Protein AF-0000000075726046 (afdb_homodimer)

Solvent-accessible surface area (backbone atoms only — not comparable to full-atom values): 24850 Å² total; per-residue (Å²): 129,81,78,45,32,34,32,38,39,37,32,62,55,45,89,78,57,58,28,66,39,42,52,46,46,55,51,39,49,53,50,43,43,74,72,62,29,47,71,47,82,41,52,37,46,85,59,64,18,41,39,37,65,46,71,82,48,34,77,62,85,83,54,86,56,55,42,70,57,64,45,46,48,39,83,90,21,62,37,66,70,42,50,55,51,44,50,48,57,70,65,28,45,33,37,41,36,23,20,47,55,52,62,55,25,62,44,32,37,46,46,16,40,51,63,56,45,58,22,39,69,64,25,31,66,93,74,31,41,29,87,55,10,67,46,42,87,21,36,36,34,41,42,32,35,26,61,60,59,67,77,76,44,34,34,92,46,3,25,37,66,63,66,39,38,36,59,72,44,38,54,45,33,40,16,12,28,43,40,37,60,50,38,41,34,43,39,66,66,40,92,58,34,75,78,43,43,66,60,50,42,51,53,51,36,59,51,59,76,42,52,90,72,56,54,70,51,62,69,76,55,58,38,30,34,30,40,68,60,65,74,74,48,72,84,38,51,48,62,126,131,81,80,45,32,34,31,38,38,36,33,60,55,45,91,78,56,58,30,67,41,42,53,45,46,52,51,38,50,53,52,42,41,74,72,62,29,47,73,49,81,41,51,37,46,84,60,65,18,40,38,37,65,45,71,81,48,34,79,59,88,83,54,86,54,57,43,70,55,64,44,47,48,39,84,89,20,63,37,66,69,41,50,56,51,44,51,48,55,70,63,28,45,32,37,40,36,23,20,48,54,51,61,54,25,63,42,32,35,45,46,16,41,48,62,56,44,57,22,38,68,64,25,31,65,94,75,33,41,31,87,56,10,70,47,42,87,22,36,36,33,42,43,34,35,25,62,59,61,67,78,76,44,34,32,92,45,3,26,37,66,62,65,40,36,37,58,71,45,39,54,46,34,39,16,12,28,43,40,36,58,52,38,40,34,42,38,66,67,38,92,58,34,76,79,42,42,66,61,51,44,51,53,51,36,59,50,59,77,43,52,90,72,56,53,70,51,61,70,75,56,58,37,30,35,30,39,68,62,65,77,75,47,72,84,38,50,47,62,126

Structure (mmCIF, N/CA/C/O backbone):
data_AF-0000000075726046-model_v1
#
loop_
_entity.id
_entity.type
_entity.pdbx_description
1 polymer 'Flavodoxin-like fold family protein'
#
loop_
_atom_site.group_PDB
_atom_site.id
_atom_site.type_symbol
_atom_site.label_atom_id
_atom_site.label_alt_id
_atom_site.label_comp_id
_atom_site.label_asym_id
_atom_site.label_entity_id
_atom_site.label_seq_id
_atom_site.pdbx_PDB_ins_code
_atom_site.Cartn_x
_atom_site.Cartn_y
_atom_site.Cartn_z
_atom_site.occupancy
_atom_site.B_iso_or_equiv
_atom_site.auth_seq_id
_atom_site.auth_comp_id
_atom_site.auth_asym_id
_atom_site.auth_atom_id
_atom_site.pdbx_PDB_model_num
ATOM 1 N N . MET A 1 1 ? -0.382 -33.969 -7.402 1 60.28 1 MET A N 1
ATOM 2 C CA . MET A 1 1 ? -1.208 -32.844 -6.957 1 60.28 1 MET A CA 1
ATOM 3 C C . MET A 1 1 ? -2.383 -32.625 -7.906 1 60.28 1 MET A C 1
ATOM 5 O O . MET A 1 1 ? -2.281 -32.906 -9.102 1 60.28 1 MET A O 1
ATOM 9 N N . SER A 1 2 ? -3.66 -32.5 -7.355 1 80.44 2 SER A N 1
ATOM 10 C CA . SER A 1 2 ? -4.816 -32.188 -8.195 1 80.44 2 SER A CA 1
ATOM 11 C C . SER A 1 2 ? -4.562 -30.984 -9.07 1 80.44 2 SER A C 1
ATOM 13 O O . SER A 1 2 ? -3.697 -30.156 -8.766 1 80.44 2 SER A O 1
ATOM 15 N N . LYS A 1 3 ? -5.078 -30.953 -10.234 1 93.56 3 LYS A N 1
ATOM 16 C CA . LYS A 1 3 ? -4.922 -29.859 -11.188 1 93.56 3 LYS A CA 1
ATOM 17 C C . LYS A 1 3 ? -5.309 -28.516 -10.555 1 93.56 3 LYS A C 1
ATOM 19 O O . LYS A 1 3 ? -6.391 -28.391 -9.969 1 93.56 3 LYS A O 1
ATOM 24 N N . MET A 1 4 ? -4.398 -27.594 -10.641 1 96.88 4 MET A N 1
ATOM 25 C CA . MET A 1 4 ? -4.633 -26.266 -10.086 1 96.88 4 MET A CA 1
ATOM 26 C C . MET A 1 4 ? -4.957 -25.266 -11.188 1 96.88 4 MET A C 1
ATOM 28 O O . MET A 1 4 ? -4.551 -25.453 -12.336 1 96.88 4 MET A O 1
ATOM 32 N N . HIS A 1 5 ? -5.793 -24.312 -10.844 1 98.38 5 HIS A N 1
ATOM 33 C CA . HIS A 1 5 ? -5.977 -23.094 -11.609 1 98.38 5 HIS A CA 1
ATOM 34 C C . HIS A 1 5 ? -5.215 -21.922 -10.977 1 98.38 5 HIS A C 1
ATOM 36 O O . HIS A 1 5 ? -5.66 -21.359 -9.977 1 98.38 5 HIS A O 1
ATOM 42 N N . VAL A 1 6 ? -4.055 -21.594 -11.602 1 98.69 6 VAL A N 1
ATOM 43 C CA . VAL A 1 6 ? -3.141 -20.641 -10.977 1 98.69 6 VAL A CA 1
ATOM 44 C C . VAL A 1 6 ? -3.256 -19.281 -11.664 1 98.69 6 VAL A C 1
ATOM 46 O O . VAL A 1 6 ? -3.121 -19.188 -12.883 1 98.69 6 VAL A O 1
ATOM 49 N N . LEU A 1 7 ? -3.578 -18.266 -10.898 1 98.88 7 LEU A N 1
ATOM 50 C CA . LEU A 1 7 ? -3.5 -16.891 -11.352 1 98.88 7 LEU A CA 1
ATOM 51 C C . LEU A 1 7 ? -2.18 -16.25 -10.938 1 98.88 7 LEU A C 1
ATOM 53 O O . LEU A 1 7 ? -1.893 -16.141 -9.742 1 98.88 7 LEU A O 1
ATOM 57 N N . ILE A 1 8 ? -1.361 -15.914 -11.906 1 98.88 8 ILE A N 1
ATOM 58 C CA . ILE A 1 8 ? -0.121 -15.195 -11.648 1 98.88 8 ILE A CA 1
ATOM 59 C C . ILE A 1 8 ? -0.349 -13.695 -11.836 1 98.88 8 ILE A C 1
ATOM 61 O O . ILE A 1 8 ? -0.847 -13.258 -12.875 1 98.88 8 ILE A O 1
ATOM 65 N N . LEU A 1 9 ? -0.069 -12.945 -10.812 1 98.81 9 LEU A N 1
ATOM 66 C CA . LEU A 1 9 ? -0.056 -11.484 -10.836 1 98.81 9 LEU A CA 1
ATOM 67 C C . LEU A 1 9 ? 1.371 -10.953 -10.758 1 98.81 9 LEU A C 1
ATOM 69 O O . LEU A 1 9 ? 2.121 -11.305 -9.852 1 98.81 9 LEU A O 1
ATOM 73 N N . VAL A 1 10 ? 1.758 -10.094 -11.727 1 98.56 10 VAL A N 1
ATOM 74 C CA . VAL A 1 10 ? 3.064 -9.445 -11.664 1 98.56 10 VAL A CA 1
ATOM 75 C C . VAL A 1 10 ? 2.887 -7.949 -11.398 1 98.56 10 VAL A C 1
ATOM 77 O O . VAL A 1 10 ? 2.217 -7.254 -12.156 1 98.56 10 VAL A O 1
ATOM 80 N N . ALA A 1 11 ? 3.447 -7.531 -10.328 1 98 11 ALA A N 1
ATOM 81 C CA . ALA A 1 11 ? 3.381 -6.129 -9.93 1 98 11 ALA A CA 1
ATOM 82 C C . ALA A 1 11 ? 4.738 -5.445 -10.086 1 98 11 ALA A C 1
ATOM 84 O O . ALA A 1 11 ? 5.523 -5.387 -9.141 1 98 11 ALA A O 1
ATOM 85 N N . HIS A 1 12 ? 4.973 -4.863 -11.195 1 96.25 12 HIS A N 1
ATOM 86 C CA . HIS A 1 12 ? 6.215 -4.16 -11.5 1 96.25 12 HIS A CA 1
ATOM 87 C C . HIS A 1 12 ? 6.012 -3.152 -12.633 1 96.25 12 HIS A C 1
ATOM 89 O O . HIS A 1 12 ? 5.344 -3.449 -13.625 1 96.25 12 HIS A O 1
ATOM 95 N N . PRO A 1 13 ? 6.617 -1.999 -12.547 1 92.75 13 PRO A N 1
ATOM 96 C CA . PRO A 1 13 ? 6.348 -0.944 -13.523 1 92.75 13 PRO A CA 1
ATOM 97 C C . PRO A 1 13 ? 7.191 -1.087 -14.789 1 92.75 13 PRO A C 1
ATOM 99 O O . PRO A 1 13 ? 7.055 -0.286 -15.719 1 92.75 13 PRO A O 1
ATOM 102 N N . ASP A 1 14 ? 8.07 -2.055 -14.875 1 89.88 14 ASP A N 1
ATOM 103 C CA . ASP A 1 14 ? 8.953 -2.209 -16.031 1 89.88 14 ASP A CA 1
ATOM 104 C C . ASP A 1 14 ? 8.156 -2.451 -17.297 1 89.88 14 ASP A C 1
ATOM 106 O O . ASP A 1 14 ? 7.547 -3.51 -17.469 1 89.88 14 ASP A O 1
ATOM 110 N N . PRO A 1 15 ? 8.219 -1.499 -18.234 1 84.56 15 PRO A N 1
ATOM 111 C CA . PRO A 1 15 ? 7.457 -1.662 -19.469 1 84.56 15 PRO A CA 1
ATOM 112 C C . PRO A 1 15 ? 8.055 -2.717 -20.391 1 84.56 15 PRO A C 1
ATOM 114 O O . PRO A 1 15 ? 7.402 -3.148 -21.359 1 84.56 15 PRO A O 1
ATOM 117 N N . THR A 1 16 ? 9.258 -3.139 -20.156 1 89.44 16 THR A N 1
ATOM 118 C CA . THR A 1 16 ? 9.93 -4.078 -21.031 1 89.44 16 THR A CA 1
ATOM 119 C C . THR A 1 16 ? 9.789 -5.508 -20.516 1 89.44 16 THR A C 1
ATOM 121 O O . THR A 1 16 ? 10.18 -6.461 -21.203 1 89.44 16 THR A O 1
ATOM 124 N N . HIS A 1 17 ? 9.297 -5.605 -19.344 1 90.69 17 HIS A N 1
ATOM 125 C CA . HIS A 1 17 ? 9.023 -6.895 -18.719 1 90.69 17 HIS A CA 1
ATOM 126 C C . HIS A 1 17 ? 10.312 -7.695 -18.531 1 90.69 17 HIS A C 1
ATOM 128 O O . HIS A 1 17 ? 10.312 -8.922 -18.688 1 90.69 17 HIS A O 1
ATOM 134 N N . LYS A 1 18 ? 11.422 -6.957 -18.312 1 88.81 18 LYS A N 1
ATOM 135 C CA . LYS A 1 18 ? 12.719 -7.613 -18.141 1 88.81 18 LYS A CA 1
ATOM 136 C C . LYS A 1 18 ? 13.117 -7.68 -16.672 1 88.81 18 LYS A C 1
ATOM 138 O O . LYS A 1 18 ? 14.062 -8.391 -16.312 1 88.81 18 LYS A O 1
ATOM 143 N N . ALA A 1 19 ? 12.398 -7 -15.883 1 89.88 19 ALA A N 1
ATOM 144 C CA . ALA A 1 19 ? 12.727 -6.996 -14.461 1 89.88 19 ALA A CA 1
ATOM 145 C C . ALA A 1 19 ? 12.617 -8.398 -13.867 1 89.88 19 ALA A C 1
ATOM 147 O O . ALA A 1 19 ? 11.938 -9.266 -14.43 1 89.88 19 ALA A O 1
ATOM 148 N N . THR A 1 20 ? 13.266 -8.609 -12.781 1 90.81 20 THR A N 1
ATOM 149 C CA . THR A 1 20 ? 13.398 -9.906 -12.133 1 90.81 20 THR A CA 1
ATOM 150 C C . THR A 1 20 ? 12.023 -10.508 -11.836 1 90.81 20 THR A C 1
ATOM 152 O O . THR A 1 20 ? 11.812 -11.703 -12.008 1 90.81 20 THR A O 1
ATOM 155 N N . ALA A 1 21 ? 11.109 -9.719 -11.414 1 94.31 21 ALA A N 1
ATOM 156 C CA . ALA A 1 21 ? 9.773 -10.203 -11.102 1 94.31 21 ALA A CA 1
ATOM 157 C C . ALA A 1 21 ? 9.133 -10.891 -12.312 1 94.31 21 ALA A C 1
ATOM 159 O O . ALA A 1 21 ? 8.508 -11.938 -12.18 1 94.31 21 ALA A O 1
ATOM 160 N N . PHE A 1 22 ? 9.312 -10.312 -13.438 1 95.38 22 PHE A N 1
ATOM 161 C CA . PHE A 1 22 ? 8.773 -10.891 -14.664 1 95.38 22 PHE A CA 1
ATOM 162 C C . PHE A 1 22 ? 9.484 -12.195 -15.008 1 95.38 22 PHE A C 1
ATOM 164 O O . PHE A 1 22 ? 8.844 -13.18 -15.383 1 95.38 22 PHE A O 1
ATOM 171 N N . ARG A 1 23 ? 10.734 -12.227 -14.867 1 93.69 23 ARG A N 1
ATOM 172 C CA . ARG A 1 23 ? 11.516 -13.422 -15.188 1 93.69 23 ARG A CA 1
ATOM 173 C C . ARG A 1 23 ? 11.102 -14.594 -14.305 1 93.69 23 ARG A C 1
ATOM 175 O O . ARG A 1 23 ? 10.945 -15.719 -14.797 1 93.69 23 ARG A O 1
ATOM 182 N N . PHE A 1 24 ? 10.953 -14.336 -13.07 1 95.75 24 PHE A N 1
ATOM 183 C CA . PHE A 1 24 ? 10.516 -15.383 -12.156 1 95.75 24 PHE A CA 1
ATOM 184 C C . PHE A 1 24 ? 9.094 -15.836 -12.492 1 95.75 24 PHE A C 1
ATOM 186 O O . PHE A 1 24 ? 8.812 -17.031 -12.5 1 95.75 24 PHE A O 1
ATOM 193 N N . ALA A 1 25 ? 8.219 -14.906 -12.766 1 98.06 25 ALA A N 1
ATOM 194 C CA . ALA A 1 25 ? 6.832 -15.219 -13.086 1 98.06 25 ALA A CA 1
ATOM 195 C C . ALA A 1 25 ? 6.738 -16.047 -14.367 1 98.06 25 ALA A C 1
ATOM 197 O O . ALA A 1 25 ? 5.996 -17.031 -14.422 1 98.06 25 ALA A O 1
ATOM 198 N N . ASP A 1 26 ? 7.484 -15.656 -15.391 1 97.94 26 ASP A N 1
ATOM 199 C CA . ASP A 1 26 ? 7.492 -16.375 -16.656 1 97.94 26 ASP A CA 1
ATOM 200 C C . ASP A 1 26 ? 7.984 -17.812 -16.469 1 97.94 26 ASP A C 1
ATOM 202 O O . ASP A 1 26 ? 7.402 -18.75 -17.016 1 97.94 26 ASP A O 1
ATOM 206 N N . SER A 1 27 ? 9.039 -17.906 -15.742 1 97.56 27 SER A N 1
ATOM 207 C CA . SER A 1 27 ? 9.586 -19.234 -15.461 1 97.56 27 SER A CA 1
ATOM 208 C C . SER A 1 27 ? 8.594 -20.094 -14.688 1 97.56 27 SER A C 1
ATOM 210 O O . SER A 1 27 ? 8.422 -21.281 -14.977 1 97.56 27 SER A O 1
ATOM 212 N N . ALA A 1 28 ? 7.961 -19.5 -13.703 1 98.25 28 ALA A N 1
ATOM 213 C CA . ALA A 1 28 ? 6.957 -20.203 -12.898 1 98.25 28 ALA A CA 1
ATOM 214 C C . ALA A 1 28 ? 5.793 -20.672 -13.766 1 98.25 28 ALA A C 1
ATOM 216 O O . ALA A 1 28 ? 5.336 -21.812 -13.633 1 98.25 28 ALA A O 1
ATOM 217 N N . LYS A 1 29 ? 5.297 -19.781 -14.617 1 98.75 29 LYS A N 1
ATOM 218 C CA . LYS A 1 29 ? 4.207 -20.141 -15.523 1 98.75 29 LYS A CA 1
ATOM 219 C C . LYS A 1 29 ? 4.566 -21.375 -16.344 1 98.75 29 LYS A C 1
ATOM 221 O O . LYS A 1 29 ? 3.783 -22.328 -16.422 1 98.75 29 LYS A O 1
ATOM 226 N N . ALA A 1 30 ? 5.738 -21.359 -16.938 1 98.56 30 ALA A N 1
ATOM 227 C CA . ALA A 1 30 ? 6.188 -22.469 -17.781 1 98.56 30 ALA A CA 1
ATOM 228 C C . ALA A 1 30 ? 6.266 -23.766 -16.969 1 98.56 30 ALA A C 1
ATOM 230 O O . ALA A 1 30 ? 5.801 -24.812 -17.422 1 98.56 30 ALA A O 1
ATOM 231 N N . ALA A 1 31 ? 6.82 -23.688 -15.797 1 98.25 31 ALA A N 1
ATOM 232 C CA . ALA A 1 31 ? 7 -24.875 -14.953 1 98.25 31 ALA A CA 1
ATOM 233 C C . ALA A 1 31 ? 5.652 -25.453 -14.523 1 98.25 31 ALA A C 1
ATOM 235 O O . ALA A 1 31 ? 5.453 -26.672 -14.562 1 98.25 31 ALA A O 1
ATOM 236 N N . LEU A 1 32 ? 4.746 -24.609 -14.102 1 98.44 32 LEU A N 1
ATOM 237 C CA . LEU A 1 32 ? 3.434 -25.047 -13.633 1 98.44 32 LEU A CA 1
ATOM 238 C C . LEU A 1 32 ? 2.621 -25.641 -14.781 1 98.44 32 LEU A C 1
ATOM 240 O O . LEU A 1 32 ? 1.972 -26.672 -14.609 1 98.44 32 LEU A O 1
ATOM 244 N N . GLU A 1 33 ? 2.703 -25 -15.945 1 98.5 33 GLU A N 1
ATOM 245 C CA . GLU A 1 33 ? 2.006 -25.531 -17.109 1 98.5 33 GLU A CA 1
ATOM 246 C C . GLU A 1 33 ? 2.58 -26.891 -17.531 1 98.5 33 GLU A C 1
ATOM 248 O O . GLU A 1 33 ? 1.834 -27.812 -17.875 1 98.5 33 GLU A O 1
ATOM 253 N N . ALA A 1 34 ? 3.879 -27.031 -17.484 1 98.06 34 ALA A N 1
ATOM 254 C CA . ALA A 1 34 ? 4.535 -28.297 -17.812 1 98.06 34 ALA A CA 1
ATOM 255 C C . ALA A 1 34 ? 4.109 -29.406 -16.859 1 98.06 34 ALA A C 1
ATOM 257 O O . ALA A 1 34 ? 4.066 -30.578 -17.234 1 98.06 34 ALA A O 1
ATOM 258 N N . ALA A 1 35 ? 3.791 -29.031 -15.688 1 97.69 35 ALA A N 1
ATOM 259 C CA . ALA A 1 35 ? 3.381 -29.984 -14.672 1 97.69 35 ALA A CA 1
ATOM 260 C C . ALA A 1 35 ? 1.892 -30.297 -14.773 1 97.69 35 ALA A C 1
ATOM 262 O O . ALA A 1 35 ? 1.35 -31.062 -13.969 1 97.69 35 ALA A O 1
ATOM 263 N N . GLY A 1 36 ? 1.155 -29.625 -15.703 1 97.69 36 GLY A N 1
ATOM 264 C CA . GLY A 1 36 ? -0.224 -30 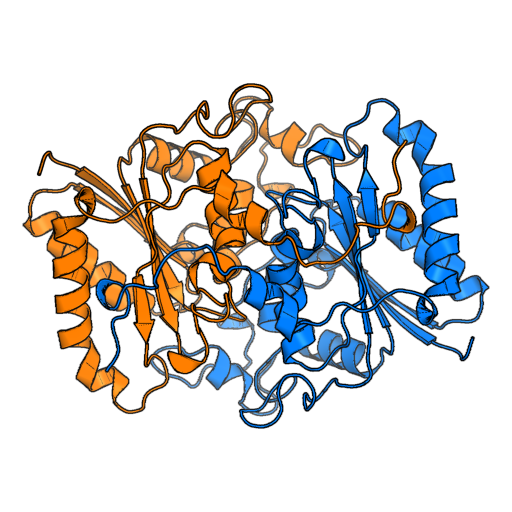-15.992 1 97.69 36 GLY A CA 1
ATOM 265 C C . GLY A 1 36 ? -1.23 -29.031 -15.391 1 97.69 36 GLY A C 1
ATOM 266 O O . GLY A 1 36 ? -2.439 -29.234 -15.508 1 97.69 36 GLY A O 1
ATOM 267 N N . HIS A 1 37 ? -0.797 -27.922 -14.75 1 98.19 37 HIS A N 1
ATOM 268 C CA . HIS A 1 37 ? -1.688 -26.906 -14.195 1 98.19 37 HIS A CA 1
ATOM 269 C C . HIS A 1 37 ? -2.104 -25.891 -15.258 1 98.19 37 HIS A C 1
ATOM 271 O O . HIS A 1 37 ? -1.472 -25.797 -16.312 1 98.19 37 HIS A O 1
ATOM 277 N N . GLU A 1 38 ? -3.234 -25.297 -15.078 1 98.56 38 GLU A N 1
ATOM 278 C CA . GLU A 1 38 ? -3.65 -24.172 -15.922 1 98.56 38 GLU A CA 1
ATOM 279 C C . GLU A 1 38 ? -3.246 -22.844 -15.305 1 98.56 38 GLU A C 1
ATOM 281 O O . GLU A 1 38 ? -3.41 -22.641 -14.094 1 98.56 38 GLU A O 1
ATOM 286 N N . VAL A 1 39 ? -2.707 -22.016 -16.141 1 98.75 39 VAL A N 1
ATOM 287 C CA . VAL A 1 39 ? -2.168 -20.766 -15.609 1 98.75 39 VAL A CA 1
ATOM 288 C C . VAL A 1 39 ? -2.752 -19.578 -16.375 1 98.75 39 VAL A C 1
ATOM 290 O O . VAL A 1 39 ? -2.799 -19.594 -17.609 1 98.75 39 VAL A O 1
ATOM 293 N N . ARG A 1 40 ? -3.346 -18.641 -15.734 1 98.81 40 ARG A N 1
ATOM 294 C CA . ARG A 1 40 ? -3.613 -17.297 -16.25 1 98.81 40 ARG A CA 1
ATOM 295 C C . ARG A 1 40 ? -2.598 -16.297 -15.719 1 98.81 40 ARG A C 1
ATOM 297 O O . ARG A 1 40 ? -2.193 -16.375 -14.555 1 98.81 40 ARG A O 1
ATOM 304 N N . TYR A 1 41 ? -2.182 -15.438 -16.594 1 98.62 41 TYR A N 1
ATOM 305 C CA . TYR A 1 41 ? -1.088 -14.508 -16.328 1 98.62 41 TYR A CA 1
ATOM 306 C C . TYR A 1 41 ? -1.539 -13.062 -16.5 1 98.62 41 TYR A C 1
ATOM 308 O O . TYR A 1 41 ? -2.057 -12.703 -17.562 1 98.62 41 TYR A O 1
ATOM 316 N N . VAL A 1 42 ? -1.341 -12.25 -15.453 1 98.44 42 VAL A N 1
ATOM 317 C CA . VAL A 1 42 ? -1.792 -10.859 -15.477 1 98.44 42 VAL A CA 1
ATOM 318 C C . VAL A 1 42 ? -0.628 -9.93 -15.141 1 98.44 42 VAL A C 1
ATOM 320 O O . VAL A 1 42 ? -0.095 -9.977 -14.023 1 98.44 42 VAL A O 1
ATOM 323 N N . ASN A 1 43 ? -0.183 -9.18 -16.078 1 98 43 ASN A N 1
ATOM 324 C CA . ASN A 1 43 ? 0.644 -8.008 -15.82 1 98 43 ASN A CA 1
ATOM 325 C C . ASN A 1 43 ? -0.196 -6.816 -15.367 1 98 43 ASN A C 1
ATOM 327 O O . ASN A 1 43 ? -0.926 -6.223 -16.172 1 98 43 ASN A O 1
ATOM 331 N N . LEU A 1 44 ? -0.055 -6.395 -14.109 1 97.62 44 LEU A N 1
ATOM 332 C CA . LEU A 1 44 ? -0.979 -5.434 -13.516 1 97.62 44 LEU A CA 1
ATOM 333 C C . LEU A 1 44 ? -0.918 -4.098 -14.25 1 97.62 44 LEU A C 1
ATOM 335 O O . LEU A 1 44 ? -1.954 -3.49 -14.531 1 97.62 44 LEU A O 1
ATOM 339 N N . ILE A 1 45 ? 0.252 -3.676 -14.602 1 95.62 45 ILE A N 1
ATOM 340 C CA . ILE A 1 45 ? 0.414 -2.377 -15.242 1 95.62 45 ILE A CA 1
ATOM 341 C C . ILE A 1 45 ? -0.246 -2.4 -16.625 1 95.62 45 ILE A C 1
ATOM 343 O O . ILE A 1 45 ? -0.994 -1.484 -16.969 1 95.62 45 ILE A O 1
ATOM 347 N N . GLU A 1 46 ? -0.096 -3.439 -17.359 1 95.06 46 GLU A N 1
ATOM 348 C CA . GLU A 1 46 ? -0.639 -3.541 -18.719 1 95.06 46 GLU A CA 1
ATOM 349 C C . GLU A 1 46 ? -2.15 -3.748 -18.688 1 95.06 46 GLU A C 1
ATOM 351 O O . GLU A 1 46 ? -2.842 -3.441 -19.656 1 95.06 46 GLU A O 1
ATOM 356 N N . GLU A 1 47 ? -2.623 -4.238 -17.594 1 96.31 47 GLU A N 1
ATOM 357 C CA . GLU A 1 47 ? -4.043 -4.566 -17.531 1 96.31 47 GLU A CA 1
ATOM 358 C C . GLU A 1 47 ? -4.832 -3.447 -16.844 1 96.31 47 GLU A C 1
ATOM 360 O O . GLU A 1 47 ? -5.934 -3.674 -16.344 1 96.31 47 GLU A O 1
ATOM 365 N N . GLY A 1 48 ? -4.211 -2.236 -16.719 1 94.5 48 GLY A N 1
ATOM 366 C CA . GLY A 1 48 ? -4.969 -1.06 -16.328 1 94.5 48 GLY A CA 1
ATOM 367 C C . GLY A 1 48 ? -4.777 -0.69 -14.859 1 94.5 48 GLY A C 1
ATOM 368 O O . GLY A 1 48 ? -5.516 0.138 -14.32 1 94.5 48 GLY A O 1
ATOM 369 N N . PHE A 1 49 ? -3.828 -1.247 -14.227 1 96.5 49 PHE A N 1
ATOM 370 C CA . PHE A 1 49 ? -3.615 -0.927 -12.82 1 96.5 49 PHE A CA 1
ATOM 371 C C . PHE A 1 49 ? -2.363 -0.076 -12.641 1 96.5 49 PHE A C 1
ATOM 373 O O . PHE A 1 49 ? -1.738 -0.098 -11.578 1 96.5 49 PHE A O 1
ATOM 380 N N . ASP A 1 50 ? -2.053 0.575 -13.742 1 95 50 ASP A N 1
ATOM 381 C CA . ASP A 1 50 ? -1.088 1.67 -13.695 1 95 50 ASP A CA 1
ATOM 382 C C . ASP A 1 50 ? -1.708 2.924 -13.086 1 95 50 ASP A C 1
ATOM 384 O O . ASP A 1 50 ? -0.999 3.881 -12.766 1 95 50 ASP A O 1
ATOM 388 N N . VAL A 1 51 ? -3.057 2.871 -12.82 1 95.88 51 VAL A N 1
ATOM 389 C CA . VAL A 1 51 ? -3.777 3.994 -12.227 1 95.88 51 VAL A CA 1
ATOM 390 C C . VAL A 1 51 ? -4.414 3.564 -10.906 1 95.88 51 VAL A C 1
ATOM 392 O O . VAL A 1 51 ? -4.617 2.373 -10.672 1 95.88 51 VAL A O 1
ATOM 395 N N . ASN A 1 52 ? -4.723 4.543 -10.102 1 97 52 ASN A N 1
ATOM 396 C CA . ASN A 1 52 ? -5.316 4.305 -8.789 1 97 52 ASN A CA 1
ATOM 397 C C . ASN A 1 52 ? -6.836 4.402 -8.828 1 97 52 ASN A C 1
ATOM 399 O O . ASN A 1 52 ? -7.406 4.859 -9.82 1 97 52 ASN A O 1
ATOM 403 N N . ALA A 1 53 ? -7.512 3.906 -7.777 1 96.75 53 ALA A N 1
ATOM 404 C CA . ALA A 1 53 ? -8.969 3.941 -7.641 1 96.75 53 ALA A CA 1
ATOM 405 C C . ALA A 1 53 ? -9.508 5.348 -7.895 1 96.75 53 ALA A C 1
ATOM 407 O O . ALA A 1 53 ? -8.938 6.332 -7.422 1 96.75 53 ALA A O 1
ATOM 408 N N . SER A 1 54 ? -10.57 5.414 -8.633 1 94.5 54 SER A N 1
ATOM 409 C CA . SER A 1 54 ? -11.203 6.688 -8.953 1 94.5 54 SER A CA 1
ATOM 410 C C . SER A 1 54 ? -12.648 6.492 -9.398 1 94.5 54 SER A C 1
ATOM 412 O O . SER A 1 54 ? -13.117 5.359 -9.523 1 94.5 54 SER A O 1
ATOM 414 N N . ALA A 1 55 ? -13.258 7.625 -9.672 1 93.31 55 ALA A N 1
ATOM 415 C CA . ALA A 1 55 ? -14.625 7.602 -10.18 1 93.31 55 ALA A CA 1
ATOM 416 C C . ALA A 1 55 ? -14.695 6.918 -11.539 1 93.31 55 ALA A C 1
ATOM 418 O O . ALA A 1 55 ? -15.766 6.457 -11.953 1 93.31 55 ALA A O 1
ATOM 419 N N . LYS A 1 56 ? -13.602 6.809 -12.258 1 94.5 56 LYS A N 1
ATOM 420 C CA . LYS A 1 56 ? -13.555 6.207 -13.586 1 94.5 56 LYS A CA 1
ATOM 421 C C . LYS A 1 56 ? -13.742 4.695 -13.516 1 94.5 56 LYS A C 1
ATOM 423 O O . LYS A 1 56 ? -13.93 4.039 -14.539 1 94.5 56 LYS A O 1
ATOM 428 N N . ASP A 1 57 ? -13.734 4.168 -12.328 1 97.56 57 ASP A N 1
ATOM 429 C CA . ASP A 1 57 ? -13.898 2.729 -12.141 1 97.56 57 ASP A CA 1
ATOM 430 C C . ASP A 1 57 ? -15.367 2.322 -12.266 1 97.56 57 ASP A C 1
ATOM 432 O O . ASP A 1 57 ? -15.688 1.133 -12.273 1 97.56 57 ASP A O 1
ATOM 436 N N . PHE A 1 58 ? -16.188 3.334 -12.391 1 97.38 58 PHE A N 1
ATOM 437 C CA . PHE A 1 58 ? -17.625 3.09 -12.336 1 97.38 58 PHE A CA 1
ATOM 438 C C . PHE A 1 58 ? -18.312 3.598 -13.602 1 97.38 58 PHE A C 1
ATOM 440 O O . PHE A 1 58 ? -17.938 4.645 -14.141 1 97.38 58 PHE A O 1
ATOM 447 N N . LYS A 1 59 ? -19.328 2.852 -14.023 1 97.19 59 LYS A N 1
ATOM 448 C CA . LYS A 1 59 ? -20.172 3.297 -15.141 1 97.19 59 LYS A CA 1
ATOM 449 C C . LYS A 1 59 ? -20.953 4.551 -14.773 1 97.19 59 LYS A C 1
ATOM 451 O O . LYS A 1 59 ? -21.125 5.449 -15.602 1 97.19 59 LYS A O 1
ATOM 456 N N . LYS A 1 60 ? -21.406 4.586 -13.5 1 95.12 60 LYS A N 1
ATOM 457 C CA . LYS A 1 60 ? -22.109 5.742 -12.945 1 95.12 60 LYS A CA 1
ATOM 458 C C . LYS A 1 60 ? -21.734 5.965 -11.484 1 95.12 60 LYS A C 1
ATOM 460 O O . LYS A 1 60 ? -21.641 5.008 -10.711 1 95.12 60 LYS A O 1
ATOM 465 N N . VAL A 1 61 ? -21.516 7.262 -11.18 1 92.62 61 VAL A N 1
ATOM 466 C CA . VAL A 1 61 ? -21.281 7.617 -9.789 1 92.62 61 VAL A CA 1
ATOM 467 C C . VAL A 1 61 ? -22.594 8.039 -9.133 1 92.62 61 VAL A C 1
ATOM 469 O O . VAL A 1 61 ? -23.25 8.961 -9.602 1 92.62 61 VAL A O 1
ATOM 472 N N . GLU A 1 62 ? -23 7.434 -7.965 1 86.56 62 GLU A N 1
ATOM 473 C CA . GLU A 1 62 ? -24.328 7.641 -7.418 1 86.56 62 GLU A CA 1
ATOM 474 C C . GLU A 1 62 ? -24.266 8.195 -6 1 86.56 62 GLU A C 1
ATOM 476 O O . GLU A 1 62 ? -25.297 8.539 -5.418 1 86.56 62 GLU A O 1
ATOM 481 N N . THR A 1 63 ? -23.094 8.273 -5.41 1 81.25 63 THR A N 1
ATOM 482 C CA . THR A 1 63 ? -23 8.75 -4.035 1 81.25 63 THR A CA 1
ATOM 483 C C . THR A 1 63 ? -22.438 10.172 -3.994 1 81.25 63 THR A C 1
ATOM 485 O O . THR A 1 63 ? -21.531 10.508 -4.754 1 81.25 63 THR A O 1
ATOM 488 N N . ASP A 1 64 ? -23.125 10.992 -3.039 1 80.69 64 ASP A N 1
ATOM 489 C CA . ASP A 1 64 ? -22.672 12.352 -2.752 1 80.69 64 ASP A CA 1
ATOM 490 C C . ASP A 1 64 ? -22.797 12.664 -1.263 1 80.69 64 ASP A C 1
ATOM 492 O O . ASP A 1 64 ? -23.906 12.805 -0.745 1 80.69 64 ASP A O 1
ATOM 496 N N . PRO A 1 65 ? -21.703 12.727 -0.672 1 82.94 65 PRO A N 1
ATOM 497 C CA . PRO A 1 65 ? -20.312 12.719 -1.138 1 82.94 65 PRO A CA 1
ATOM 498 C C . PRO A 1 65 ? -19.875 11.367 -1.683 1 82.94 65 PRO A C 1
ATOM 500 O O . PRO A 1 65 ? -20.516 10.344 -1.396 1 82.94 65 PRO A O 1
ATOM 503 N N . PHE A 1 66 ? -18.797 11.438 -2.447 1 84.88 66 PHE A N 1
ATOM 504 C CA . PHE A 1 66 ? -18.234 10.25 -3.086 1 84.88 66 PHE A CA 1
ATOM 505 C C . PHE A 1 66 ? -17.844 9.203 -2.045 1 84.88 66 PHE A C 1
ATOM 507 O O . PHE A 1 66 ? -17.125 9.516 -1.087 1 84.88 66 PHE A O 1
ATOM 514 N N . ASN A 1 67 ? -18.391 8.031 -2.219 1 88.94 67 ASN A N 1
ATOM 515 C CA . ASN A 1 67 ? -18.047 6.855 -1.43 1 88.94 67 ASN A CA 1
ATOM 516 C C . ASN A 1 67 ? -17.656 5.676 -2.32 1 88.94 67 ASN A C 1
ATOM 518 O O . ASN A 1 67 ? -18.516 5.098 -2.99 1 88.94 67 ASN A O 1
ATOM 522 N N . TYR A 1 68 ? -16.469 5.305 -2.271 1 92.88 68 TYR A N 1
ATOM 523 C CA . TYR A 1 68 ? -15.92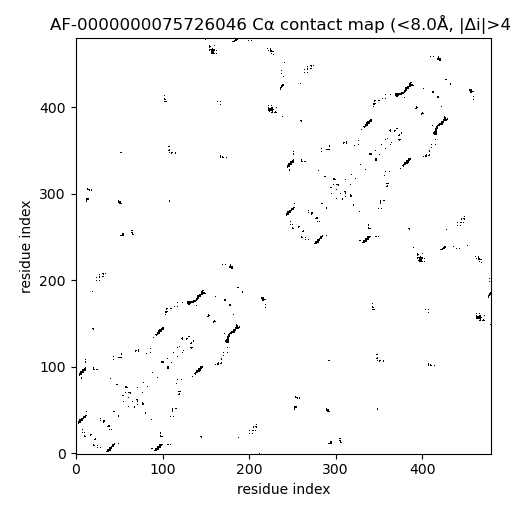2 4.332 -3.211 1 92.88 68 TYR A CA 1
ATOM 524 C C . TYR A 1 68 ? -16.562 2.965 -3.025 1 92.88 68 TYR A C 1
ATOM 526 O O . TYR A 1 68 ? -17.047 2.363 -3.99 1 92.88 68 TYR A O 1
ATOM 534 N N . SER A 1 69 ? -16.656 2.51 -1.8 1 91.19 69 SER A N 1
ATOM 535 C CA . SER A 1 69 ? -17.203 1.188 -1.524 1 91.19 69 SER A CA 1
ATOM 536 C C . SER A 1 69 ? -18.688 1.121 -1.88 1 91.19 69 SER A C 1
ATOM 538 O O . SER A 1 69 ? -19.172 0.106 -2.391 1 91.19 69 SER A O 1
ATOM 540 N N . ASN A 1 70 ? -19.406 2.189 -1.591 1 90.44 70 ASN A N 1
ATOM 541 C CA . ASN A 1 70 ? -20.828 2.213 -1.934 1 90.44 70 ASN A CA 1
ATOM 542 C C . ASN A 1 70 ? -21.047 2.111 -3.441 1 90.44 70 ASN A C 1
ATOM 544 O O . ASN A 1 70 ? -21.953 1.429 -3.898 1 90.44 70 ASN A O 1
ATOM 548 N N . ASN A 1 71 ? -20.203 2.809 -4.172 1 94.5 71 ASN A N 1
ATOM 549 C CA . ASN A 1 71 ? -20.312 2.715 -5.621 1 94.5 71 ASN A CA 1
ATOM 550 C C . ASN A 1 71 ? -19.938 1.322 -6.125 1 94.5 71 ASN A C 1
ATOM 552 O O . ASN A 1 71 ? -20.531 0.832 -7.094 1 94.5 71 ASN A O 1
ATOM 556 N N . GLN A 1 72 ? -18.984 0.673 -5.504 1 95.19 72 GLN A N 1
ATOM 557 C CA . GLN A 1 72 ? -18.609 -0.696 -5.836 1 95.19 72 GLN A CA 1
ATOM 558 C C . GLN A 1 72 ? -19.781 -1.652 -5.66 1 95.19 72 GLN A C 1
ATOM 560 O O . GLN A 1 72 ? -19.922 -2.627 -6.402 1 95.19 72 GLN A O 1
ATOM 565 N N . GLY A 1 73 ? -20.609 -1.374 -4.73 1 93.88 73 GLY A N 1
ATOM 566 C CA . GLY A 1 73 ? -21.703 -2.277 -4.363 1 93.88 73 GLY A CA 1
ATOM 567 C C . GLY A 1 73 ? -22.891 -2.189 -5.297 1 93.88 73 GLY A C 1
ATOM 568 O O . GLY A 1 73 ? -23.797 -3.012 -5.219 1 93.88 73 GLY A O 1
ATOM 569 N N . ILE A 1 74 ? -22.906 -1.207 -6.129 1 94.5 74 ILE A N 1
ATOM 570 C CA . ILE A 1 74 ? -23.984 -1.068 -7.09 1 94.5 74 ILE A CA 1
ATOM 571 C C . ILE A 1 74 ? -23.859 -2.131 -8.18 1 94.5 74 ILE A C 1
ATOM 573 O O . ILE A 1 74 ? -22.797 -2.254 -8.805 1 94.5 74 ILE A O 1
ATOM 577 N N . PRO A 1 75 ? -24.891 -2.906 -8.398 1 93.56 75 PRO A N 1
ATOM 578 C CA . PRO A 1 75 ? -24.812 -3.994 -9.375 1 93.56 75 PRO A CA 1
ATOM 579 C C . PRO A 1 75 ? -24.406 -3.514 -10.766 1 93.56 75 PRO A C 1
ATOM 581 O O . PRO A 1 75 ? -24.922 -2.512 -11.25 1 93.56 75 PRO A O 1
ATOM 584 N N . ASP A 1 76 ? -23.469 -4.191 -11.344 1 95.56 76 ASP A N 1
ATOM 585 C CA . ASP A 1 76 ? -23 -4.012 -12.719 1 95.56 76 ASP A CA 1
ATOM 586 C C . ASP A 1 76 ? -22.484 -2.596 -12.938 1 95.56 76 ASP A C 1
ATOM 588 O O . ASP A 1 76 ? -22.672 -2.025 -14.016 1 95.56 76 ASP A O 1
ATOM 592 N N . ASN A 1 77 ? -21.922 -2.016 -11.984 1 97.56 77 ASN A N 1
ATOM 593 C CA . ASN A 1 77 ? -21.484 -0.625 -12.055 1 97.56 77 ASN A CA 1
ATOM 594 C C . ASN A 1 77 ? -19.984 -0.52 -12.281 1 97.56 77 ASN A C 1
ATOM 596 O O . ASN A 1 77 ? -19.469 0.554 -12.609 1 97.56 77 ASN A O 1
ATOM 600 N N . LEU A 1 78 ? -19.25 -1.612 -12.148 1 98.19 78 LEU A N 1
ATOM 601 C CA . LEU A 1 78 ? -17.797 -1.61 -12.328 1 98.19 78 LEU A CA 1
ATOM 602 C C . LEU A 1 78 ? -17.453 -1.721 -13.812 1 98.19 78 LEU A C 1
ATOM 604 O O . LEU A 1 78 ? -18.156 -2.361 -14.578 1 98.19 78 LEU A O 1
ATOM 608 N N . ILE A 1 79 ? -16.375 -1.184 -14.234 1 98.12 79 ILE A N 1
ATOM 609 C CA . ILE A 1 79 ? -15.898 -1.259 -15.609 1 98.12 79 ILE A CA 1
ATOM 610 C C . ILE A 1 79 ? -15.352 -2.656 -15.891 1 98.12 79 ILE A C 1
ATOM 612 O O . ILE A 1 79 ? -15.047 -3.41 -14.961 1 98.12 79 ILE A O 1
ATOM 616 N N . ASP A 1 80 ? -15.148 -2.977 -17.156 1 97.88 80 ASP A N 1
ATOM 617 C CA . ASP A 1 80 ? -14.766 -4.312 -17.609 1 97.88 80 ASP A CA 1
ATOM 618 C C . ASP A 1 80 ? -13.359 -4.668 -17.125 1 97.88 80 ASP A C 1
ATOM 620 O O . ASP A 1 80 ? -13.07 -5.828 -16.828 1 97.88 80 ASP A O 1
ATOM 624 N N . THR A 1 81 ? -12.461 -3.674 -17.047 1 97.69 81 THR A N 1
ATOM 625 C CA . THR A 1 81 ? -11.102 -3.883 -16.578 1 97.69 81 THR A CA 1
ATOM 626 C C . THR A 1 81 ? -11.102 -4.578 -15.211 1 97.69 81 THR A C 1
ATOM 628 O O . THR A 1 81 ? -10.297 -5.48 -14.969 1 97.69 81 THR A O 1
ATOM 631 N N . ILE A 1 82 ? -12.023 -4.203 -14.375 1 98.5 82 ILE A N 1
ATOM 632 C CA . ILE A 1 82 ? -12.117 -4.738 -13.023 1 98.5 82 ILE A CA 1
ATOM 633 C C . ILE A 1 82 ? -12.836 -6.086 -13.055 1 98.5 82 ILE A C 1
ATOM 635 O O . ILE A 1 82 ? -12.383 -7.051 -12.43 1 98.5 82 ILE A O 1
ATOM 639 N N . LYS A 1 83 ? -13.859 -6.207 -13.836 1 98.19 83 LYS A N 1
ATOM 640 C CA . LYS A 1 83 ? -14.672 -7.414 -13.891 1 98.19 83 LYS A CA 1
ATOM 641 C C . LYS A 1 83 ? -13.867 -8.602 -14.406 1 98.19 83 LYS A C 1
ATOM 643 O O . LYS A 1 83 ? -14.047 -9.727 -13.938 1 98.19 83 LYS A O 1
ATOM 648 N N . VAL A 1 84 ? -13.047 -8.367 -15.344 1 98.44 84 VAL A N 1
ATOM 649 C CA . VAL A 1 84 ? -12.219 -9.43 -15.914 1 98.44 84 VAL A CA 1
ATOM 650 C C . VAL A 1 84 ? -11.32 -10.016 -14.828 1 98.44 84 VAL A C 1
ATOM 652 O O . VAL A 1 84 ? -11.125 -11.234 -14.758 1 98.44 84 VAL A O 1
ATOM 655 N N . GLN A 1 85 ? -10.773 -9.18 -13.977 1 98.62 85 GLN A N 1
ATOM 656 C CA . GLN A 1 85 ? -9.883 -9.648 -12.922 1 98.62 85 GLN A CA 1
ATOM 657 C C . GLN A 1 85 ? -10.664 -10.352 -11.812 1 98.62 85 GLN A C 1
ATOM 659 O O . GLN A 1 85 ? -10.164 -11.297 -11.195 1 98.62 85 GLN A O 1
ATOM 664 N N . GLN A 1 86 ? -11.891 -9.898 -11.562 1 98.19 86 GLN A N 1
ATOM 665 C CA . GLN A 1 86 ? -12.742 -10.617 -10.625 1 98.19 86 GLN A CA 1
ATOM 666 C C . GLN A 1 86 ? -13.047 -12.023 -11.117 1 98.19 86 GLN A C 1
ATOM 668 O O . GLN A 1 86 ? -13.031 -12.984 -10.336 1 98.19 86 GLN A O 1
ATOM 673 N N . ALA A 1 87 ? -13.297 -12.148 -12.391 1 98.44 87 ALA A N 1
ATOM 674 C CA . ALA A 1 87 ? -13.508 -13.461 -12.984 1 98.44 87 ALA A CA 1
ATOM 675 C C . ALA A 1 87 ? -12.258 -14.328 -12.852 1 98.44 87 ALA A C 1
ATOM 677 O O . ALA A 1 87 ? -12.352 -15.531 -12.609 1 98.44 87 ALA A O 1
ATOM 678 N N . ASN A 1 88 ? -11.07 -13.703 -13.039 1 98.75 88 ASN A N 1
ATOM 679 C CA . ASN A 1 88 ? -9.82 -14.43 -12.859 1 98.75 88 ASN A CA 1
ATOM 680 C C . ASN A 1 88 ? -9.688 -14.961 -11.438 1 98.75 88 ASN A C 1
ATOM 682 O O . ASN A 1 88 ? -9.234 -16.094 -11.227 1 98.75 88 ASN A O 1
ATOM 686 N N . LEU A 1 89 ? -10.094 -14.156 -10.469 1 98.5 89 LEU A N 1
ATOM 687 C CA . LEU A 1 89 ? -10.023 -14.578 -9.07 1 98.5 89 LEU A CA 1
ATOM 688 C C . LEU A 1 89 ? -10.977 -15.734 -8.805 1 98.5 89 LEU A C 1
ATOM 690 O O . LEU A 1 89 ? -10.617 -16.688 -8.117 1 98.5 89 LEU A O 1
ATOM 694 N N . LEU A 1 90 ? -12.117 -15.656 -9.367 1 97.75 90 LEU A N 1
ATOM 695 C CA . LEU A 1 90 ? -13.094 -16.719 -9.188 1 97.75 90 LEU A CA 1
ATOM 696 C C . LEU A 1 90 ? -12.609 -18.016 -9.828 1 97.75 90 LEU A C 1
ATOM 698 O O . LEU A 1 90 ? -12.859 -19.109 -9.305 1 97.75 90 LEU A O 1
ATOM 702 N N . TRP A 1 91 ? -11.922 -17.891 -10.891 1 98.19 91 TRP A N 1
ATOM 703 C CA . TRP A 1 91 ? -11.398 -19.031 -11.633 1 98.19 91 TRP A CA 1
ATOM 704 C C . TRP A 1 91 ? -10.258 -19.703 -10.875 1 98.19 91 TRP A C 1
ATOM 706 O O . TRP A 1 91 ? -10.094 -20.922 -10.945 1 98.19 91 TRP A O 1
ATOM 716 N N . SER A 1 92 ? -9.555 -18.984 -10.117 1 98.31 92 SER A N 1
ATOM 717 C CA . SER A 1 92 ? -8.289 -19.453 -9.57 1 98.31 92 SER A CA 1
ATOM 718 C C . SER A 1 92 ? -8.492 -20.281 -8.305 1 98.31 92 SER A C 1
ATOM 720 O O . SER A 1 92 ? -9.438 -20.031 -7.547 1 98.31 92 SER A O 1
ATOM 722 N N . THR A 1 93 ? -7.629 -21.25 -8.086 1 97.75 93 THR A N 1
ATOM 723 C CA . THR A 1 93 ? -7.492 -21.953 -6.809 1 97.75 93 THR A CA 1
ATOM 724 C C . THR A 1 93 ? -6.297 -21.406 -6.027 1 97.75 93 THR A C 1
ATOM 726 O O . THR A 1 93 ? -6.266 -21.484 -4.797 1 97.75 93 THR A O 1
ATOM 729 N N . HIS A 1 94 ? -5.289 -20.922 -6.809 1 98.06 94 HIS A N 1
ATOM 730 C CA . HIS A 1 94 ? -4.078 -20.328 -6.258 1 98.06 94 HIS A CA 1
ATOM 731 C C . HIS A 1 94 ? -3.732 -19.016 -6.957 1 98.06 94 HIS A C 1
ATOM 733 O O . HIS A 1 94 ? -3.826 -18.922 -8.18 1 98.06 94 HIS A O 1
ATOM 739 N N . VAL A 1 95 ? -3.422 -18.062 -6.137 1 98.62 95 VAL A N 1
ATOM 740 C CA . VAL A 1 95 ? -2.891 -16.812 -6.66 1 98.62 95 VAL A CA 1
ATOM 741 C C . VAL A 1 95 ? -1.423 -16.672 -6.27 1 98.62 95 VAL A C 1
ATOM 743 O O . VAL A 1 95 ? -1.065 -16.844 -5.102 1 98.62 95 VAL A O 1
ATOM 746 N N . LEU A 1 96 ? -0.552 -16.453 -7.25 1 98.69 96 LEU A N 1
ATOM 747 C CA . LEU A 1 96 ? 0.864 -16.188 -7.027 1 98.69 96 LEU A CA 1
ATOM 748 C C . LEU A 1 96 ? 1.215 -14.758 -7.43 1 98.69 96 LEU A C 1
ATOM 750 O O . LEU A 1 96 ? 0.998 -14.359 -8.578 1 98.69 96 LEU A O 1
ATOM 754 N N . VAL A 1 97 ? 1.747 -14.008 -6.484 1 98.69 97 VAL A N 1
ATOM 755 C CA . VAL A 1 97 ? 2.113 -12.625 -6.734 1 98.69 97 VAL A CA 1
ATOM 756 C C . VAL A 1 97 ? 3.633 -12.492 -6.824 1 98.69 97 VAL A C 1
ATOM 758 O O . VAL A 1 97 ? 4.348 -12.859 -5.887 1 98.69 97 VAL A O 1
ATOM 761 N N . PHE A 1 98 ? 4.133 -12.008 -7.945 1 98 98 PHE A N 1
ATOM 762 C CA . PHE A 1 98 ? 5.551 -11.719 -8.133 1 98 98 PHE A CA 1
ATOM 763 C C . PHE A 1 98 ? 5.805 -10.219 -8.109 1 98 98 PHE A C 1
ATOM 765 O O . PHE A 1 98 ? 5.203 -9.469 -8.883 1 98 98 PHE A O 1
ATOM 772 N N . ALA A 1 99 ? 6.688 -9.758 -7.25 1 97.44 99 ALA A N 1
ATOM 773 C CA . ALA A 1 99 ? 6.938 -8.328 -7.094 1 97.44 99 ALA A CA 1
ATOM 774 C C . ALA A 1 99 ? 8.234 -8.078 -6.332 1 97.44 99 ALA A C 1
ATOM 776 O O . ALA A 1 99 ? 8.742 -8.977 -5.652 1 97.44 99 ALA A O 1
ATOM 777 N N . PRO A 1 100 ? 8.82 -6.895 -6.52 1 95.44 100 PRO A N 1
ATOM 778 C CA . PRO A 1 100 ? 9.906 -6.484 -5.629 1 95.44 100 PRO A CA 1
ATOM 779 C C . PRO A 1 100 ? 9.406 -5.93 -4.301 1 95.44 100 PRO A C 1
ATOM 781 O O . PRO A 1 100 ? 8.227 -5.598 -4.168 1 95.44 100 PRO A O 1
ATOM 784 N N . LEU A 1 101 ? 10.297 -5.887 -3.338 1 92.56 101 LEU A N 1
ATOM 785 C CA . LEU A 1 101 ? 10.031 -5.23 -2.062 1 92.56 101 LEU A CA 1
ATOM 786 C C . LEU A 1 101 ? 10.5 -3.777 -2.094 1 92.56 101 LEU A C 1
ATOM 788 O O . LEU A 1 101 ? 11.688 -3.508 -2.289 1 92.56 101 LEU A O 1
ATOM 792 N N . TRP A 1 102 ? 9.578 -2.854 -1.962 1 93.12 102 TRP A N 1
ATOM 793 C CA . TRP A 1 102 ? 9.867 -1.425 -1.909 1 93.12 102 TRP A CA 1
ATOM 794 C C . TRP A 1 102 ? 9.352 -0.812 -0.611 1 93.12 102 TRP A C 1
ATOM 796 O O . TRP A 1 102 ? 8.141 -0.76 -0.379 1 93.12 102 TRP A O 1
ATOM 806 N N . PHE A 1 103 ? 10.242 -0.401 0.245 1 91.12 103 PHE A N 1
ATOM 807 C CA . PHE A 1 103 ? 9.898 0.181 1.537 1 91.12 103 PHE A CA 1
ATOM 808 C C . PHE A 1 103 ? 9.062 -0.79 2.363 1 91.12 103 PHE A C 1
ATOM 810 O O . PHE A 1 103 ? 8.047 -0.404 2.941 1 91.12 103 PHE A O 1
ATOM 817 N N . GLY A 1 104 ? 9.445 -2.018 2.258 1 88 104 GLY A N 1
ATOM 818 C CA . GLY A 1 104 ? 8.812 -3.029 3.09 1 88 104 GLY A CA 1
ATOM 819 C C . GLY A 1 104 ? 7.438 -3.438 2.596 1 88 104 GLY A C 1
ATOM 820 O O . GLY A 1 104 ? 6.656 -4.031 3.34 1 88 104 GLY A O 1
ATOM 821 N N . ARG A 1 105 ? 7.121 -3.135 1.42 1 93.38 105 ARG A N 1
ATOM 822 C CA . ARG A 1 105 ? 5.82 -3.477 0.851 1 93.38 105 ARG A CA 1
ATOM 823 C C . ARG A 1 105 ? 5.934 -3.752 -0.645 1 93.38 105 ARG A C 1
ATOM 825 O O . ARG A 1 105 ? 7.035 -3.762 -1.198 1 93.38 105 ARG A O 1
ATOM 832 N N . LEU A 1 106 ? 4.824 -4.117 -1.277 1 96.62 106 LEU A N 1
ATOM 833 C CA . LEU A 1 106 ? 4.793 -4.332 -2.719 1 96.62 106 LEU A CA 1
ATOM 834 C C . LEU A 1 106 ? 4.574 -3.02 -3.461 1 96.62 106 LEU A C 1
ATOM 836 O O . LEU A 1 106 ? 4.219 -2.008 -2.85 1 96.62 106 LEU A O 1
ATOM 840 N N . PRO A 1 107 ? 4.875 -3.023 -4.742 1 97.19 107 PRO A N 1
ATOM 841 C CA . PRO A 1 107 ? 4.641 -1.808 -5.527 1 97.19 107 PRO A CA 1
ATOM 842 C C . PRO A 1 107 ? 3.188 -1.349 -5.484 1 97.19 107 PRO A C 1
ATOM 844 O O . PRO A 1 107 ? 2.275 -2.178 -5.434 1 97.19 107 PRO A O 1
ATOM 847 N N . ALA A 1 108 ? 2.967 -0.064 -5.621 1 97.62 108 ALA A N 1
ATOM 848 C CA . ALA A 1 108 ? 1.669 0.585 -5.461 1 97.62 108 ALA A CA 1
ATOM 849 C C . ALA A 1 108 ? 0.643 0.008 -6.434 1 97.62 108 ALA A C 1
ATOM 851 O O . ALA A 1 108 ? -0.55 -0.048 -6.125 1 97.62 108 ALA A O 1
ATOM 852 N N . CYS A 1 109 ? 1.088 -0.416 -7.578 1 97.62 109 CYS A N 1
ATOM 853 C CA . CYS A 1 109 ? 0.143 -0.957 -8.547 1 97.62 109 CYS A CA 1
ATOM 854 C C . CYS A 1 109 ? -0.565 -2.186 -7.992 1 97.62 109 CYS A C 1
ATOM 856 O O . CYS A 1 109 ? -1.709 -2.465 -8.359 1 97.62 109 CYS A O 1
ATOM 858 N N . PHE A 1 110 ? 0.085 -2.906 -7.125 1 98.31 110 PHE A N 1
ATOM 859 C CA . PHE A 1 110 ? -0.568 -4.035 -6.473 1 98.31 110 PHE A CA 1
ATOM 860 C C . PHE A 1 110 ? -1.703 -3.557 -5.574 1 98.31 110 PHE A C 1
ATOM 862 O O . PHE A 1 110 ? -2.771 -4.168 -5.535 1 98.31 110 PHE A O 1
ATOM 869 N N . TYR A 1 111 ? -1.472 -2.502 -4.832 1 97.56 111 TYR A N 1
ATOM 870 C CA . TYR A 1 111 ? -2.494 -1.953 -3.947 1 97.56 111 TYR A CA 1
ATOM 871 C C . TYR A 1 111 ? -3.639 -1.344 -4.75 1 97.56 111 TYR A C 1
ATOM 873 O O . TYR A 1 111 ? -4.801 -1.435 -4.348 1 97.56 111 TYR A O 1
ATOM 881 N N . SER A 1 112 ? -3.309 -0.729 -5.859 1 97.25 112 SER A N 1
ATOM 882 C CA . SER A 1 112 ? -4.352 -0.275 -6.777 1 97.25 112 SER A CA 1
ATOM 883 C C . SER A 1 112 ? -5.23 -1.434 -7.23 1 97.25 112 SER A C 1
ATOM 885 O O . SER A 1 112 ? -6.461 -1.315 -7.246 1 97.25 112 SER A O 1
ATOM 887 N N . PHE A 1 113 ? -4.625 -2.559 -7.578 1 98.38 113 PHE A N 1
ATOM 888 C CA . PHE A 1 113 ? -5.34 -3.758 -8 1 98.38 113 PHE A CA 1
ATOM 889 C C . PHE A 1 113 ? -6.281 -4.242 -6.902 1 98.38 113 PHE A C 1
ATOM 891 O O . PHE A 1 113 ? -7.469 -4.453 -7.145 1 98.38 113 PHE A O 1
ATOM 898 N N . THR A 1 114 ? -5.801 -4.406 -5.668 1 97.94 114 THR A N 1
ATOM 899 C CA . THR A 1 114 ? -6.609 -4.984 -4.602 1 97.94 114 THR A CA 1
ATOM 900 C C . THR A 1 114 ? -7.754 -4.047 -4.227 1 97.94 114 THR A C 1
ATOM 902 O O . THR A 1 114 ? -8.883 -4.492 -4.008 1 97.94 114 THR A O 1
ATOM 905 N N . GLU A 1 115 ? -7.48 -2.758 -4.215 1 96.81 115 GLU A N 1
ATOM 906 C CA . GLU A 1 115 ? -8.523 -1.79 -3.885 1 96.81 115 GLU A CA 1
ATOM 907 C C . GLU A 1 115 ? -9.656 -1.831 -4.902 1 96.81 115 GLU A C 1
ATOM 909 O O . GLU A 1 115 ? -10.836 -1.752 -4.535 1 96.81 115 GLU A O 1
ATOM 914 N N . ARG A 1 116 ? -9.344 -1.931 -6.109 1 97.94 116 ARG A N 1
ATOM 915 C CA . ARG A 1 116 ? -10.312 -1.806 -7.191 1 97.94 116 ARG A CA 1
ATOM 916 C C . ARG A 1 116 ? -11.023 -3.129 -7.441 1 97.94 116 ARG A C 1
ATOM 918 O O . ARG A 1 116 ? -12.234 -3.15 -7.68 1 97.94 116 ARG A O 1
ATOM 925 N N . VAL A 1 117 ? -10.367 -4.223 -7.352 1 98.44 117 VAL A N 1
ATOM 926 C CA . VAL A 1 117 ? -10.891 -5.523 -7.746 1 98.44 117 VAL A CA 1
ATOM 927 C C . VAL A 1 117 ? -11.609 -6.172 -6.562 1 98.44 117 VAL A C 1
ATOM 929 O O . VAL A 1 117 ? -12.641 -6.824 -6.734 1 98.44 117 VAL A O 1
ATOM 932 N N . PHE A 1 118 ? -11.07 -6.023 -5.316 1 97.38 118 PHE A N 1
ATOM 933 C CA . PHE A 1 118 ? -11.703 -6.582 -4.129 1 97.38 118 PHE A CA 1
ATOM 934 C C . PHE A 1 118 ? -12.836 -5.684 -3.645 1 97.38 118 PHE A C 1
ATOM 936 O O . PHE A 1 118 ? -12.773 -5.148 -2.537 1 97.38 118 PHE A O 1
ATOM 943 N N . SER A 1 119 ? -13.852 -5.664 -4.391 1 96.06 119 SER A N 1
ATOM 944 C CA . SER A 1 119 ? -14.922 -4.684 -4.234 1 96.06 119 SER A CA 1
ATOM 945 C C . SER A 1 119 ? -15.992 -5.18 -3.264 1 96.06 119 SER A C 1
ATOM 947 O O . SER A 1 119 ? -16.141 -6.387 -3.068 1 96.06 119 SER A O 1
ATOM 949 N N . PHE A 1 120 ? -16.641 -4.219 -2.682 1 93.5 120 PHE A N 1
ATOM 950 C CA . PHE A 1 120 ? -17.828 -4.531 -1.897 1 93.5 120 PHE A CA 1
ATOM 951 C C . PHE A 1 120 ? -18.875 -5.266 -2.744 1 93.5 120 PHE A C 1
ATOM 953 O O . PHE A 1 120 ? -19.141 -4.863 -3.877 1 93.5 120 PHE A O 1
ATOM 960 N N . GLY A 1 121 ? -19.406 -6.34 -2.236 1 92.19 121 GLY A N 1
ATOM 961 C CA . GLY A 1 121 ? -20.359 -7.145 -2.975 1 92.19 121 GLY A CA 1
ATOM 962 C C . GLY A 1 121 ? -19.719 -8.32 -3.695 1 92.19 121 GLY A C 1
ATOM 963 O O . GLY A 1 121 ? -20.391 -9.305 -4.004 1 92.19 121 GLY A O 1
ATOM 964 N N . PHE A 1 122 ? -18.469 -8.211 -3.998 1 94.44 122 PHE A N 1
ATOM 965 C CA . PHE A 1 122 ? -17.75 -9.289 -4.668 1 94.44 122 PHE A CA 1
ATOM 966 C C . PHE A 1 122 ? -16.859 -10.039 -3.682 1 94.44 122 PHE A C 1
ATOM 968 O O . PHE A 1 122 ? -16.984 -11.258 -3.523 1 94.44 122 PHE A O 1
ATOM 975 N N . SER A 1 123 ? -15.992 -9.266 -3.027 1 93.94 123 SER A N 1
ATOM 976 C CA . SER A 1 123 ? -15.008 -9.906 -2.164 1 93.94 123 SER A CA 1
ATOM 977 C C . SER A 1 123 ? -15.492 -9.961 -0.718 1 93.94 123 SER A C 1
ATOM 979 O O . SER A 1 123 ? -15.008 -10.766 0.076 1 93.94 123 SER A O 1
ATOM 981 N N . TYR A 1 124 ? -16.391 -9.078 -0.348 1 89.06 124 TYR A N 1
ATOM 982 C CA . TYR A 1 124 ? -16.984 -9.016 0.982 1 89.06 124 TYR A CA 1
ATOM 983 C C . TYR A 1 124 ? -18.359 -8.344 0.94 1 89.06 124 TYR A C 1
ATOM 985 O O . TYR A 1 124 ? -18.688 -7.656 -0.029 1 89.06 124 TYR A O 1
ATOM 993 N N . ASP A 1 125 ? -19.297 -8.633 1.872 1 83.38 125 ASP A N 1
ATOM 994 C CA . ASP A 1 125 ? -20.609 -7.977 1.891 1 83.38 125 ASP A CA 1
ATOM 995 C C . ASP A 1 125 ? -21.031 -7.645 3.318 1 83.38 125 ASP A C 1
ATOM 997 O O . ASP A 1 125 ? -22.219 -7.594 3.619 1 83.38 125 ASP A O 1
ATOM 1001 N N . GLY A 1 126 ? -20.234 -7.305 4.227 1 73.06 126 GLY A N 1
ATOM 1002 C CA . GLY A 1 126 ? -20.562 -6.93 5.594 1 73.06 126 GLY A CA 1
ATOM 1003 C C . GLY A 1 126 ? -20.656 -8.117 6.531 1 73.06 126 GLY A C 1
ATOM 1004 O O . GLY A 1 126 ? -20.25 -8.039 7.691 1 73.06 126 GLY A O 1
ATOM 1005 N N . GLU A 1 127 ? -21.203 -9.195 6.023 1 77.56 127 GLU A N 1
ATOM 1006 C CA . GLU A 1 127 ? -21.328 -10.406 6.832 1 77.56 127 GLU A CA 1
ATOM 1007 C C . GLU A 1 127 ? -20.266 -11.438 6.461 1 77.56 127 GLU A C 1
ATOM 1009 O O . GLU A 1 127 ? -19.688 -12.086 7.34 1 77.56 127 GLU A O 1
ATOM 1014 N N . LYS A 1 128 ? -20.078 -11.531 5.27 1 83.31 128 LYS A N 1
ATOM 1015 C CA . LYS A 1 128 ? -19.109 -12.516 4.773 1 83.31 128 LYS A CA 1
ATOM 1016 C C . LYS A 1 128 ? -17.719 -11.922 4.68 1 83.31 128 LYS A C 1
ATOM 1018 O O . LYS A 1 128 ? -17.375 -11.266 3.693 1 83.31 128 LYS A O 1
ATOM 1023 N N . VAL A 1 129 ? -16.906 -12.188 5.656 1 82.31 129 VAL A N 1
ATOM 1024 C CA . VAL A 1 129 ? -15.523 -11.719 5.727 1 82.31 129 VAL A CA 1
ATOM 1025 C C . VAL A 1 129 ? -14.641 -12.797 6.348 1 82.31 129 VAL A C 1
ATOM 1027 O O . VAL A 1 129 ? -15.141 -13.773 6.906 1 82.31 129 VAL A O 1
ATOM 1030 N N . LEU A 1 130 ? -13.375 -12.609 6.086 1 81.25 130 LEU A N 1
ATOM 1031 C CA . LEU A 1 130 ? -12.375 -13.492 6.676 1 81.25 130 LEU A CA 1
ATOM 1032 C C . LEU A 1 130 ? -12.695 -14.953 6.387 1 81.25 130 LEU A C 1
ATOM 1034 O O . LEU A 1 130 ? -12.867 -15.344 5.23 1 81.25 130 LEU A O 1
ATOM 1038 N N . HIS A 1 131 ? -12.797 -15.812 7.312 1 79.44 131 HIS A N 1
ATOM 1039 C CA . HIS A 1 131 ? -12.953 -17.25 7.086 1 79.44 131 HIS A CA 1
ATOM 1040 C C . HIS A 1 131 ? -14.266 -17.547 6.387 1 79.44 131 HIS A C 1
ATOM 1042 O O . HIS A 1 131 ? -14.414 -18.594 5.758 1 79.44 131 HIS A O 1
ATOM 1048 N N . GLN A 1 132 ? -15.156 -16.594 6.344 1 81.19 132 GLN A N 1
ATOM 1049 C CA . GLN A 1 132 ? -16.453 -16.766 5.684 1 81.19 132 GLN A CA 1
ATOM 1050 C C . GLN A 1 132 ? -16.531 -15.922 4.418 1 81.19 132 GLN A C 1
ATOM 1052 O O . GLN A 1 132 ? -17.625 -15.688 3.895 1 81.19 132 GLN A O 1
ATOM 1057 N N . GLY A 1 133 ? -15.422 -15.516 3.998 1 86.94 133 GLY A N 1
ATOM 1058 C CA . GLY A 1 133 ? -15.406 -14.633 2.846 1 86.94 133 GLY A CA 1
ATOM 1059 C C . GLY A 1 133 ? -15.836 -15.312 1.561 1 86.94 133 GLY A C 1
ATOM 1060 O O . GLY A 1 133 ? -15.82 -16.547 1.468 1 86.94 133 GLY A O 1
ATOM 1061 N N . VAL A 1 134 ? -16.172 -14.562 0.598 1 87.56 134 VAL A N 1
ATOM 1062 C CA . VAL A 1 134 ? -16.75 -15.008 -0.667 1 87.56 134 VAL A CA 1
ATOM 1063 C C . VAL A 1 134 ? -15.727 -15.828 -1.44 1 87.56 134 VAL A C 1
ATOM 1065 O O . VAL A 1 134 ? -16.094 -16.734 -2.203 1 87.56 134 VAL A O 1
ATOM 1068 N N . LEU A 1 135 ? -14.477 -15.578 -1.16 1 94.81 135 LEU A N 1
ATOM 1069 C CA . LEU A 1 135 ? -13.422 -16.234 -1.93 1 94.81 135 LEU A CA 1
ATOM 1070 C C . LEU A 1 135 ? -12.695 -17.266 -1.084 1 94.81 135 LEU A C 1
ATOM 1072 O O . LEU A 1 135 ? -11.547 -17.625 -1.376 1 94.81 135 LEU A O 1
ATOM 1076 N N . ALA A 1 136 ? -13.336 -17.734 -0.092 1 92.88 136 ALA A N 1
ATOM 1077 C CA . ALA A 1 136 ? -12.781 -18.781 0.763 1 92.88 136 ALA A CA 1
ATOM 1078 C C . ALA A 1 136 ? -12.438 -20.031 -0.048 1 92.88 136 ALA A C 1
ATOM 1080 O O . ALA A 1 136 ? -13.062 -20.297 -1.08 1 92.88 136 ALA A O 1
ATOM 1081 N N . GLY A 1 137 ? -11.391 -20.781 0.476 1 93.69 137 GLY A N 1
ATOM 1082 C CA . GLY A 1 137 ? -10.977 -22.016 -0.184 1 93.69 137 GLY A CA 1
ATOM 1083 C C . GLY A 1 137 ? -9.812 -21.812 -1.136 1 93.69 137 GLY A C 1
ATOM 1084 O O . GLY A 1 137 ? -9.188 -22.781 -1.576 1 93.69 137 GLY A O 1
ATOM 1085 N N . ARG A 1 138 ? -9.539 -20.625 -1.455 1 95.75 138 ARG A N 1
ATOM 1086 C CA . ARG A 1 138 ? -8.422 -20.297 -2.334 1 95.75 138 ARG A CA 1
ATOM 1087 C C . ARG A 1 138 ? -7.184 -19.906 -1.527 1 95.75 138 ARG A C 1
ATOM 1089 O O . ARG A 1 138 ? -7.285 -19.594 -0.34 1 95.75 138 ARG A O 1
ATOM 1096 N N . LYS A 1 139 ? -6.047 -20 -2.195 1 96.31 139 LYS A N 1
ATOM 1097 C CA . LYS A 1 139 ? -4.777 -19.703 -1.534 1 96.31 139 LYS A CA 1
ATOM 1098 C C . LYS A 1 139 ? -4.004 -18.625 -2.287 1 96.31 139 LYS A C 1
ATOM 1100 O O . LYS A 1 139 ? -4.16 -18.469 -3.502 1 96.31 139 LYS A O 1
ATOM 1105 N N . VAL A 1 140 ? -3.205 -17.844 -1.52 1 96.88 140 VAL A N 1
ATOM 1106 C CA . VAL A 1 140 ? -2.355 -16.828 -2.139 1 96.88 140 VAL A CA 1
ATOM 1107 C C . VAL A 1 140 ? -0.954 -16.891 -1.538 1 96.88 140 VAL A C 1
ATOM 1109 O O . VAL A 1 140 ? -0.796 -17.141 -0.339 1 96.88 140 VAL A O 1
ATOM 1112 N N . ALA A 1 141 ? 0.039 -16.703 -2.391 1 94.94 141 ALA A N 1
ATOM 1113 C CA . ALA A 1 141 ? 1.433 -16.578 -1.972 1 94.94 141 ALA A CA 1
ATOM 1114 C C . ALA A 1 141 ? 2.123 -15.422 -2.686 1 94.94 141 ALA A C 1
ATOM 1116 O O . ALA A 1 141 ? 1.843 -15.156 -3.855 1 94.94 141 ALA A O 1
ATOM 1117 N N . ILE A 1 142 ? 3.016 -14.805 -1.926 1 95.38 142 ILE A N 1
ATOM 1118 C CA . ILE A 1 142 ? 3.844 -13.75 -2.496 1 95.38 142 ILE A CA 1
ATOM 1119 C C . ILE A 1 142 ? 5.27 -14.258 -2.689 1 95.38 142 ILE A C 1
ATOM 1121 O O . ILE A 1 142 ? 5.863 -14.82 -1.771 1 95.38 142 ILE A O 1
ATOM 1125 N N . ILE A 1 143 ? 5.789 -14.18 -3.904 1 94.88 143 ILE A N 1
ATOM 1126 C CA . ILE A 1 143 ? 7.203 -14.352 -4.219 1 94.88 143 ILE A CA 1
ATOM 1127 C C . ILE A 1 143 ? 7.859 -12.984 -4.406 1 94.88 143 ILE A C 1
ATOM 1129 O O . ILE A 1 143 ? 7.652 -12.328 -5.43 1 94.88 143 ILE A O 1
ATOM 1133 N N . VAL A 1 144 ? 8.703 -12.602 -3.439 1 93.38 144 VAL A N 1
ATOM 1134 C CA . VAL A 1 144 ? 9.148 -11.219 -3.393 1 93.38 144 VAL A CA 1
ATOM 1135 C C . VAL A 1 144 ? 10.672 -11.164 -3.496 1 93.38 144 VAL A C 1
ATOM 1137 O O . VAL A 1 144 ? 11.375 -11.938 -2.836 1 93.38 144 VAL A O 1
ATOM 1140 N N . SER A 1 145 ? 11.148 -10.328 -4.406 1 90.19 145 SER A N 1
ATOM 1141 C CA . SER A 1 145 ? 12.586 -10.086 -4.516 1 90.19 145 SER A CA 1
ATOM 1142 C C . SER A 1 145 ? 13 -8.852 -3.727 1 90.19 145 SER A C 1
ATOM 1144 O O . SER A 1 145 ? 12.266 -7.859 -3.684 1 90.19 145 SER A O 1
ATOM 1146 N N . THR A 1 146 ? 14.133 -8.906 -3.1 1 85.69 146 THR A N 1
ATOM 1147 C CA . THR A 1 146 ? 14.586 -7.777 -2.299 1 85.69 146 THR A CA 1
ATOM 1148 C C . THR A 1 146 ? 16.094 -7.566 -2.459 1 85.69 146 THR A C 1
ATOM 1150 O O . THR A 1 146 ? 16.844 -8.523 -2.676 1 85.69 146 THR A O 1
ATOM 1153 N N . GLY A 1 147 ? 16.453 -6.309 -2.312 1 79.31 147 GLY A N 1
ATOM 1154 C CA . GLY A 1 147 ? 17.859 -5.957 -2.395 1 79.31 147 GLY A CA 1
ATOM 1155 C C . GLY A 1 147 ? 18.547 -5.91 -1.042 1 79.31 147 GLY A C 1
ATOM 1156 O O . GLY A 1 147 ? 19.766 -5.809 -0.965 1 79.31 147 GLY A O 1
ATOM 1157 N N . VAL A 1 148 ? 17.781 -5.977 -0.05 1 74.69 148 VAL A N 1
ATOM 1158 C CA . VAL A 1 148 ? 18.375 -5.902 1.282 1 74.69 148 VAL A CA 1
ATOM 1159 C C . VAL A 1 148 ? 18.844 -7.289 1.722 1 74.69 148 VAL A C 1
ATOM 1161 O O . VAL A 1 148 ? 18.375 -8.305 1.194 1 74.69 148 VAL A O 1
ATOM 1164 N N . ALA A 1 149 ? 19.781 -7.281 2.609 1 70.75 149 ALA A N 1
ATOM 1165 C CA . ALA A 1 149 ? 20.312 -8.539 3.117 1 70.75 149 ALA A CA 1
ATOM 1166 C C . ALA A 1 149 ? 19.328 -9.227 4.051 1 70.75 149 ALA A C 1
ATOM 1168 O O . ALA A 1 149 ? 18.516 -8.562 4.711 1 70.75 149 ALA A O 1
ATOM 1169 N N . PRO A 1 150 ? 19.406 -10.539 4.082 1 67.25 150 PRO A N 1
ATOM 1170 C CA . PRO A 1 150 ? 18.5 -11.297 4.938 1 67.25 150 PRO A CA 1
ATOM 1171 C C . PRO A 1 150 ? 18.547 -10.859 6.398 1 67.25 150 PRO A C 1
ATOM 1173 O O . PRO A 1 150 ? 17.547 -10.953 7.117 1 67.25 150 PRO A O 1
ATOM 1176 N N . MET A 1 151 ? 19.688 -10.375 6.762 1 63.75 151 MET A N 1
ATOM 1177 C CA . MET A 1 151 ? 19.891 -10.016 8.164 1 63.75 151 MET A CA 1
ATOM 1178 C C . MET A 1 151 ? 18.984 -8.875 8.57 1 63.75 151 MET A C 1
ATOM 1180 O O . MET A 1 151 ? 18.734 -8.664 9.758 1 63.75 151 MET A O 1
ATOM 1184 N N . PHE A 1 152 ? 18.531 -8.18 7.562 1 65.62 152 PHE A N 1
ATOM 1185 C CA . PHE A 1 152 ? 17.641 -7.066 7.859 1 65.62 152 PHE A CA 1
ATOM 1186 C C . PHE A 1 152 ? 16.281 -7.57 8.328 1 65.62 152 PHE A C 1
ATOM 1188 O O . PHE A 1 152 ? 15.539 -6.848 9 1 65.62 152 PHE A O 1
ATOM 1195 N N . PHE A 1 153 ? 16.016 -8.758 7.969 1 63.19 153 PHE A N 1
ATOM 1196 C CA . PHE A 1 153 ? 14.773 -9.383 8.43 1 63.19 153 PHE A CA 1
ATOM 1197 C C . PHE A 1 153 ? 15.07 -10.484 9.438 1 63.19 153 PHE A C 1
ATOM 1199 O O . PHE A 1 153 ? 15.766 -11.453 9.125 1 63.19 153 PHE A O 1
ATOM 1206 N N . ASP A 1 154 ? 15.148 -10.047 10.68 1 57.84 154 ASP A N 1
ATOM 1207 C CA . ASP A 1 154 ? 15.453 -10.977 11.766 1 57.84 154 ASP A CA 1
ATOM 1208 C C . ASP A 1 154 ? 14.18 -11.406 12.492 1 57.84 154 ASP A C 1
ATOM 1210 O O . ASP A 1 154 ? 13.641 -10.656 13.305 1 57.84 154 ASP A O 1
ATOM 1214 N N . VAL A 1 155 ? 13.844 -12.5 12.234 1 53.06 155 VAL A N 1
ATOM 1215 C CA . VAL A 1 155 ? 12.609 -13.047 12.797 1 53.06 155 VAL A CA 1
ATOM 1216 C C . VAL A 1 155 ? 12.719 -13.109 14.32 1 53.06 155 VAL A C 1
ATOM 1218 O O . VAL A 1 155 ? 11.727 -12.906 15.023 1 53.06 155 VAL A O 1
ATOM 1221 N N . LYS A 1 156 ? 13.883 -13.453 14.75 1 52.44 156 LYS A N 1
ATOM 1222 C CA . LYS A 1 156 ? 14.086 -13.531 16.188 1 52.44 156 LYS A CA 1
ATOM 1223 C C . LYS A 1 156 ? 13.828 -12.188 16.859 1 52.44 156 LYS A C 1
ATOM 1225 O O . LYS A 1 156 ? 13.5 -12.133 18.047 1 52.44 156 LYS A O 1
ATOM 1230 N N . LYS A 1 157 ? 13.914 -11.289 15.969 1 52.09 157 LYS A N 1
ATOM 1231 C CA . LYS A 1 157 ? 13.688 -9.953 16.5 1 52.09 157 LYS A CA 1
ATOM 1232 C C . LYS A 1 157 ? 12.297 -9.445 16.141 1 52.09 157 LYS A C 1
ATOM 1234 O O . LYS A 1 157 ? 12.008 -8.25 16.297 1 52.09 157 LYS A O 1
ATOM 1239 N N . GLY A 1 158 ? 11.547 -10.414 15.609 1 51.16 158 GLY A N 1
ATOM 1240 C CA . GLY A 1 158 ? 10.172 -10.055 15.297 1 51.16 158 GLY A CA 1
ATOM 1241 C C . GLY A 1 158 ? 10.023 -9.359 13.961 1 51.16 158 GLY A C 1
ATOM 1242 O O . GLY A 1 158 ? 8.938 -8.891 13.617 1 51.16 158 GLY A O 1
ATOM 1243 N N . ASN A 1 159 ? 11.07 -9.297 13.289 1 59.5 159 ASN A N 1
ATOM 1244 C CA . ASN A 1 159 ? 11.078 -8.602 12.008 1 59.5 159 ASN A CA 1
ATOM 1245 C C . ASN A 1 159 ? 11.016 -9.578 10.836 1 59.5 159 ASN A C 1
ATOM 1247 O O . ASN A 1 159 ? 12.016 -9.805 10.164 1 59.5 159 ASN A O 1
ATOM 1251 N N . SER A 1 160 ? 9.75 -10.102 10.672 1 64.81 160 SER A N 1
ATOM 1252 C CA . SER A 1 160 ? 9.602 -11.023 9.555 1 64.81 160 SER A CA 1
ATOM 1253 C C . SER A 1 160 ? 9.086 -10.305 8.312 1 64.81 160 SER A C 1
ATOM 1255 O O . SER A 1 160 ? 8.328 -9.344 8.414 1 64.81 160 SER A O 1
ATOM 1257 N N . LEU A 1 161 ? 9.578 -10.742 7.211 1 73.5 161 LEU A N 1
ATOM 1258 C CA . LEU A 1 161 ? 9.133 -10.188 5.938 1 73.5 161 LEU A CA 1
ATOM 1259 C C . LEU A 1 161 ? 7.629 -10.336 5.766 1 73.5 161 LEU A C 1
ATOM 1261 O O . LEU A 1 161 ? 6.973 -9.453 5.207 1 73.5 161 LEU A O 1
ATOM 1265 N N . ASP A 1 162 ? 7.043 -11.406 6.324 1 74.31 162 ASP A N 1
ATOM 1266 C CA . ASP A 1 162 ? 5.598 -11.609 6.23 1 74.31 162 ASP A CA 1
ATOM 1267 C C . ASP A 1 162 ? 4.844 -10.523 7 1 74.31 162 ASP A C 1
ATOM 1269 O O . ASP A 1 162 ? 3.748 -10.125 6.605 1 74.31 162 ASP A O 1
ATOM 1273 N N . ALA A 1 163 ? 5.422 -10.023 8.008 1 75.19 163 ALA A N 1
ATOM 1274 C CA . ALA A 1 163 ? 4.805 -8.922 8.742 1 75.19 163 ALA A CA 1
ATOM 1275 C C . ALA A 1 163 ? 4.758 -7.652 7.891 1 75.19 163 ALA A C 1
ATOM 1277 O O . ALA A 1 163 ? 3.74 -6.957 7.855 1 75.19 163 ALA A O 1
ATOM 1278 N N . TYR A 1 164 ? 5.805 -7.426 7.184 1 79.19 164 TYR A N 1
ATOM 1279 C CA . TYR A 1 164 ? 5.859 -6.277 6.285 1 79.19 164 TYR A CA 1
ATOM 1280 C C . TYR A 1 164 ? 4.852 -6.422 5.148 1 79.19 164 TYR A C 1
ATOM 1282 O O . TYR A 1 164 ? 4.234 -5.441 4.73 1 79.19 164 TYR A O 1
ATOM 1290 N N . LEU A 1 165 ? 4.664 -7.637 4.824 1 86.5 165 LEU A N 1
ATOM 1291 C CA . LEU A 1 165 ? 3.857 -7.891 3.635 1 86.5 165 LEU A CA 1
ATOM 1292 C C . LEU A 1 165 ? 2.387 -8.055 4.004 1 86.5 165 LEU A C 1
ATOM 1294 O O . LEU A 1 165 ? 1.539 -8.234 3.123 1 86.5 165 LEU A O 1
ATOM 1298 N N . TRP A 1 166 ? 2.025 -7.93 5.23 1 84.25 166 TRP A N 1
ATOM 1299 C CA . TRP A 1 166 ? 0.645 -8.148 5.648 1 84.25 166 TRP A CA 1
ATOM 1300 C C . TRP A 1 166 ? -0.283 -7.109 5.027 1 84.25 166 TRP A C 1
ATOM 1302 O O . TRP A 1 166 ? -1.419 -7.422 4.664 1 84.25 166 TRP A O 1
ATOM 1312 N N . SER A 1 167 ? 0.22 -5.938 4.934 1 87.88 167 SER A N 1
ATOM 1313 C CA . SER A 1 167 ? -0.593 -4.902 4.301 1 87.88 167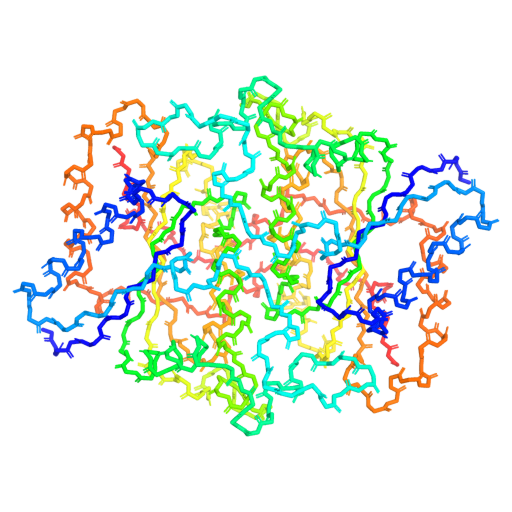 SER A CA 1
ATOM 1314 C C . SER A 1 167 ? -1.022 -5.312 2.898 1 87.88 167 SER A C 1
ATOM 1316 O O . SER A 1 167 ? -2.098 -4.93 2.434 1 87.88 167 SER A O 1
ATOM 1318 N N . ALA A 1 168 ? -0.202 -6.074 2.275 1 92.44 168 ALA A N 1
ATOM 1319 C CA . ALA A 1 168 ? -0.513 -6.559 0.934 1 92.44 168 ALA A CA 1
ATOM 1320 C C . ALA A 1 168 ? -1.466 -7.75 0.99 1 92.44 168 ALA A C 1
ATOM 1322 O O . ALA A 1 168 ? -2.318 -7.914 0.114 1 92.44 168 ALA A O 1
ATOM 1323 N N . MET A 1 169 ? -1.409 -8.516 2.016 1 90.75 169 MET A N 1
ATOM 1324 C CA . MET A 1 169 ? -2.104 -9.805 2.07 1 90.75 169 MET A CA 1
ATOM 1325 C C . MET A 1 169 ? -3.482 -9.648 2.701 1 90.75 169 MET A C 1
ATOM 1327 O O . MET A 1 169 ? -4.359 -10.492 2.502 1 90.75 169 MET A O 1
ATOM 1331 N N . TYR A 1 170 ? -3.658 -8.609 3.414 1 89.94 170 TYR A N 1
ATOM 1332 C CA . TYR A 1 170 ? -4.852 -8.523 4.25 1 89.94 170 TYR A CA 1
ATOM 1333 C C . TYR A 1 170 ? -6.113 -8.477 3.395 1 89.94 170 TYR A C 1
ATOM 1335 O O . TYR A 1 170 ? -7.145 -9.039 3.775 1 89.94 170 TYR A O 1
ATOM 1343 N N . ALA A 1 171 ? -6.098 -7.82 2.277 1 93.12 171 ALA A N 1
ATOM 1344 C CA . ALA A 1 171 ? -7.273 -7.793 1.409 1 93.12 171 ALA A CA 1
ATOM 1345 C C . ALA A 1 171 ? -7.684 -9.203 1 1 93.12 171 ALA A C 1
ATOM 1347 O O . ALA A 1 171 ? -8.875 -9.516 0.936 1 93.12 171 ALA A O 1
ATOM 1348 N N . PHE A 1 172 ? -6.68 -10.055 0.727 1 95.56 172 PHE A N 1
ATOM 1349 C CA . PHE A 1 172 ? -6.949 -11.453 0.401 1 95.56 172 PHE A CA 1
ATOM 1350 C C . PHE A 1 172 ? -7.52 -12.188 1.607 1 95.56 172 PHE A C 1
ATOM 1352 O O . PHE A 1 172 ? -8.516 -12.906 1.489 1 95.56 172 PHE A O 1
ATOM 1359 N N . ASN A 1 173 ? -6.887 -11.945 2.723 1 91.44 173 ASN A N 1
ATOM 1360 C CA . ASN A 1 173 ? -7.367 -12.586 3.943 1 91.44 173 ASN A CA 1
ATOM 1361 C C . ASN A 1 173 ? -8.805 -12.18 4.262 1 91.44 173 ASN A C 1
ATOM 1363 O O . ASN A 1 173 ? -9.625 -13.023 4.621 1 91.44 173 ASN A O 1
ATOM 1367 N N . TYR A 1 174 ? -9.039 -10.922 4.098 1 90.19 174 TYR A N 1
ATOM 1368 C CA . TYR A 1 174 ? -10.367 -10.383 4.352 1 90.19 174 TYR A CA 1
ATOM 1369 C C . TYR A 1 174 ? -11.406 -11.008 3.43 1 90.19 174 TYR A C 1
ATOM 1371 O O . TYR A 1 174 ? -12.555 -11.227 3.828 1 90.19 174 TYR A O 1
ATOM 1379 N N . ALA A 1 175 ? -11.016 -11.375 2.227 1 94 175 ALA A N 1
ATOM 1380 C CA . ALA A 1 175 ? -11.906 -11.953 1.23 1 94 175 ALA A CA 1
ATOM 1381 C C . ALA A 1 175 ? -12.07 -13.453 1.444 1 94 175 ALA A C 1
ATOM 1383 O O . ALA A 1 175 ? -12.883 -14.102 0.783 1 94 175 ALA A O 1
ATOM 1384 N N . GLY A 1 176 ? -11.188 -14.047 2.34 1 92.56 176 GLY A N 1
ATOM 1385 C CA . GLY A 1 176 ? -11.359 -15.445 2.699 1 92.56 176 GLY A CA 1
ATOM 1386 C C . GLY A 1 176 ? -10.203 -16.328 2.254 1 92.56 176 GLY A C 1
ATOM 1387 O O . GLY A 1 176 ? -10.148 -17.516 2.584 1 92.56 176 GLY A O 1
ATOM 1388 N N . PHE A 1 177 ? -9.25 -15.781 1.534 1 95.06 177 PHE A N 1
ATOM 1389 C CA . PHE A 1 177 ? -8.109 -16.562 1.072 1 95.06 177 PHE A CA 1
ATOM 1390 C C . PHE A 1 177 ? -7.312 -17.109 2.252 1 95.06 177 PHE A C 1
ATOM 1392 O O . PHE A 1 177 ? -7.16 -16.422 3.271 1 95.06 177 PHE A O 1
ATOM 1399 N N . THR A 1 178 ? -6.824 -18.281 2.068 1 93.06 178 THR A N 1
ATOM 1400 C CA . THR A 1 178 ? -5.738 -18.766 2.916 1 93.06 178 THR A CA 1
ATOM 1401 C C . THR A 1 178 ? -4.41 -18.156 2.49 1 93.06 178 THR A C 1
ATOM 1403 O O . THR A 1 178 ? -4.055 -18.188 1.311 1 93.06 178 THR A O 1
ATOM 1406 N N . ILE A 1 179 ? -3.734 -17.625 3.465 1 91.5 179 ILE A N 1
ATOM 1407 C CA . ILE A 1 179 ? -2.471 -16.953 3.172 1 91.5 179 ILE A CA 1
ATOM 1408 C C . ILE A 1 179 ? -1.312 -17.922 3.389 1 91.5 179 ILE A C 1
ATOM 1410 O O . ILE A 1 179 ? -1.142 -18.453 4.484 1 91.5 179 ILE A O 1
ATOM 1414 N N . LEU A 1 180 ? -0.536 -18.125 2.309 1 90.12 180 LEU A N 1
ATOM 1415 C CA . LEU A 1 180 ? 0.679 -18.938 2.408 1 90.12 180 LEU A CA 1
ATOM 1416 C C . LEU A 1 180 ? 1.881 -18.062 2.752 1 90.12 180 LEU A C 1
ATOM 1418 O O . LEU A 1 180 ? 1.922 -16.875 2.391 1 90.12 180 LEU A O 1
ATOM 1422 N N . ARG A 1 181 ? 2.832 -18.625 3.406 1 85.12 181 ARG A N 1
ATOM 1423 C CA . ARG A 1 181 ? 4.07 -17.922 3.699 1 85.12 181 ARG A CA 1
ATOM 1424 C C . ARG A 1 181 ? 4.758 -17.469 2.416 1 85.12 181 ARG A C 1
ATOM 1426 O O . ARG A 1 181 ? 4.828 -18.219 1.443 1 85.12 181 ARG A O 1
ATOM 1433 N N . SER A 1 182 ? 5.293 -16.266 2.506 1 85.62 182 SER A N 1
ATOM 1434 C CA . SER A 1 182 ? 5.941 -15.703 1.324 1 85.62 182 SER A CA 1
ATOM 1435 C C . SER A 1 182 ? 7.277 -16.391 1.053 1 85.62 182 SER A C 1
ATOM 1437 O O . SER A 1 182 ? 7.879 -16.969 1.958 1 85.62 182 SER A O 1
ATOM 1439 N N . LEU A 1 183 ? 7.648 -16.391 -0.173 1 87.81 183 LEU A N 1
ATOM 1440 C CA . LEU A 1 183 ? 8.992 -16.766 -0.585 1 87.81 183 LEU A CA 1
ATOM 1441 C C . LEU A 1 183 ? 9.852 -15.531 -0.85 1 87.81 183 LEU A C 1
ATOM 1443 O O . LEU A 1 183 ? 9.523 -14.719 -1.72 1 87.81 183 LEU A O 1
ATOM 1447 N N . ASP A 1 184 ? 10.93 -15.414 -0.078 1 84.44 184 ASP A N 1
ATOM 1448 C CA . ASP A 1 184 ? 11.797 -14.242 -0.151 1 84.44 184 ASP A CA 1
ATOM 1449 C C . ASP A 1 184 ? 13.031 -14.531 -1.005 1 84.44 184 ASP A C 1
ATOM 1451 O O . ASP A 1 184 ? 13.812 -15.43 -0.69 1 84.44 184 ASP A O 1
ATOM 1455 N N . VAL A 1 185 ? 13.148 -13.781 -2.027 1 86.38 185 VAL A N 1
ATOM 1456 C CA . VAL A 1 185 ? 14.289 -13.945 -2.922 1 86.38 185 VAL A CA 1
ATOM 1457 C C . VAL A 1 185 ? 15.266 -12.781 -2.744 1 86.38 185 VAL A C 1
ATOM 1459 O O . VAL A 1 185 ? 14.969 -11.656 -3.131 1 86.38 185 VAL A O 1
ATOM 1462 N N . TYR A 1 186 ? 16.406 -13.07 -2.248 1 82 186 TYR A N 1
ATOM 1463 C CA . TYR A 1 186 ? 17.375 -12.031 -1.922 1 82 186 TYR A CA 1
ATOM 1464 C C . TYR A 1 186 ? 18.391 -11.867 -3.049 1 82 186 TYR A C 1
ATOM 1466 O O . TYR A 1 186 ? 18.531 -12.742 -3.902 1 82 186 TYR A O 1
ATOM 1474 N N . GLY A 1 187 ? 19.016 -10.656 -3.086 1 75.69 187 GLY A N 1
ATOM 1475 C CA . GLY A 1 187 ? 20.109 -10.414 -4.012 1 75.69 187 GLY A CA 1
ATOM 1476 C C . GLY A 1 187 ? 19.688 -9.664 -5.258 1 75.69 187 GLY A C 1
ATOM 1477 O O . GLY A 1 187 ? 20.344 -9.75 -6.297 1 75.69 187 GLY A O 1
ATOM 1478 N N . ALA A 1 188 ? 18.594 -9.062 -5.168 1 71.44 188 ALA A N 1
ATOM 1479 C CA . ALA A 1 188 ? 18.078 -8.359 -6.336 1 71.44 188 ALA A CA 1
ATOM 1480 C C . ALA A 1 188 ? 19.047 -7.266 -6.785 1 71.44 188 ALA A C 1
ATOM 1482 O O . ALA A 1 188 ? 19.094 -6.914 -7.965 1 71.44 188 ALA A O 1
ATOM 1483 N N . ASN A 1 189 ? 19.797 -6.793 -5.918 1 67.38 189 ASN A N 1
ATOM 1484 C CA . ASN A 1 189 ? 20.734 -5.73 -6.254 1 67.38 189 ASN A CA 1
ATOM 1485 C C . ASN A 1 189 ? 22.172 -6.254 -6.34 1 67.38 189 ASN A C 1
ATOM 1487 O O . ASN A 1 189 ? 23.109 -5.473 -6.457 1 67.38 189 ASN A O 1
ATOM 1491 N N . SER A 1 190 ? 22.328 -7.492 -6.23 1 71.19 190 SER A N 1
ATOM 1492 C CA . SER A 1 190 ? 23.656 -8.07 -6.297 1 71.19 190 SER A CA 1
ATOM 1493 C C . SER A 1 190 ? 24.234 -7.961 -7.699 1 71.19 190 SER A C 1
ATOM 1495 O O . SER A 1 190 ? 23.531 -8.141 -8.688 1 71.19 190 SER A O 1
ATOM 1497 N N . PRO A 1 191 ? 25.5 -7.605 -7.738 1 73.19 191 PRO A N 1
ATOM 1498 C CA . PRO A 1 191 ? 26.156 -7.633 -9.047 1 73.19 191 PRO A CA 1
ATOM 1499 C C . PRO A 1 191 ? 26.094 -9.016 -9.703 1 73.19 191 PRO A C 1
ATOM 1501 O O . PRO A 1 191 ? 26.266 -9.133 -10.922 1 73.19 191 PRO A O 1
ATOM 1504 N N . LYS A 1 192 ? 25.953 -10.055 -8.961 1 72.19 192 LYS A N 1
ATOM 1505 C CA . LYS A 1 192 ? 25.906 -11.422 -9.461 1 72.19 192 LYS A CA 1
ATOM 1506 C C . LYS A 1 192 ? 24.484 -11.844 -9.789 1 72.19 192 LYS A C 1
ATOM 1508 O O . LYS A 1 192 ? 24.234 -13 -10.133 1 72.19 192 LYS A O 1
ATOM 1513 N N . ARG A 1 193 ? 23.578 -10.922 -9.703 1 73.31 193 ARG A N 1
ATOM 1514 C CA . ARG A 1 193 ? 22.156 -11.25 -9.812 1 73.31 193 ARG A CA 1
ATOM 1515 C C . ARG A 1 193 ? 21.859 -11.953 -11.141 1 73.31 193 ARG A C 1
ATOM 1517 O O . ARG A 1 193 ? 21.094 -12.914 -11.18 1 73.31 193 ARG A O 1
ATOM 1524 N N . LYS A 1 194 ? 22.484 -11.461 -12.188 1 75.19 194 LYS A N 1
ATOM 1525 C CA . LYS A 1 194 ? 22.219 -12.039 -13.5 1 75.19 194 LYS A CA 1
ATOM 1526 C C . LYS A 1 194 ? 22.703 -13.492 -13.562 1 75.19 194 LYS A C 1
ATOM 1528 O O . LYS A 1 194 ? 22 -14.352 -14.102 1 75.19 194 LYS A O 1
ATOM 1533 N N . ALA A 1 195 ? 23.797 -13.734 -13.047 1 78.31 195 ALA A N 1
ATOM 1534 C CA . ALA A 1 195 ? 24.391 -15.062 -13.102 1 78.31 195 ALA A CA 1
ATOM 1535 C C . ALA A 1 195 ? 23.609 -16.047 -12.234 1 78.31 195 ALA A C 1
ATOM 1537 O O . ALA A 1 195 ? 23.562 -17.25 -12.531 1 78.31 195 ALA A O 1
ATOM 1538 N N . MET A 1 196 ? 22.922 -15.523 -11.289 1 81.88 196 MET A N 1
ATOM 1539 C CA . MET A 1 196 ? 22.25 -16.375 -10.32 1 81.88 196 MET A CA 1
ATOM 1540 C C . MET A 1 196 ? 20.797 -16.641 -10.727 1 81.88 196 MET A C 1
ATOM 1542 O O . MET A 1 196 ? 20.141 -17.516 -10.164 1 81.88 196 MET A O 1
ATOM 1546 N N . GLN A 1 197 ? 20.391 -15.984 -11.695 1 87.12 197 GLN A N 1
ATOM 1547 C CA . GLN A 1 197 ? 18.984 -15.969 -12.047 1 87.12 197 GLN A CA 1
ATOM 1548 C C . GLN A 1 197 ? 18.484 -17.359 -12.422 1 87.12 197 GLN A C 1
ATOM 1550 O O . GLN A 1 197 ? 17.438 -17.812 -11.945 1 87.12 197 GLN A O 1
ATOM 1555 N N . PRO A 1 198 ? 19.266 -18.125 -13.25 1 89.44 198 PRO A N 1
ATOM 1556 C CA . PRO A 1 198 ? 18.766 -19.453 -13.625 1 89.44 198 PRO A CA 1
ATOM 1557 C C . PRO A 1 198 ? 18.609 -20.375 -12.43 1 89.44 198 PRO A C 1
ATOM 1559 O O . PRO A 1 198 ? 17.625 -21.109 -12.336 1 89.44 198 PRO A O 1
ATOM 1562 N N . GLU A 1 199 ? 19.516 -20.359 -11.586 1 90.25 199 GLU A N 1
ATOM 1563 C CA . GLU A 1 199 ? 19.438 -21.203 -10.391 1 90.25 199 GLU A CA 1
ATOM 1564 C C . GLU A 1 199 ? 18.281 -20.781 -9.492 1 90.25 199 GLU A C 1
ATOM 1566 O O . GLU A 1 199 ? 17.578 -21.641 -8.938 1 90.25 199 GLU A O 1
ATOM 1571 N N . LEU A 1 200 ? 18.109 -19.5 -9.32 1 89.88 200 LEU A N 1
ATOM 1572 C CA . LEU A 1 200 ? 17 -19 -8.508 1 89.88 200 LEU A CA 1
ATOM 1573 C C . LEU A 1 200 ? 15.656 -19.391 -9.117 1 89.88 200 LEU A C 1
ATOM 1575 O O . LEU A 1 200 ? 14.742 -19.797 -8.398 1 89.88 200 LEU A O 1
ATOM 1579 N N . GLN A 1 201 ? 15.555 -19.312 -10.383 1 93.81 201 GLN A N 1
ATOM 1580 C CA . GLN A 1 201 ? 14.336 -19.719 -11.07 1 93.81 201 GLN A CA 1
ATOM 1581 C C . GLN A 1 201 ? 14.023 -21.188 -10.82 1 93.81 201 GLN A C 1
ATOM 1583 O O . GLN A 1 201 ? 12.883 -21.547 -10.531 1 93.81 201 GLN A O 1
ATOM 1588 N N . LYS A 1 202 ? 15.039 -21.984 -10.906 1 94.31 202 LYS A N 1
ATOM 1589 C CA . LYS A 1 202 ? 14.867 -23.422 -10.672 1 94.31 202 LYS A CA 1
ATOM 1590 C C . LYS A 1 202 ? 14.367 -23.688 -9.25 1 94.31 202 LYS A C 1
ATOM 1592 O O . LYS A 1 202 ? 13.43 -24.453 -9.055 1 94.31 202 LYS A O 1
ATOM 1597 N N . LYS A 1 203 ? 14.977 -23.031 -8.344 1 91.81 203 LYS A N 1
ATOM 1598 C CA . LYS A 1 203 ? 14.594 -23.219 -6.941 1 91.81 203 LYS A CA 1
ATOM 1599 C C . LYS A 1 203 ? 13.164 -22.75 -6.695 1 91.81 203 LYS A C 1
ATOM 1601 O O . LYS A 1 203 ? 12.406 -23.406 -5.984 1 91.81 203 LYS A O 1
ATOM 1606 N N . ILE A 1 204 ? 12.805 -21.641 -7.223 1 93.81 204 ILE A N 1
ATOM 1607 C CA . ILE A 1 204 ? 11.453 -21.109 -7.094 1 93.81 204 ILE A CA 1
ATOM 1608 C C . ILE A 1 204 ? 10.453 -22.109 -7.688 1 93.81 204 ILE A C 1
ATOM 1610 O O . ILE A 1 204 ? 9.453 -22.438 -7.051 1 93.81 204 ILE A O 1
ATOM 1614 N N . ASN A 1 205 ? 10.758 -22.594 -8.844 1 96.56 205 ASN A N 1
ATOM 1615 C CA . ASN A 1 205 ? 9.875 -23.531 -9.523 1 96.56 205 ASN A CA 1
ATOM 1616 C C . ASN A 1 205 ? 9.688 -24.812 -8.711 1 96.56 205 ASN A C 1
ATOM 1618 O O . ASN A 1 205 ? 8.57 -25.328 -8.586 1 96.56 205 ASN A O 1
ATOM 1622 N N . GLU A 1 206 ? 10.766 -25.281 -8.172 1 94.81 206 GLU A N 1
ATOM 1623 C CA . GLU A 1 206 ? 10.703 -26.484 -7.348 1 94.81 206 GLU A CA 1
ATOM 1624 C C . GLU A 1 206 ? 9.766 -26.297 -6.16 1 94.81 206 GLU A C 1
ATOM 1626 O O . GLU A 1 206 ? 8.992 -27.188 -5.812 1 94.81 206 GLU A O 1
ATOM 1631 N N . LYS A 1 207 ? 9.852 -25.172 -5.594 1 93.69 207 LYS A N 1
ATOM 1632 C CA . LYS A 1 207 ? 8.984 -24.875 -4.457 1 93.69 207 LYS A CA 1
ATOM 1633 C C . LYS A 1 207 ? 7.535 -24.703 -4.898 1 93.69 207 LYS A C 1
ATOM 1635 O O . LYS A 1 207 ? 6.617 -25.172 -4.215 1 93.69 207 LYS A O 1
ATOM 1640 N N . LEU A 1 208 ? 7.328 -24.062 -5.984 1 95.62 208 LEU A N 1
ATOM 1641 C CA . LEU A 1 208 ? 5.98 -23.797 -6.465 1 95.62 208 LEU A CA 1
ATOM 1642 C C . LEU A 1 208 ? 5.281 -25.078 -6.871 1 95.62 208 LEU A C 1
ATOM 1644 O O . LEU A 1 208 ? 4.055 -25.188 -6.77 1 95.62 208 LEU A O 1
ATOM 1648 N N . LEU A 1 209 ? 6.023 -26.078 -7.297 1 95.88 209 LEU A N 1
ATOM 1649 C CA . LEU A 1 209 ? 5.457 -27.359 -7.684 1 95.88 209 LEU A CA 1
ATOM 1650 C C . LEU A 1 209 ? 5.023 -28.156 -6.457 1 95.88 209 LEU A C 1
ATOM 1652 O O . LEU A 1 209 ? 4.316 -29.156 -6.578 1 95.88 209 LEU A O 1
ATOM 1656 N N . LYS A 1 210 ? 5.355 -27.641 -5.266 1 93.25 210 LYS A N 1
ATOM 1657 C CA . LYS A 1 210 ? 4.957 -28.25 -3.996 1 93.25 210 LYS A CA 1
ATOM 1658 C C . LYS A 1 210 ? 4.152 -27.266 -3.148 1 93.25 210 LYS A C 1
ATOM 1660 O O . LYS A 1 210 ? 4.32 -27.203 -1.929 1 93.25 210 LYS A O 1
ATOM 1665 N N . LEU A 1 211 ? 3.381 -26.469 -3.791 1 91.44 211 LEU A N 1
ATOM 1666 C CA . LEU A 1 211 ? 2.607 -25.422 -3.135 1 91.44 211 LEU A CA 1
ATOM 1667 C C . LEU A 1 211 ? 1.735 -26 -2.025 1 91.44 211 LEU A C 1
ATOM 1669 O O . LEU A 1 211 ? 1.488 -25.328 -1.016 1 91.44 211 LEU A O 1
ATOM 1673 N N . ASP A 1 212 ? 1.238 -27.172 -2.148 1 87.62 212 ASP A N 1
ATOM 1674 C CA . ASP A 1 212 ? 0.368 -27.828 -1.178 1 87.62 212 ASP A CA 1
ATOM 1675 C C . ASP A 1 212 ? 1.099 -28.078 0.142 1 87.62 212 ASP A C 1
ATOM 1677 O O . ASP A 1 212 ? 0.466 -28.312 1.174 1 87.62 212 ASP A O 1
ATOM 1681 N N . GLN A 1 213 ? 2.373 -27.953 0.105 1 87.94 213 GLN A N 1
ATOM 1682 C CA . GLN A 1 213 ? 3.18 -28.219 1.293 1 87.94 213 GLN A CA 1
ATOM 1683 C C . GLN A 1 213 ? 3.572 -26.906 1.986 1 87.94 213 GLN A C 1
ATOM 1685 O O . GLN A 1 213 ? 4.18 -26.938 3.061 1 87.94 213 GLN A O 1
ATOM 1690 N N . TRP A 1 214 ? 3.193 -25.828 1.369 1 88.56 214 TRP A N 1
ATOM 1691 C CA . TRP A 1 214 ? 3.588 -24.547 1.953 1 88.56 214 TRP A CA 1
ATOM 1692 C C . TRP A 1 214 ? 2.826 -24.281 3.246 1 88.56 214 TRP A C 1
ATOM 1694 O O . TRP A 1 214 ? 1.639 -24.594 3.352 1 88.56 214 TRP A O 1
ATOM 1704 N N . LYS A 1 215 ? 3.531 -23.688 4.188 1 85.31 215 LYS A N 1
ATOM 1705 C CA . LYS A 1 215 ? 2.908 -23.312 5.453 1 85.31 215 LYS A CA 1
ATOM 1706 C C . LYS A 1 215 ? 1.945 -22.156 5.27 1 85.31 215 LYS A C 1
ATOM 1708 O O . LYS A 1 215 ? 2.174 -21.281 4.43 1 85.31 215 LYS A O 1
ATOM 1713 N N . THR A 1 216 ? 0.913 -22.234 6.07 1 87 216 THR A N 1
ATOM 1714 C CA . THR A 1 216 ? -0.066 -21.141 6.055 1 87 216 THR A CA 1
ATOM 1715 C C . THR A 1 216 ? 0.213 -20.156 7.176 1 87 216 THR A C 1
ATOM 1717 O O . THR A 1 216 ? 0.883 -20.484 8.156 1 87 216 THR A O 1
ATOM 1720 N N . ILE A 1 217 ? -0.125 -18.922 6.891 1 78.5 217 ILE A N 1
ATOM 1721 C CA . ILE A 1 217 ? -0.065 -17.875 7.91 1 78.5 217 ILE A CA 1
ATOM 1722 C C . ILE A 1 217 ? -1.439 -17.703 8.555 1 78.5 217 ILE A C 1
ATOM 1724 O O . ILE A 1 217 ? -2.457 -17.656 7.855 1 78.5 217 ILE A O 1
ATOM 1728 N N . ASP A 1 218 ? -1.449 -17.75 9.852 1 69.56 218 ASP A N 1
ATOM 1729 C CA . ASP A 1 218 ? -2.682 -17.438 10.57 1 69.56 218 ASP A CA 1
ATOM 1730 C C . ASP A 1 218 ? -2.869 -15.922 10.703 1 69.56 218 ASP A C 1
ATOM 1732 O O . ASP A 1 218 ? -2.105 -15.25 11.406 1 69.56 218 ASP A O 1
ATOM 1736 N N . GLY A 1 219 ? -3.771 -15.359 9.992 1 62.62 219 GLY A N 1
ATOM 1737 C CA . GLY A 1 219 ? -4.02 -13.93 9.969 1 62.62 219 GLY A CA 1
ATOM 1738 C C . GLY A 1 219 ? -4.312 -13.352 11.336 1 62.62 219 GLY A C 1
ATOM 1739 O O . GLY A 1 219 ? -3.988 -12.195 11.609 1 62.62 219 GLY A O 1
ATOM 1740 N N . GLU A 1 220 ? -5.066 -14.102 12.125 1 58.5 220 GLU A N 1
ATOM 1741 C CA . GLU A 1 220 ? -5.406 -13.586 13.445 1 58.5 220 GLU A CA 1
ATOM 1742 C C . GLU A 1 220 ? -4.156 -13.367 14.289 1 58.5 220 GLU A C 1
ATOM 1744 O O . GLU A 1 220 ? -4.145 -12.523 15.188 1 58.5 220 GLU A O 1
ATOM 1749 N N . ARG A 1 221 ? -3.252 -14.078 14 1 52.78 221 ARG A N 1
ATOM 1750 C CA . ARG A 1 221 ? -2.051 -14.039 14.828 1 52.78 221 ARG A CA 1
ATOM 1751 C C . ARG A 1 221 ? -1.08 -12.969 14.328 1 52.78 221 ARG A C 1
ATOM 1753 O O . ARG A 1 221 ? -0.156 -12.578 15.047 1 52.78 221 ARG A O 1
ATOM 1760 N N . ILE A 1 222 ? -1.307 -12.602 13.203 1 51.28 222 ILE A N 1
ATOM 1761 C CA . ILE A 1 222 ? -0.283 -11.734 12.625 1 51.28 222 ILE A CA 1
ATOM 1762 C C . ILE A 1 222 ? -0.198 -10.438 13.43 1 51.28 222 ILE A C 1
ATOM 1764 O O . ILE A 1 222 ? 0.898 -9.953 13.734 1 51.28 222 ILE A O 1
ATOM 1768 N N . TYR A 1 223 ? -1.475 -9.789 13.734 1 50.47 223 TYR A N 1
ATOM 1769 C CA . TYR A 1 223 ? -1.35 -8.523 14.445 1 50.47 223 TYR A CA 1
ATOM 1770 C C . TYR A 1 223 ? -1.258 -8.742 15.945 1 50.47 223 TYR A C 1
ATOM 1772 O O . TYR A 1 223 ? -0.895 -7.832 16.703 1 50.47 223 TYR A O 1
ATOM 1780 N N . SER A 1 224 ? -1.875 -9.898 16.406 1 43.59 224 SER A N 1
ATOM 1781 C CA . SER A 1 224 ? -1.862 -10.07 17.844 1 43.59 224 SER A CA 1
ATOM 1782 C C . SER A 1 224 ? -0.481 -9.781 18.422 1 43.59 224 SER A C 1
ATOM 1784 O O . SER A 1 224 ? -0.363 -9.32 19.562 1 43.59 224 SER A O 1
ATOM 1786 N N . ASN A 1 225 ? 0.33 -10.078 17.797 1 39.34 225 ASN A N 1
ATOM 1787 C CA . ASN A 1 225 ? 1.616 -9.969 18.469 1 39.34 225 ASN A CA 1
ATOM 1788 C C . ASN A 1 225 ? 2.18 -8.555 18.375 1 39.34 225 ASN A C 1
ATOM 1790 O O . ASN A 1 225 ? 3.326 -8.312 18.766 1 39.34 225 ASN A O 1
ATOM 1794 N N . PHE A 1 226 ? 1.534 -7.73 17.656 1 41.34 226 PHE A N 1
ATOM 1795 C CA . PHE A 1 226 ? 1.981 -6.348 17.75 1 41.34 226 PHE A CA 1
ATOM 1796 C C . PHE A 1 226 ? 1.741 -5.785 19.141 1 41.34 226 PHE A C 1
ATOM 1798 O O . PHE A 1 226 ? 0.969 -4.836 19.312 1 41.34 226 PHE A O 1
ATOM 1805 N N . ALA A 1 227 ? 1.663 -6.598 20.109 1 34.62 227 ALA A N 1
ATOM 1806 C CA . ALA A 1 227 ? 1.388 -6.273 21.5 1 34.62 227 ALA A CA 1
ATOM 1807 C C . ALA A 1 227 ? 2.207 -5.066 21.953 1 34.62 227 ALA A C 1
ATOM 1809 O O . ALA A 1 227 ? 1.874 -4.422 22.953 1 34.62 227 ALA A O 1
ATOM 1810 N N . TYR A 1 228 ? 3.334 -4.984 21.531 1 33.31 228 TYR A N 1
ATOM 1811 C CA . TYR A 1 228 ? 4.137 -4.023 22.281 1 33.31 228 TYR A CA 1
ATOM 1812 C C . TYR A 1 228 ? 3.816 -2.596 21.859 1 33.31 228 TYR A C 1
ATOM 1814 O O . TYR A 1 228 ? 4.52 -1.656 22.234 1 33.31 228 TYR A O 1
ATOM 1822 N N . LEU A 1 229 ? 3.174 -2.434 20.609 1 36.78 229 LEU A N 1
ATOM 1823 C CA . LEU A 1 229 ? 2.869 -1.008 20.578 1 36.78 229 LEU A CA 1
ATOM 1824 C C . LEU A 1 229 ? 2.139 -0.587 21.859 1 36.78 229 LEU A C 1
ATOM 1826 O O . LEU A 1 229 ? 1.183 -1.245 22.266 1 36.78 229 LEU A O 1
ATOM 1830 N N . GLU A 1 230 ? 2.738 -0.078 22.75 1 36.25 230 GLU A N 1
ATOM 1831 C CA . GLU A 1 230 ? 2.125 0.462 23.953 1 36.25 230 GLU A CA 1
ATOM 1832 C C . GLU A 1 230 ? 0.655 0.802 23.719 1 36.25 230 GLU A C 1
ATOM 1834 O O . GLU A 1 230 ? 0.22 0.956 22.578 1 36.25 230 GLU A O 1
ATOM 1839 N N . GLU A 1 231 ? -0.118 1.014 24.859 1 33.75 231 GLU A N 1
ATOM 1840 C CA . GLU A 1 231 ? -1.521 1.3 25.156 1 33.75 231 GLU A CA 1
ATOM 1841 C C . GLU A 1 231 ? -2.092 2.301 24.156 1 33.75 231 GLU A C 1
ATOM 1843 O O . GLU A 1 231 ? -1.533 3.383 23.953 1 33.75 231 GLU A O 1
ATOM 1848 N N . VAL A 1 232 ? -2.67 1.712 23.062 1 36.53 232 VAL A N 1
ATOM 1849 C CA . VAL A 1 232 ? -3.664 2.627 22.516 1 36.53 232 VAL A CA 1
ATOM 1850 C C . VAL A 1 232 ? -4.219 3.518 23.625 1 36.53 232 VAL A C 1
ATOM 1852 O O . VAL A 1 232 ? -4.816 3.025 24.594 1 36.53 232 VAL A O 1
ATOM 1855 N N . THR A 1 233 ? -3.619 4.574 23.812 1 42.34 233 THR A N 1
ATOM 1856 C CA . THR A 1 233 ? -4.219 5.477 24.797 1 42.34 233 THR A CA 1
ATOM 1857 C C . THR A 1 233 ? -5.52 6.066 24.25 1 42.34 233 THR A C 1
ATOM 1859 O O . THR A 1 233 ? -5.629 6.359 23.062 1 42.34 233 THR A O 1
ATOM 1862 N N . PRO A 1 234 ? -6.574 5.906 24.969 1 47.66 234 PRO A N 1
ATOM 1863 C CA . PRO A 1 234 ? -7.859 6.535 24.656 1 47.66 234 PRO A CA 1
ATOM 1864 C C . PRO A 1 234 ? -7.695 7.895 23.984 1 47.66 234 PRO A C 1
ATOM 1866 O O . PRO A 1 234 ? -8.578 8.328 23.234 1 47.66 234 PRO A O 1
ATOM 1869 N N . GLU A 1 235 ? -6.555 8.453 24.125 1 50.06 235 GLU A N 1
ATOM 1870 C CA . GLU A 1 235 ? -6.395 9.82 23.656 1 50.06 235 GLU A CA 1
ATOM 1871 C C . GLU A 1 235 ? -6.262 9.859 22.125 1 50.06 235 GLU A C 1
ATOM 1873 O O . GLU A 1 235 ? -6.523 10.891 21.5 1 50.06 235 GLU A O 1
ATOM 1878 N N . ASN A 1 236 ? -5.973 8.672 21.594 1 47.41 236 ASN A N 1
ATOM 1879 C CA . ASN A 1 236 ? -5.73 8.703 20.156 1 47.41 236 ASN A CA 1
ATOM 1880 C C . ASN A 1 236 ? -6.91 8.133 19.375 1 47.41 236 ASN A C 1
ATOM 1882 O O . ASN A 1 236 ? -6.805 7.883 18.172 1 47.41 236 ASN A O 1
ATOM 1886 N N . ILE A 1 237 ? -7.906 7.871 20.094 1 49.31 237 ILE A N 1
ATOM 1887 C CA . ILE A 1 237 ? -9.125 7.348 19.5 1 49.31 237 ILE A CA 1
ATOM 1888 C C . ILE A 1 237 ? -10.227 8.406 19.547 1 49.31 237 ILE A C 1
ATOM 1890 O O . ILE A 1 237 ? -10.531 8.945 20.609 1 49.31 237 ILE A O 1
ATOM 1894 N N . LEU A 1 238 ? -10.594 8.992 18.5 1 53.22 238 LEU A N 1
ATOM 1895 C CA . LEU A 1 238 ? -11.789 9.82 18.453 1 53.22 238 LEU A CA 1
ATOM 1896 C C . LEU A 1 238 ? -12.977 9.031 17.906 1 53.22 238 LEU A C 1
ATOM 1898 O O . LEU A 1 238 ? -12.875 8.398 16.859 1 53.22 238 LEU A O 1
ATOM 1902 N N . LYS A 1 239 ? -13.797 8.594 18.797 1 48.41 239 LYS A N 1
ATOM 1903 C CA . LYS A 1 239 ? -15 7.855 18.422 1 48.41 239 LYS A CA 1
ATOM 1904 C C . LYS A 1 239 ? -16.25 8.703 18.641 1 48.41 239 LYS A C 1
ATOM 1906 O O . LYS A 1 239 ? -16.219 9.703 19.375 1 48.41 239 LYS A O 1
ATOM 1911 N N . GLU A 1 240 ? -17.312 8.32 17.969 1 41.09 240 GLU A N 1
ATOM 1912 C CA . GLU A 1 240 ? -18.609 8.867 18.406 1 41.09 240 GLU A CA 1
ATOM 1913 C C . GLU A 1 240 ? -18.844 8.617 19.891 1 41.09 240 GLU A C 1
ATOM 1915 O O . GLU A 1 240 ? -18.344 7.641 20.453 1 41.09 240 GLU A O 1
ATOM 1920 N N . MET B 1 1 ? 3.99 27.484 20.781 1 60.31 1 MET B N 1
ATOM 1921 C CA . MET B 1 1 ? 4.73 26.578 19.906 1 60.31 1 MET B CA 1
ATOM 1922 C C . MET B 1 1 ? 5.426 27.344 18.781 1 60.31 1 MET B C 1
ATOM 1924 O O . MET B 1 1 ? 4.941 28.391 18.344 1 60.31 1 MET B O 1
ATOM 1928 N N . SER B 1 2 ? 6.781 27.094 18.547 1 80.31 2 SER B N 1
ATOM 1929 C CA . SER B 1 2 ? 7.488 27.719 17.438 1 80.31 2 SER B CA 1
ATOM 1930 C C . SER B 1 2 ? 6.734 27.531 16.125 1 80.31 2 SER B C 1
ATOM 1932 O O . SER B 1 2 ? 5.914 26.625 15.992 1 80.31 2 SER B O 1
ATOM 1934 N N . LYS B 1 3 ? 6.793 28.469 15.242 1 93.5 3 LYS B N 1
ATOM 1935 C CA . LYS B 1 3 ? 6.125 28.422 13.945 1 93.5 3 LYS B CA 1
ATOM 1936 C C . LYS B 1 3 ? 6.484 27.156 13.18 1 93.5 3 LYS B C 1
ATOM 1938 O O . LYS B 1 3 ? 7.664 26.828 13.031 1 93.5 3 LYS B O 1
ATOM 1943 N N . MET B 1 4 ? 5.457 26.469 12.766 1 96.81 4 MET B N 1
ATOM 1944 C CA . MET B 1 4 ? 5.648 25.234 12.008 1 96.81 4 MET B CA 1
ATOM 1945 C C . MET B 1 4 ? 5.383 25.453 10.523 1 96.81 4 MET B C 1
ATOM 1947 O O . MET B 1 4 ? 4.629 26.344 10.148 1 96.81 4 MET B O 1
ATOM 1951 N N . HIS B 1 5 ? 6.121 24.719 9.711 1 98.38 5 HIS B N 1
ATOM 1952 C CA . HIS B 1 5 ? 5.809 24.531 8.305 1 98.38 5 HIS B CA 1
ATOM 1953 C C . HIS B 1 5 ? 5.141 23.172 8.07 1 98.38 5 HIS B C 1
ATOM 1955 O O . HIS B 1 5 ? 5.812 22.141 8.062 1 98.38 5 HIS B O 1
ATOM 1961 N N . VAL B 1 6 ? 3.791 23.234 7.875 1 98.69 6 VAL B N 1
ATOM 1962 C CA . VAL B 1 6 ? 3.018 22 7.848 1 98.69 6 VAL B CA 1
ATOM 1963 C C . VAL B 1 6 ? 2.648 21.641 6.406 1 98.69 6 VAL B C 1
ATOM 1965 O O . VAL B 1 6 ? 2.072 22.469 5.691 1 98.69 6 VAL B O 1
ATOM 1968 N N . LEU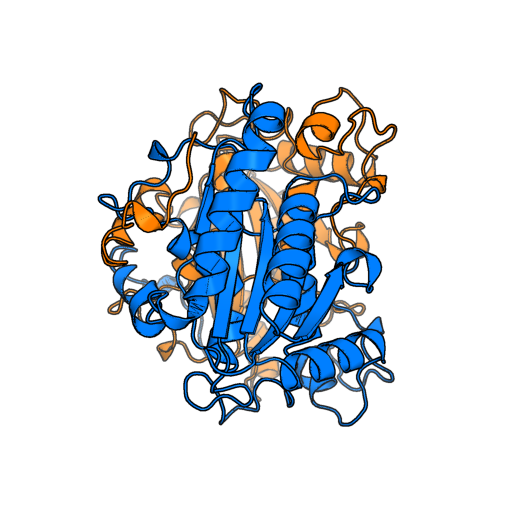 B 1 7 ? 3.049 20.469 5.977 1 98.88 7 LEU B N 1
ATOM 1969 C CA . LEU B 1 7 ? 2.584 19.906 4.719 1 98.88 7 LEU B CA 1
ATOM 1970 C C . LEU B 1 7 ? 1.413 18.953 4.949 1 98.88 7 LEU B C 1
ATOM 1972 O O . LEU B 1 7 ? 1.557 17.938 5.633 1 98.88 7 LEU B O 1
ATOM 1976 N N . ILE B 1 8 ? 0.263 19.328 4.438 1 98.88 8 ILE B N 1
ATOM 1977 C CA . ILE B 1 8 ? -0.905 18.453 4.484 1 98.88 8 ILE B CA 1
ATOM 1978 C C . ILE B 1 8 ? -1.013 17.656 3.186 1 98.88 8 ILE B C 1
ATOM 1980 O O . ILE B 1 8 ? -0.997 18.234 2.096 1 98.88 8 ILE B O 1
ATOM 1984 N N . LEU B 1 9 ? -1.028 16.375 3.303 1 98.81 9 LEU B N 1
ATOM 1985 C CA . LEU B 1 9 ? -1.294 15.445 2.205 1 98.81 9 LEU B CA 1
ATOM 1986 C C . LEU B 1 9 ? -2.666 14.797 2.361 1 98.81 9 LEU B C 1
ATOM 1988 O O . LEU B 1 9 ? -2.969 14.219 3.406 1 98.81 9 LEU B O 1
ATOM 1992 N N . VAL B 1 10 ? -3.51 14.883 1.317 1 98.62 10 VAL B N 1
ATOM 1993 C CA . VAL B 1 10 ? -4.797 14.203 1.336 1 98.62 10 VAL B CA 1
ATOM 1994 C C . VAL B 1 10 ? -4.793 13.062 0.315 1 98.62 10 VAL B C 1
ATOM 1996 O O . VAL B 1 10 ? -4.562 13.297 -0.875 1 98.62 10 VAL B O 1
ATOM 1999 N N . ALA B 1 11 ? -5 11.906 0.804 1 98.06 11 ALA B N 1
ATOM 2000 C CA . ALA B 1 11 ? -5.031 10.711 -0.033 1 98.06 11 ALA B CA 1
ATOM 2001 C C . ALA B 1 11 ? -6.453 10.156 -0.148 1 98.06 11 ALA B C 1
ATOM 2003 O O . ALA B 1 11 ? -6.848 9.281 0.622 1 98.06 11 ALA B O 1
ATOM 2004 N N . HIS B 1 12 ? -7.16 10.57 -1.129 1 96.38 12 HIS B N 1
ATOM 2005 C CA . HIS B 1 12 ? -8.523 10.133 -1.382 1 96.38 12 HIS B CA 1
ATOM 2006 C C . HIS B 1 12 ? -8.914 10.352 -2.84 1 96.38 12 HIS B C 1
ATOM 2008 O O . HIS B 1 12 ? -8.602 11.391 -3.422 1 96.38 12 HIS B O 1
ATOM 2014 N N . PRO B 1 13 ? -9.641 9.438 -3.432 1 92.94 13 PRO B N 1
ATOM 2015 C CA . PRO B 1 13 ? -9.93 9.523 -4.867 1 92.94 13 PRO B CA 1
ATOM 2016 C C . PRO B 1 13 ? -11.125 10.414 -5.18 1 92.94 13 PRO B C 1
ATOM 2018 O O . PRO B 1 13 ? -11.469 10.602 -6.352 1 92.94 13 PRO B O 1
ATOM 2021 N N . ASP B 1 14 ? -11.789 10.961 -4.191 1 90.19 14 ASP B N 1
ATOM 2022 C CA . ASP B 1 14 ? -12.992 11.766 -4.414 1 90.19 14 ASP B CA 1
ATOM 2023 C C . ASP B 1 14 ? -12.672 13 -5.246 1 90.19 14 ASP B C 1
ATOM 2025 O O . ASP B 1 14 ? -11.992 13.914 -4.77 1 90.19 14 ASP B O 1
ATOM 2029 N N . PRO B 1 15 ? -13.227 13.062 -6.457 1 85.38 15 PRO B N 1
ATOM 2030 C CA . PRO B 1 15 ? -12.938 14.219 -7.312 1 85.38 15 PRO B CA 1
ATOM 2031 C C . PRO B 1 15 ? -13.641 15.492 -6.844 1 85.38 15 PRO B C 1
ATOM 2033 O O . PRO B 1 15 ? -13.305 16.594 -7.297 1 85.38 15 PRO B O 1
ATOM 2036 N N . THR B 1 16 ? -14.586 15.383 -5.957 1 89.94 16 THR B N 1
ATOM 2037 C CA . THR B 1 16 ? -15.359 16.531 -5.523 1 89.94 16 THR B CA 1
ATOM 2038 C C . THR B 1 16 ? -14.812 17.094 -4.215 1 89.94 16 THR B C 1
ATOM 2040 O O . THR B 1 16 ? -15.25 18.156 -3.752 1 89.94 16 THR B O 1
ATOM 2043 N N . HIS B 1 17 ? -13.922 16.375 -3.664 1 91.12 17 HIS B N 1
ATOM 2044 C CA . HIS B 1 17 ? -13.242 16.781 -2.443 1 91.12 17 HIS B CA 1
ATOM 2045 C C . HIS B 1 17 ? -14.227 16.953 -1.289 1 91.12 17 HIS B C 1
ATOM 2047 O O . HIS B 1 17 ? -14.07 17.844 -0.464 1 91.12 17 HIS B O 1
ATOM 2053 N N . LYS B 1 18 ? -15.281 16.109 -1.314 1 89 18 LYS B N 1
ATOM 2054 C CA . LYS B 1 18 ? -16.312 16.188 -0.278 1 89 18 LYS B CA 1
ATOM 2055 C C . LYS B 1 18 ? -16.141 15.07 0.75 1 89 18 LYS B C 1
ATOM 2057 O O . LYS B 1 18 ? -16.766 15.109 1.815 1 89 18 LYS B O 1
ATOM 2062 N N . ALA B 1 19 ? -15.32 14.156 0.437 1 90 19 ALA B N 1
ATOM 2063 C CA . ALA B 1 19 ? -15.109 13.047 1.358 1 90 19 ALA B CA 1
ATOM 2064 C C . ALA B 1 19 ? -14.562 13.531 2.697 1 90 19 ALA B C 1
ATOM 2066 O O . ALA B 1 19 ? -13.984 14.617 2.779 1 90 19 ALA B O 1
ATOM 2067 N N . THR B 1 20 ? -14.734 12.758 3.701 1 90.81 20 THR B N 1
ATOM 2068 C CA . THR B 1 20 ? -14.406 13.094 5.082 1 90.81 20 THR B CA 1
ATOM 2069 C C . THR B 1 20 ? -12.938 13.492 5.203 1 90.81 20 THR B C 1
ATOM 2071 O O . THR B 1 20 ? -12.602 14.43 5.93 1 90.81 20 THR B O 1
ATOM 2074 N N . ALA B 1 21 ? -12.078 12.82 4.535 1 94.38 21 ALA B N 1
ATOM 2075 C CA . ALA B 1 21 ? -10.648 13.133 4.602 1 94.38 21 ALA B CA 1
ATOM 2076 C C . ALA B 1 21 ? -10.383 14.578 4.195 1 94.38 21 ALA B C 1
ATOM 2078 O O . ALA B 1 21 ? -9.586 15.273 4.832 1 94.38 21 ALA B O 1
ATOM 2079 N N . PHE B 1 22 ? -11.039 15.023 3.203 1 95.5 22 PHE B N 1
ATOM 2080 C CA . PHE B 1 22 ? -10.891 16.391 2.746 1 95.5 22 PHE B CA 1
ATOM 2081 C C . PHE B 1 22 ? -11.445 17.375 3.771 1 95.5 22 PHE B C 1
ATOM 2083 O O . PHE B 1 22 ? -10.828 18.406 4.059 1 95.5 22 PHE B O 1
ATOM 2090 N N . ARG B 1 23 ? -12.539 17.078 4.316 1 93.69 23 ARG B N 1
ATOM 2091 C CA . ARG B 1 23 ? -13.172 17.953 5.301 1 93.69 23 ARG B CA 1
ATOM 2092 C C . ARG B 1 23 ? -12.273 18.141 6.523 1 93.69 23 ARG B C 1
ATOM 2094 O O . ARG B 1 23 ? -12.117 19.25 7.023 1 93.69 23 ARG B O 1
ATOM 2101 N N . PHE B 1 24 ? -11.742 17.062 6.977 1 95.62 24 PHE B N 1
ATOM 2102 C CA . PHE B 1 24 ? -10.836 17.141 8.117 1 95.62 24 PHE B CA 1
ATOM 2103 C C . PHE B 1 24 ? -9.578 17.922 7.762 1 95.62 24 PHE B C 1
ATOM 2105 O O . PHE B 1 24 ? -9.125 18.766 8.539 1 95.62 24 PHE B O 1
ATOM 2112 N N . ALA B 1 25 ? -9.039 17.672 6.602 1 98.06 25 ALA B N 1
ATOM 2113 C CA . ALA B 1 25 ? -7.824 18.359 6.16 1 98.06 25 ALA B CA 1
ATOM 2114 C C . ALA B 1 25 ? -8.055 19.859 6.023 1 98.06 25 ALA B C 1
ATOM 2116 O O . ALA B 1 25 ? -7.227 20.656 6.461 1 98.06 25 ALA B O 1
ATOM 2117 N N . ASP B 1 26 ? -9.164 20.234 5.41 1 97.94 26 ASP B N 1
ATOM 2118 C CA . ASP B 1 26 ? -9.5 21.641 5.234 1 97.94 26 ASP B CA 1
ATOM 2119 C C . ASP B 1 26 ? -9.648 22.344 6.582 1 97.94 26 ASP B C 1
ATOM 2121 O O . ASP B 1 26 ? -9.148 23.453 6.766 1 97.94 26 ASP B O 1
ATOM 2125 N N . SER B 1 27 ? -10.336 21.703 7.434 1 97.5 27 SER B N 1
ATOM 2126 C CA . SER B 1 27 ? -10.516 22.25 8.773 1 97.5 27 SER B CA 1
ATOM 2127 C C . SER B 1 27 ? -9.18 22.391 9.5 1 97.5 27 SER B C 1
ATOM 2129 O O . SER B 1 27 ? -8.938 23.406 10.156 1 97.5 27 SER B O 1
ATOM 2131 N N . ALA B 1 28 ? -8.352 21.391 9.398 1 98.19 28 ALA B N 1
ATOM 2132 C CA . ALA B 1 28 ? -7.031 21.422 10.008 1 98.19 28 ALA B CA 1
ATOM 2133 C C . ALA B 1 28 ? -6.188 22.562 9.461 1 98.19 28 ALA B C 1
ATOM 2135 O O . ALA B 1 28 ? -5.531 23.281 10.219 1 98.19 28 ALA B O 1
ATOM 2136 N N . LYS B 1 29 ? -6.184 22.703 8.133 1 98.75 29 LYS B N 1
ATOM 2137 C CA . LYS B 1 29 ? -5.445 23.797 7.504 1 98.75 29 LYS B CA 1
ATOM 2138 C C . LYS B 1 29 ? -5.859 25.141 8.086 1 98.75 29 LYS B C 1
ATOM 2140 O O . LYS B 1 29 ? -5.008 25.938 8.469 1 98.75 29 LYS B O 1
ATOM 2145 N N . ALA B 1 30 ? -7.156 25.375 8.148 1 98.56 30 ALA B N 1
ATOM 2146 C CA . ALA B 1 30 ? -7.68 26.641 8.656 1 98.56 30 ALA B CA 1
ATOM 2147 C C . ALA B 1 30 ? -7.25 26.859 10.102 1 98.56 30 ALA B C 1
ATOM 2149 O O . ALA B 1 30 ? -6.809 27.969 10.461 1 98.56 30 ALA B O 1
ATOM 2150 N N . ALA B 1 31 ? -7.348 25.859 10.914 1 98.25 31 ALA B N 1
ATOM 2151 C CA . ALA B 1 31 ? -7.016 25.969 12.336 1 98.25 31 ALA B CA 1
ATOM 2152 C C . ALA B 1 31 ? -5.527 26.25 12.531 1 98.25 31 ALA B C 1
ATOM 2154 O O . ALA B 1 31 ? -5.152 27.109 13.344 1 98.25 31 ALA B O 1
ATOM 2155 N N . LEU B 1 32 ? -4.688 25.547 11.828 1 98.44 32 LEU B N 1
ATOM 2156 C CA . LEU B 1 32 ? -3.244 25.703 11.945 1 98.44 32 LEU B CA 1
ATOM 2157 C C . LEU B 1 32 ? -2.805 27.078 11.453 1 98.44 32 LEU B C 1
ATOM 2159 O O . LEU B 1 32 ? -1.976 27.734 12.086 1 98.44 32 LEU B O 1
ATOM 2163 N N . GLU B 1 33 ? -3.396 27.516 10.344 1 98.5 33 GLU B N 1
ATOM 2164 C CA . GLU B 1 33 ? -3.084 28.844 9.836 1 98.5 33 GLU B CA 1
ATOM 2165 C C . GLU B 1 33 ? -3.535 29.922 10.805 1 98.5 33 GLU B C 1
ATOM 2167 O O . GLU B 1 33 ? -2.818 30.906 11.031 1 98.5 33 GLU B O 1
ATOM 2172 N N . ALA B 1 34 ? -4.684 29.781 11.406 1 98 34 ALA B N 1
ATOM 2173 C CA . ALA B 1 34 ? -5.191 30.734 12.391 1 98 34 ALA B CA 1
ATOM 2174 C C . ALA B 1 34 ? -4.273 30.812 13.609 1 98 34 ALA B C 1
ATOM 2176 O O . ALA B 1 34 ? -4.164 31.859 14.25 1 98 34 ALA B O 1
ATOM 2177 N N . ALA B 1 35 ? -3.641 29.75 13.867 1 97.69 35 ALA B N 1
ATOM 2178 C CA . ALA B 1 35 ? -2.74 29.688 15.016 1 97.69 35 ALA B CA 1
ATOM 2179 C C . ALA B 1 35 ? -1.357 30.219 14.664 1 97.69 35 ALA B C 1
ATOM 2181 O O . ALA B 1 35 ? -0.446 30.203 15.492 1 97.69 35 ALA B O 1
ATOM 2182 N N . GLY B 1 36 ? -1.12 30.594 13.375 1 97.62 36 GLY B N 1
ATOM 2183 C CA . GLY B 1 36 ? 0.104 31.281 12.992 1 97.62 36 GLY B CA 1
ATOM 2184 C C . GLY B 1 36 ? 1.085 30.375 12.258 1 97.62 36 GLY B C 1
ATOM 2185 O O . GLY B 1 36 ? 2.191 30.812 11.922 1 97.62 36 GLY B O 1
ATOM 2186 N N . HIS B 1 37 ? 0.732 29.109 11.953 1 98.19 37 HIS B N 1
ATOM 2187 C CA . HIS B 1 37 ? 1.585 28.203 11.211 1 98.19 37 HIS B CA 1
ATOM 2188 C C . HIS B 1 37 ? 1.418 28.391 9.703 1 98.19 37 HIS B C 1
ATOM 2190 O O . HIS B 1 37 ? 0.442 29 9.258 1 98.19 37 HIS B O 1
ATOM 2196 N N . GLU B 1 38 ? 2.424 28.078 8.945 1 98.56 38 GLU B N 1
ATOM 2197 C CA . GLU B 1 38 ? 2.318 28.047 7.492 1 98.56 38 GLU B CA 1
ATOM 2198 C C . GLU B 1 38 ? 1.941 26.656 6.996 1 98.56 38 GLU B C 1
ATOM 2200 O O . GLU B 1 38 ? 2.482 25.656 7.473 1 98.56 38 GLU B O 1
ATOM 2205 N N . VAL B 1 39 ? 1.01 26.641 6.094 1 98.75 39 VAL B N 1
ATOM 2206 C CA . VAL B 1 39 ? 0.492 25.344 5.656 1 98.75 39 VAL B CA 1
ATOM 2207 C C . VAL B 1 39 ? 0.555 25.25 4.133 1 98.75 39 VAL B C 1
ATOM 2209 O O . VAL B 1 39 ? 0.16 26.188 3.432 1 98.75 39 VAL B O 1
ATOM 2212 N N . ARG B 1 40 ? 1.172 24.266 3.592 1 98.81 40 ARG B N 1
ATOM 2213 C CA . ARG B 1 40 ? 1.01 23.828 2.209 1 98.81 40 ARG B CA 1
ATOM 2214 C C . ARG B 1 40 ? 0.098 22.609 2.125 1 98.81 40 ARG B C 1
ATOM 2216 O O . ARG B 1 40 ? 0.152 21.719 2.984 1 98.81 40 ARG B O 1
ATOM 2223 N N . TYR B 1 41 ? -0.741 22.625 1.136 1 98.62 41 TYR B N 1
ATOM 2224 C CA . TYR B 1 41 ? -1.806 21.641 0.984 1 98.62 41 TYR B CA 1
ATOM 2225 C C . TYR B 1 41 ? -1.695 20.906 -0.354 1 98.62 41 TYR B C 1
ATOM 2227 O O . TYR B 1 41 ? -1.66 21.547 -1.409 1 98.62 41 TYR B O 1
ATOM 2235 N N . VAL B 1 42 ? -1.635 19.578 -0.297 1 98.44 42 VAL B N 1
ATOM 2236 C CA . VAL B 1 42 ? -1.462 18.766 -1.502 1 98.44 42 VAL B CA 1
ATOM 2237 C C . VAL B 1 42 ? -2.564 17.719 -1.583 1 98.44 42 VAL B C 1
ATOM 2239 O O . VAL B 1 42 ? -2.652 16.828 -0.729 1 98.44 42 VAL B O 1
ATOM 2242 N N . ASN B 1 43 ? -3.434 17.844 -2.523 1 98 43 ASN B N 1
ATOM 2243 C CA . ASN B 1 43 ? -4.301 16.766 -2.957 1 98 43 ASN B CA 1
ATOM 2244 C C . ASN B 1 43 ? -3.566 15.797 -3.881 1 98 43 ASN B C 1
ATOM 2246 O O . ASN B 1 43 ? -3.279 16.125 -5.031 1 98 43 ASN B O 1
ATOM 2250 N N . LEU B 1 44 ? -3.316 14.562 -3.436 1 97.69 44 LEU B N 1
ATOM 2251 C CA . LEU B 1 44 ? -2.416 13.656 -4.137 1 97.69 44 LEU B CA 1
ATOM 2252 C C . LEU B 1 44 ? -2.955 13.32 -5.523 1 97.69 44 LEU B C 1
ATOM 2254 O O . LEU B 1 44 ? -2.203 13.312 -6.504 1 97.69 44 LEU B O 1
ATOM 2258 N N . ILE B 1 45 ? -4.23 13.109 -5.613 1 95.75 45 ILE B N 1
ATOM 2259 C CA . ILE B 1 45 ? -4.828 12.719 -6.887 1 95.75 45 ILE B CA 1
ATOM 2260 C C . ILE B 1 45 ? -4.711 13.867 -7.887 1 95.75 45 ILE B C 1
ATOM 2262 O O . ILE B 1 45 ? -4.305 13.664 -9.031 1 95.75 45 ILE B O 1
ATOM 2266 N N . GLU B 1 46 ? -4.941 15.07 -7.477 1 95.19 46 GLU B N 1
ATOM 2267 C CA . GLU B 1 46 ? -4.91 16.234 -8.359 1 95.19 46 GLU B CA 1
ATOM 2268 C C . GLU B 1 46 ? -3.477 16.609 -8.727 1 95.19 46 GLU B C 1
ATOM 2270 O O . GLU B 1 46 ? -3.24 17.25 -9.758 1 95.19 46 GLU B O 1
ATOM 2275 N N . GLU B 1 47 ? -2.574 16.203 -7.922 1 96.31 47 GLU B N 1
ATOM 2276 C CA . GLU B 1 47 ? -1.188 16.594 -8.141 1 96.31 47 GLU B CA 1
ATOM 2277 C C . GLU B 1 47 ? -0.403 15.508 -8.859 1 96.31 47 GLU B C 1
ATOM 2279 O O . GLU B 1 47 ? 0.827 15.469 -8.789 1 96.31 47 GLU B O 1
ATOM 2284 N N . GLY B 1 48 ? -1.128 14.523 -9.469 1 94.5 48 GLY B N 1
ATOM 2285 C CA . GLY B 1 48 ? -0.48 13.602 -10.383 1 94.5 48 GLY B CA 1
ATOM 2286 C C . GLY B 1 48 ? -0.202 12.242 -9.766 1 94.5 48 GLY B C 1
ATOM 2287 O O . GLY B 1 48 ? 0.523 11.43 -10.344 1 94.5 48 GLY B O 1
ATOM 2288 N N . PHE B 1 49 ? -0.75 11.961 -8.656 1 96.5 49 PHE B N 1
ATOM 2289 C CA . PHE B 1 49 ? -0.5 10.664 -8.031 1 96.5 49 PHE B CA 1
ATOM 2290 C C . PHE B 1 49 ? -1.732 9.773 -8.117 1 96.5 49 PHE B C 1
ATOM 2292 O O . PHE B 1 49 ? -1.928 8.891 -7.281 1 96.5 49 PHE B O 1
ATOM 2299 N N . ASP B 1 50 ? -2.518 10.117 -9.109 1 95 50 ASP B N 1
ATOM 2300 C CA . ASP B 1 50 ? -3.574 9.211 -9.555 1 95 50 ASP B CA 1
ATOM 2301 C C . ASP B 1 50 ? -3 8.055 -10.359 1 95 50 ASP B C 1
ATOM 2303 O O . ASP B 1 50 ? -3.695 7.07 -10.625 1 95 50 ASP B O 1
ATOM 2307 N N . VAL B 1 51 ? -1.66 8.117 -10.648 1 95.88 51 VAL B N 1
ATOM 2308 C CA . VAL B 1 51 ? -0.979 7.07 -11.406 1 95.88 51 VAL B CA 1
ATOM 2309 C C . VAL B 1 51 ? 0.15 6.477 -10.57 1 95.88 51 VAL B C 1
ATOM 2311 O O . VAL B 1 51 ? 0.63 7.109 -9.625 1 95.88 51 VAL B O 1
ATOM 2314 N N . ASN B 1 52 ? 0.555 5.297 -10.945 1 97 52 ASN B N 1
ATOM 2315 C CA . ASN B 1 52 ? 1.609 4.578 -10.234 1 97 52 ASN B CA 1
ATOM 2316 C C . ASN B 1 52 ? 2.973 4.805 -10.883 1 97 52 ASN B C 1
ATOM 2318 O O . ASN B 1 52 ? 3.059 5.332 -11.992 1 97 52 ASN B O 1
ATOM 2322 N N . ALA B 1 53 ? 4.055 4.461 -10.172 1 96.69 53 ALA B N 1
ATOM 2323 C CA . ALA B 1 53 ? 5.434 4.59 -10.641 1 96.69 53 ALA B CA 1
ATOM 2324 C C . ALA B 1 53 ? 5.602 3.963 -12.023 1 96.69 53 ALA B C 1
ATOM 2326 O O . ALA B 1 53 ? 5.082 2.877 -12.281 1 96.69 53 ALA B O 1
ATOM 2327 N N . SER B 1 54 ? 6.309 4.641 -12.859 1 94.38 54 SER B N 1
ATOM 2328 C CA . SER B 1 54 ? 6.562 4.164 -14.219 1 94.38 54 SER B CA 1
ATOM 2329 C C . SER B 1 54 ? 7.766 4.871 -14.836 1 94.38 54 SER B C 1
ATOM 2331 O O . SER B 1 54 ? 8.344 5.777 -14.227 1 94.38 54 SER B O 1
ATOM 2333 N N . ALA B 1 55 ? 8.031 4.457 -16.047 1 93.19 55 ALA B N 1
ATOM 2334 C CA . ALA B 1 55 ? 9.117 5.082 -16.797 1 93.19 55 ALA B CA 1
ATOM 2335 C C . ALA B 1 55 ? 8.812 6.547 -17.094 1 93.19 55 ALA B C 1
ATOM 2337 O O . ALA B 1 55 ? 9.727 7.336 -17.359 1 93.19 55 ALA B O 1
ATOM 2338 N N . LYS B 1 56 ? 7.566 6.965 -17.016 1 94.38 56 LYS B N 1
ATOM 2339 C CA . LYS B 1 56 ? 7.148 8.336 -17.297 1 94.38 56 LYS B CA 1
ATOM 2340 C C . LYS B 1 56 ? 7.598 9.289 -16.203 1 94.38 56 LYS B C 1
ATOM 2342 O O . LYS B 1 56 ? 7.52 10.508 -16.359 1 94.38 56 LYS B O 1
ATOM 2347 N N . ASP B 1 57 ? 8.109 8.742 -15.141 1 97.44 57 ASP B N 1
ATOM 2348 C CA . ASP B 1 57 ? 8.562 9.562 -14.023 1 97.44 57 ASP B CA 1
ATOM 2349 C C . ASP B 1 57 ? 9.93 10.172 -14.305 1 97.44 57 ASP B C 1
ATOM 2351 O O . ASP B 1 57 ? 10.422 11 -13.539 1 97.44 57 ASP B O 1
ATOM 2355 N N . PHE B 1 58 ? 10.484 9.766 -15.43 1 97.25 58 PHE B N 1
ATOM 2356 C CA . PHE B 1 58 ? 11.867 10.125 -15.719 1 97.25 58 PHE B CA 1
ATOM 2357 C C . PHE B 1 58 ? 11.969 10.844 -17.047 1 97.25 58 PHE B C 1
ATOM 2359 O O . PHE B 1 58 ? 11.258 10.508 -18 1 97.25 58 PHE B O 1
ATOM 2366 N N . LYS B 1 59 ? 12.883 11.812 -17.094 1 97.06 59 LYS B N 1
ATOM 2367 C CA . LYS B 1 59 ? 13.18 12.492 -18.359 1 97.06 59 LYS B CA 1
ATOM 2368 C C . LYS B 1 59 ? 13.844 11.539 -19.344 1 97.06 59 LYS B C 1
ATOM 2370 O O . LYS B 1 59 ? 13.578 11.602 -20.547 1 97.06 59 LYS B O 1
ATOM 2375 N N . LYS B 1 60 ? 14.688 10.656 -18.797 1 94.94 60 LYS B N 1
ATOM 2376 C CA . LYS B 1 60 ? 15.352 9.617 -19.594 1 94.94 60 LYS B CA 1
ATOM 2377 C C . LYS B 1 60 ? 15.469 8.32 -18.797 1 94.94 60 LYS B C 1
ATOM 2379 O O . LYS B 1 60 ? 15.781 8.344 -17.594 1 94.94 60 LYS B O 1
ATOM 2384 N N . VAL B 1 61 ? 15.172 7.227 -19.531 1 92.12 61 VAL B N 1
ATOM 2385 C CA . VAL B 1 61 ? 15.367 5.918 -18.922 1 92.12 61 VAL B CA 1
ATOM 2386 C C . VAL B 1 61 ? 16.719 5.348 -19.344 1 92.12 61 VAL B C 1
ATOM 2388 O O . VAL B 1 61 ? 17 5.219 -20.531 1 92.12 61 VAL B O 1
ATOM 2391 N N . GLU B 1 62 ? 17.625 4.918 -18.391 1 85.69 62 GLU B N 1
ATOM 2392 C CA . GLU B 1 62 ? 19 4.582 -18.734 1 85.69 62 GLU B CA 1
ATOM 2393 C C . GLU B 1 62 ? 19.328 3.143 -18.344 1 85.69 62 GLU B C 1
ATOM 2395 O O . GLU B 1 62 ? 20.391 2.619 -18.719 1 85.69 62 GLU B O 1
ATOM 2400 N N . THR B 1 63 ? 18.5 2.447 -17.641 1 80.5 63 THR B N 1
ATOM 2401 C CA . THR B 1 63 ? 18.828 1.102 -17.203 1 80.5 63 THR B CA 1
ATOM 2402 C C . THR B 1 63 ? 18.078 0.054 -18.016 1 80.5 63 THR B C 1
ATOM 2404 O O . THR B 1 63 ? 16.922 0.251 -18.359 1 80.5 63 THR B O 1
ATOM 2407 N N . ASP B 1 64 ? 18.891 -1.067 -18.328 1 79.88 64 ASP B N 1
ATOM 2408 C CA . ASP B 1 64 ? 18.344 -2.246 -18.984 1 79.88 64 ASP B CA 1
ATOM 2409 C C . ASP B 1 64 ? 18.906 -3.529 -18.391 1 79.88 64 ASP B C 1
ATOM 2411 O O . ASP B 1 64 ? 20.094 -3.83 -18.578 1 79.88 64 ASP B O 1
ATOM 2415 N N . PRO B 1 65 ? 18.094 -4.184 -17.688 1 82.44 65 PRO B N 1
ATOM 2416 C CA . PRO B 1 65 ? 16.656 -4.047 -17.469 1 82.44 65 PRO B CA 1
ATOM 2417 C C . PRO B 1 65 ? 16.297 -2.826 -16.625 1 82.44 65 PRO B C 1
ATOM 2419 O O . PRO B 1 65 ? 17.172 -2.279 -15.938 1 82.44 65 PRO B O 1
ATOM 2422 N N . PHE B 1 66 ? 15.031 -2.488 -16.734 1 83.94 66 PHE B N 1
ATOM 2423 C CA . PHE B 1 66 ? 14.5 -1.333 -16.016 1 83.94 66 PHE B CA 1
ATOM 2424 C C . PHE B 1 66 ? 14.695 -1.489 -14.508 1 83.94 66 PHE B C 1
ATOM 2426 O O . PHE B 1 66 ? 14.328 -2.516 -13.938 1 83.94 66 PHE B O 1
ATOM 2433 N N . ASN B 1 67 ? 15.352 -0.507 -13.945 1 88.69 67 ASN B N 1
ATOM 2434 C CA . ASN B 1 67 ? 15.508 -0.385 -12.5 1 88.69 67 ASN B CA 1
ATOM 2435 C C . ASN B 1 67 ? 15.047 0.978 -12 1 88.69 67 ASN B C 1
ATOM 2437 O O . ASN B 1 67 ? 15.688 1.994 -12.258 1 88.69 67 ASN B O 1
ATOM 2441 N N . TYR B 1 68 ? 14.031 0.977 -11.258 1 92.69 68 TYR B N 1
ATOM 2442 C CA . TYR B 1 68 ? 13.352 2.211 -10.875 1 92.69 68 TYR B CA 1
ATOM 2443 C C . TYR B 1 68 ? 14.25 3.068 -9.984 1 92.69 68 TYR B C 1
ATOM 2445 O O . TYR B 1 68 ? 14.445 4.254 -10.25 1 92.69 68 TYR B O 1
ATOM 2453 N N . SER B 1 69 ? 14.844 2.467 -8.984 1 91 69 SER B N 1
ATOM 2454 C CA . SER B 1 69 ? 15.68 3.211 -8.047 1 91 69 SER B CA 1
ATOM 2455 C C . SER B 1 69 ? 16.922 3.771 -8.727 1 91 69 SER B C 1
ATOM 2457 O O . SER B 1 69 ? 17.344 4.887 -8.43 1 91 69 SER B O 1
ATOM 2459 N N . ASN B 1 70 ? 17.5 2.996 -9.609 1 90.19 70 ASN B N 1
ATOM 2460 C CA . ASN B 1 70 ? 18.672 3.48 -10.328 1 90.19 70 ASN B CA 1
ATOM 2461 C C . ASN B 1 70 ? 18.344 4.707 -11.18 1 90.19 70 ASN B C 1
ATOM 2463 O O . ASN B 1 70 ? 19.141 5.645 -11.25 1 90.19 70 ASN B O 1
ATOM 2467 N N . ASN B 1 71 ? 17.203 4.652 -11.805 1 94.31 71 ASN B N 1
ATOM 2468 C CA . ASN B 1 71 ? 16.797 5.812 -12.594 1 94.31 71 ASN B CA 1
ATOM 2469 C C . ASN B 1 71 ? 16.5 7.02 -11.711 1 94.31 71 ASN B C 1
ATOM 2471 O O . ASN B 1 71 ? 16.766 8.156 -12.102 1 94.31 71 ASN B O 1
ATOM 2475 N N . GLN B 1 72 ? 15.969 6.82 -10.547 1 95.06 72 GLN B N 1
ATOM 2476 C CA . GLN B 1 72 ? 15.727 7.883 -9.578 1 95.06 72 GLN B CA 1
ATOM 2477 C C . GLN B 1 72 ? 17.031 8.57 -9.18 1 95.06 72 GLN B C 1
ATOM 2479 O O . GLN B 1 72 ? 17.047 9.773 -8.914 1 95.06 72 GLN B O 1
ATOM 2484 N N . GLY B 1 73 ? 18.078 7.848 -9.156 1 93.75 73 GLY B N 1
ATOM 2485 C CA . GLY B 1 73 ? 19.359 8.344 -8.664 1 93.75 73 GLY B CA 1
ATOM 2486 C C . GLY B 1 73 ? 20.094 9.188 -9.68 1 93.75 73 GLY B C 1
ATOM 2487 O O . GLY B 1 73 ? 21.109 9.82 -9.344 1 93.75 73 GLY B O 1
ATOM 2488 N N . ILE B 1 74 ? 19.656 9.172 -10.891 1 94.31 74 ILE B N 1
ATOM 2489 C CA . ILE B 1 74 ? 20.281 9.992 -11.922 1 94.31 74 ILE B CA 1
ATOM 2490 C C . ILE B 1 74 ? 19.953 11.461 -11.688 1 94.31 74 ILE B C 1
ATOM 2492 O O . ILE B 1 74 ? 18.781 11.828 -11.57 1 94.31 74 ILE B O 1
ATOM 2496 N N . PRO B 1 75 ? 20.953 12.312 -11.602 1 93.5 75 PRO B N 1
ATOM 2497 C CA . PRO B 1 75 ? 20.719 13.727 -11.305 1 93.5 75 PRO B CA 1
ATOM 2498 C C . PRO B 1 75 ? 19.75 14.383 -12.297 1 93.5 75 PRO B C 1
ATOM 2500 O O . PRO B 1 75 ? 19.891 14.195 -13.508 1 93.5 75 PRO B O 1
ATOM 2503 N N . ASP B 1 76 ? 18.812 15.094 -11.781 1 95.56 76 ASP B N 1
ATOM 2504 C CA . ASP B 1 76 ? 17.859 15.914 -12.523 1 95.56 76 ASP B CA 1
ATOM 2505 C C . ASP B 1 76 ? 17.062 15.078 -13.516 1 95.56 76 ASP B C 1
ATOM 2507 O O . ASP B 1 76 ? 16.75 15.547 -14.617 1 95.56 76 ASP B O 1
ATOM 2511 N N . ASN B 1 77 ? 16.781 13.898 -13.211 1 97.5 77 ASN B N 1
ATOM 2512 C CA . ASN B 1 77 ? 16.125 12.977 -14.133 1 97.5 77 ASN B CA 1
ATOM 2513 C C . ASN B 1 77 ? 14.648 12.82 -13.812 1 97.5 77 ASN B C 1
ATOM 2515 O O . ASN B 1 77 ? 13.891 12.281 -14.625 1 97.5 77 ASN B O 1
ATOM 2519 N N . LEU B 1 78 ? 14.203 13.297 -12.672 1 98.19 78 LEU B N 1
ATOM 2520 C CA . LEU B 1 78 ? 12.805 13.18 -12.273 1 98.19 78 LEU B CA 1
ATOM 2521 C C . LEU B 1 78 ? 11.969 14.289 -12.906 1 98.19 78 LEU B C 1
ATOM 2523 O O . LEU B 1 78 ? 12.453 15.398 -13.117 1 98.19 78 LEU B O 1
ATOM 2527 N N . ILE B 1 79 ? 10.742 14.055 -13.164 1 98.06 79 ILE B N 1
ATOM 2528 C CA . ILE B 1 79 ? 9.828 15.047 -13.719 1 98.06 79 ILE B CA 1
ATOM 2529 C C . ILE B 1 79 ? 9.461 16.062 -12.648 1 98.06 79 ILE B C 1
ATOM 2531 O O . ILE B 1 79 ? 9.641 15.82 -11.453 1 98.06 79 ILE B O 1
ATOM 2535 N N . ASP B 1 80 ? 8.875 17.188 -13.055 1 97.81 80 ASP B N 1
ATOM 2536 C CA . ASP B 1 80 ? 8.586 18.312 -12.172 1 97.81 80 ASP B CA 1
ATOM 2537 C C . ASP B 1 80 ? 7.527 17.953 -11.133 1 97.81 80 ASP B C 1
ATOM 2539 O O . ASP B 1 80 ? 7.562 18.422 -10 1 97.81 80 ASP B O 1
ATOM 2543 N N . THR B 1 81 ? 6.57 17.094 -11.516 1 97.69 81 THR B N 1
ATOM 2544 C CA . THR B 1 81 ? 5.527 16.641 -10.609 1 97.69 81 THR B CA 1
ATOM 2545 C C . THR B 1 81 ? 6.133 16.078 -9.32 1 97.69 81 THR B C 1
ATOM 2547 O O . THR B 1 81 ? 5.637 16.344 -8.227 1 97.69 81 THR B O 1
ATOM 2550 N N . ILE B 1 82 ? 7.211 15.375 -9.453 1 98.5 82 ILE B N 1
ATOM 2551 C CA . ILE B 1 82 ? 7.875 14.734 -8.328 1 98.5 82 ILE B CA 1
ATOM 2552 C C . ILE B 1 82 ? 8.75 15.75 -7.594 1 98.5 82 ILE B C 1
ATOM 2554 O O . ILE B 1 82 ? 8.719 15.828 -6.363 1 98.5 82 ILE B O 1
ATOM 2558 N N . LYS B 1 83 ? 9.43 16.578 -8.312 1 98.19 83 LYS B N 1
ATOM 2559 C CA . LYS B 1 83 ? 10.367 17.547 -7.734 1 98.19 83 LYS B CA 1
ATOM 2560 C C . LYS B 1 83 ? 9.641 18.562 -6.859 1 98.19 83 LYS B C 1
ATOM 2562 O O . LYS B 1 83 ? 10.156 18.984 -5.82 1 98.19 83 LYS B O 1
ATOM 2567 N N . VAL B 1 84 ? 8.508 18.969 -7.27 1 98.44 84 VAL B N 1
ATOM 2568 C CA . VAL B 1 84 ? 7.723 19.938 -6.508 1 98.44 84 VAL B CA 1
ATOM 2569 C C . VAL B 1 84 ? 7.379 19.359 -5.137 1 98.44 84 VAL B C 1
ATOM 2571 O O . VAL B 1 84 ? 7.434 20.062 -4.125 1 98.44 84 VAL B O 1
ATOM 2574 N N . GLN B 1 85 ? 7.039 18.078 -5.09 1 98.62 85 GLN B N 1
ATOM 2575 C CA . GLN B 1 85 ? 6.676 17.453 -3.824 1 98.62 85 GLN B CA 1
ATOM 2576 C C . GLN B 1 85 ? 7.906 17.219 -2.953 1 98.62 85 GLN B C 1
ATOM 2578 O O . GLN B 1 85 ? 7.828 17.297 -1.725 1 98.62 85 GLN B O 1
ATOM 2583 N N . GLN B 1 86 ? 9.047 16.953 -3.582 1 98.25 86 GLN B N 1
ATOM 2584 C CA . GLN B 1 86 ? 10.289 16.859 -2.82 1 98.25 86 GLN B CA 1
ATOM 2585 C C . GLN B 1 86 ? 10.633 18.203 -2.162 1 98.25 86 GLN B C 1
ATOM 2587 O O . GLN B 1 86 ? 11.055 18.234 -1.004 1 98.25 86 GLN B O 1
ATOM 2592 N N . ALA B 1 87 ? 10.422 19.266 -2.875 1 98.44 87 ALA B N 1
ATOM 2593 C CA . ALA B 1 87 ? 10.625 20.594 -2.307 1 98.44 87 ALA B CA 1
ATOM 2594 C C . ALA B 1 87 ? 9.672 20.844 -1.145 1 98.44 87 ALA B C 1
ATOM 2596 O O . ALA B 1 87 ? 10.047 21.453 -0.144 1 98.44 87 ALA B O 1
ATOM 2597 N N . ASN B 1 88 ? 8.414 20.375 -1.292 1 98.75 88 ASN B N 1
ATOM 2598 C CA . ASN B 1 88 ? 7.449 20.5 -0.204 1 98.75 88 ASN B CA 1
ATOM 2599 C C . ASN B 1 88 ? 7.918 19.766 1.047 1 98.75 88 ASN B C 1
ATOM 2601 O O . ASN B 1 88 ? 7.766 20.266 2.162 1 98.75 88 ASN B O 1
ATOM 2605 N N . LEU B 1 89 ? 8.508 18.594 0.843 1 98.5 89 LEU B N 1
ATOM 2606 C CA . LEU B 1 89 ? 9.008 17.812 1.971 1 98.5 89 LEU B CA 1
ATOM 2607 C C . LEU B 1 89 ? 10.172 18.531 2.646 1 98.5 89 LEU B C 1
ATOM 2609 O O . LEU B 1 89 ? 10.25 18.578 3.877 1 98.5 89 LEU B O 1
ATOM 2613 N N . LEU B 1 90 ? 11.023 19.078 1.868 1 97.81 90 LEU B N 1
ATOM 2614 C CA . LEU B 1 90 ? 12.164 19.812 2.418 1 97.81 90 LEU B CA 1
ATOM 2615 C C . LEU B 1 90 ? 11.703 21.047 3.193 1 97.81 90 LEU B C 1
ATOM 2617 O O . LEU B 1 90 ? 12.297 21.391 4.211 1 97.81 90 LEU B O 1
ATOM 2621 N N . TRP B 1 91 ? 10.664 21.625 2.734 1 98.19 91 TRP B N 1
ATOM 2622 C CA . TRP B 1 91 ? 10.102 22.828 3.342 1 98.19 91 TRP B CA 1
ATOM 2623 C C . TRP B 1 91 ? 9.438 22.5 4.676 1 98.19 91 TRP B C 1
ATOM 2625 O O . TRP B 1 91 ? 9.477 23.312 5.609 1 98.19 91 TRP B O 1
ATOM 2635 N N . SER B 1 92 ? 8.945 21.359 4.828 1 98.31 92 SER B N 1
ATOM 2636 C CA . SER B 1 92 ? 8.055 21.047 5.934 1 98.31 92 SER B CA 1
ATOM 2637 C C . SER B 1 92 ? 8.836 20.672 7.188 1 98.31 92 SER B C 1
ATOM 2639 O O . SER B 1 92 ? 9.922 20.094 7.102 1 98.31 92 SER B O 1
ATOM 2641 N N . THR B 1 93 ? 8.281 21.016 8.352 1 97.75 93 THR B N 1
ATOM 2642 C CA . THR B 1 93 ? 8.727 20.484 9.641 1 97.75 93 THR B CA 1
ATOM 2643 C C . THR B 1 93 ? 7.812 19.359 10.102 1 97.75 93 THR B C 1
ATOM 2645 O O . THR B 1 93 ? 8.234 18.484 10.875 1 97.75 93 THR B O 1
ATOM 2648 N N . HIS B 1 94 ? 6.527 19.438 9.648 1 98.06 94 HIS B N 1
ATOM 2649 C CA . HIS B 1 94 ? 5.512 18.438 9.953 1 98.06 94 HIS B CA 1
ATOM 2650 C C . HIS B 1 94 ? 4.73 18.062 8.703 1 98.06 94 HIS B C 1
ATOM 2652 O O . HIS B 1 94 ? 4.371 18.922 7.898 1 98.06 94 HIS B O 1
ATOM 2658 N N . VAL B 1 95 ? 4.57 16.781 8.578 1 98.62 95 VAL B N 1
ATOM 2659 C CA . VAL B 1 95 ? 3.688 16.266 7.539 1 98.62 95 VAL B CA 1
ATOM 2660 C C . VAL B 1 95 ? 2.451 15.633 8.172 1 98.62 95 VAL B C 1
ATOM 2662 O O . VAL B 1 95 ? 2.568 14.82 9.102 1 98.62 95 VAL B O 1
ATOM 2665 N N . LEU B 1 96 ? 1.266 16.078 7.762 1 98.69 96 LEU B N 1
ATOM 2666 C CA . LEU B 1 96 ? -0.001 15.492 8.188 1 98.69 96 LEU B CA 1
ATOM 2667 C C . LEU B 1 96 ? -0.707 14.812 7.023 1 98.69 96 LEU B C 1
ATOM 2669 O O . LEU B 1 96 ? -0.982 15.445 6.004 1 98.69 96 LEU B O 1
ATOM 2673 N N . VAL B 1 97 ? -0.98 13.531 7.199 1 98.69 97 VAL B N 1
ATOM 2674 C CA . VAL B 1 97 ? -1.64 12.758 6.156 1 98.69 97 VAL B CA 1
ATOM 2675 C C . VAL B 1 97 ? -3.09 12.484 6.551 1 98.69 97 VAL B C 1
ATOM 2677 O O . VAL B 1 97 ? -3.352 11.906 7.609 1 98.69 97 VAL B O 1
ATOM 2680 N N . PHE B 1 98 ? -4.027 12.914 5.727 1 98 98 PHE B N 1
ATOM 2681 C CA . PHE B 1 98 ? -5.445 12.633 5.914 1 98 98 PHE B CA 1
ATOM 2682 C C . PHE B 1 98 ? -5.93 11.602 4.902 1 98 98 PHE B C 1
ATOM 2684 O O . PHE B 1 98 ? -5.777 11.797 3.693 1 98 98 PHE B O 1
ATOM 2691 N N . ALA B 1 99 ? -6.508 10.516 5.355 1 97.44 99 ALA B N 1
ATOM 2692 C CA . ALA B 1 99 ? -6.922 9.43 4.469 1 97.44 99 ALA B CA 1
ATOM 2693 C C . ALA B 1 99 ? -7.887 8.484 5.176 1 97.44 99 ALA B C 1
ATOM 2695 O O . ALA B 1 99 ? -7.961 8.469 6.41 1 97.44 99 ALA B O 1
ATOM 2696 N N . PRO B 1 100 ? -8.688 7.75 4.395 1 95.44 100 PRO B N 1
ATOM 2697 C CA . PRO B 1 100 ? -9.445 6.641 4.98 1 95.44 100 PRO B CA 1
ATOM 2698 C C . PRO B 1 100 ? -8.602 5.379 5.145 1 95.44 100 PRO B C 1
ATOM 2700 O O . PRO B 1 100 ? -7.527 5.266 4.555 1 95.44 100 PRO B O 1
ATOM 2703 N N . LEU B 1 101 ? -9.086 4.484 5.969 1 92.56 101 LEU B N 1
ATOM 2704 C CA . LEU B 1 101 ? -8.5 3.154 6.109 1 92.56 101 LEU B CA 1
ATOM 2705 C C . LEU B 1 101 ? -9.188 2.158 5.18 1 92.56 101 LEU B C 1
ATOM 2707 O O . LEU B 1 101 ? -10.391 1.928 5.289 1 92.56 101 LEU B O 1
ATOM 2711 N N . TRP B 1 102 ? -8.445 1.623 4.246 1 93.06 102 TRP B N 1
ATOM 2712 C CA . TRP B 1 102 ? -8.93 0.611 3.314 1 93.06 102 TRP B CA 1
ATOM 2713 C C . TRP B 1 102 ? -8.094 -0.664 3.414 1 93.06 102 TRP B C 1
ATOM 2715 O O . TRP B 1 102 ? -6.914 -0.668 3.072 1 93.06 102 TRP B O 1
ATOM 2725 N N . PHE B 1 103 ? -8.68 -1.717 3.92 1 91.06 103 PHE B N 1
ATOM 2726 C CA . PHE B 1 103 ? -8 -2.994 4.102 1 91.06 103 PHE B CA 1
ATOM 2727 C C . PHE B 1 103 ? -6.777 -2.836 4.996 1 91.06 103 PHE B C 1
ATOM 2729 O O . PHE B 1 103 ? -5.699 -3.338 4.676 1 91.06 103 PHE B O 1
ATOM 2736 N N . GLY B 1 104 ? -6.965 -2.035 5.984 1 87.94 104 GLY B N 1
ATOM 2737 C CA . GLY B 1 104 ? -5.922 -1.891 6.988 1 87.94 104 GLY B CA 1
ATOM 2738 C C . GLY B 1 104 ? -4.762 -1.026 6.52 1 87.94 104 GLY B C 1
ATOM 2739 O O . GLY B 1 104 ? -3.68 -1.062 7.105 1 87.94 104 GLY B O 1
ATOM 2740 N N . ARG B 1 105 ? -4.934 -0.299 5.5 1 93.31 105 ARG B N 1
ATOM 2741 C CA . ARG B 1 105 ? -3.883 0.564 4.973 1 93.31 105 ARG B CA 1
ATOM 2742 C C . ARG B 1 105 ? -4.469 1.836 4.371 1 93.31 105 ARG B C 1
ATOM 2744 O O . ARG B 1 105 ? -5.676 2.07 4.457 1 93.31 105 ARG B O 1
ATOM 2751 N N . LEU B 1 106 ? -3.611 2.732 3.881 1 96.69 106 LEU B N 1
ATOM 2752 C CA . LEU B 1 106 ? -4.059 3.951 3.213 1 96.69 106 LEU B CA 1
ATOM 2753 C C . LEU B 1 106 ? -4.34 3.689 1.737 1 96.69 106 LEU B C 1
ATOM 2755 O O . LEU B 1 106 ? -3.963 2.643 1.205 1 96.69 106 LEU B O 1
ATOM 2759 N N . PRO B 1 107 ? -5.078 4.594 1.126 1 97.25 107 PRO B N 1
ATOM 2760 C CA . PRO B 1 107 ? -5.348 4.43 -0.304 1 97.25 107 PRO B CA 1
ATOM 2761 C C . PRO B 1 107 ? -4.07 4.348 -1.139 1 97.25 107 PRO B C 1
ATOM 2763 O O . PRO B 1 107 ? -3.074 5 -0.818 1 97.25 107 PRO B O 1
ATOM 2766 N N . ALA B 1 108 ? -4.141 3.654 -2.242 1 97.62 108 ALA B N 1
ATOM 2767 C CA . ALA B 1 108 ? -2.998 3.332 -3.094 1 97.62 108 ALA B CA 1
ATOM 2768 C C . ALA B 1 108 ? -2.303 4.598 -3.584 1 97.62 108 ALA B C 1
ATOM 2770 O O . ALA B 1 108 ? -1.088 4.605 -3.793 1 97.62 108 ALA B O 1
ATOM 2771 N N . CYS B 1 109 ? -3.041 5.66 -3.764 1 97.69 109 CYS B N 1
ATOM 2772 C CA . CYS B 1 109 ? -2.426 6.891 -4.25 1 97.69 109 CYS B CA 1
ATOM 2773 C C . CYS B 1 109 ? -1.368 7.391 -3.273 1 97.69 109 CYS B C 1
ATOM 2775 O O . CYS B 1 109 ? -0.398 8.031 -3.68 1 97.69 109 CYS B O 1
ATOM 2777 N N . PHE B 1 110 ? -1.538 7.102 -2.01 1 98.38 110 PHE B N 1
ATOM 2778 C CA . PHE B 1 110 ? -0.515 7.457 -1.033 1 98.38 110 PHE B CA 1
ATOM 2779 C C . PHE B 1 110 ? 0.766 6.672 -1.28 1 98.38 110 PHE B C 1
ATOM 2781 O O . PHE B 1 110 ? 1.866 7.219 -1.184 1 98.38 110 PHE B O 1
ATOM 2788 N N . TYR B 1 111 ? 0.646 5.395 -1.568 1 97.56 111 TYR B N 1
ATOM 2789 C CA . TYR B 1 111 ? 1.807 4.551 -1.838 1 97.56 111 TYR B CA 1
ATOM 2790 C C . TYR B 1 111 ? 2.471 4.941 -3.152 1 97.56 111 TYR B C 1
ATOM 2792 O O . TYR B 1 111 ? 3.697 4.895 -3.273 1 97.56 111 TYR B O 1
ATOM 2800 N N . SER B 1 112 ? 1.663 5.316 -4.121 1 97.25 112 SER B N 1
ATOM 2801 C CA . SER B 1 112 ? 2.217 5.879 -5.348 1 97.25 112 SER B CA 1
ATOM 2802 C C . SER B 1 112 ? 3.061 7.113 -5.059 1 97.25 112 SER B C 1
ATOM 2804 O O . SER B 1 112 ? 4.16 7.262 -5.594 1 97.25 112 SER B O 1
ATOM 2806 N N . PHE B 1 113 ? 2.568 8.008 -4.207 1 98.38 113 PHE B N 1
ATOM 2807 C CA . PHE B 1 113 ? 3.277 9.219 -3.807 1 98.38 113 PHE B CA 1
ATOM 2808 C C . PHE B 1 113 ? 4.613 8.875 -3.158 1 98.38 113 PHE B C 1
ATOM 2810 O O . PHE B 1 113 ? 5.656 9.391 -3.559 1 98.38 113 PHE B O 1
ATOM 2817 N N . THR B 1 114 ? 4.637 7.984 -2.17 1 97.94 114 THR B N 1
ATOM 2818 C CA . THR B 1 114 ? 5.855 7.699 -1.425 1 97.94 114 THR B CA 1
ATOM 2819 C C . THR B 1 114 ? 6.887 7.008 -2.314 1 97.94 114 THR B C 1
ATOM 2821 O O . THR B 1 114 ? 8.078 7.324 -2.256 1 97.94 114 THR B O 1
ATOM 2824 N N . GLU B 1 115 ? 6.426 6.129 -3.17 1 96.75 115 GLU B N 1
ATOM 2825 C CA . GLU B 1 115 ? 7.336 5.434 -4.07 1 96.75 115 GLU B CA 1
ATOM 2826 C C . GLU B 1 115 ? 8.023 6.406 -5.02 1 96.75 115 GLU B C 1
ATOM 2828 O O . GLU B 1 115 ? 9.219 6.273 -5.297 1 96.75 115 GLU B O 1
ATOM 2833 N N . ARG B 1 116 ? 7.324 7.309 -5.512 1 97.88 116 ARG B N 1
ATOM 2834 C CA . ARG B 1 116 ? 7.805 8.203 -6.562 1 97.88 116 ARG B CA 1
ATOM 2835 C C . ARG B 1 116 ? 8.594 9.359 -5.973 1 97.88 116 ARG B C 1
ATOM 2837 O O . ARG B 1 116 ? 9.625 9.758 -6.523 1 97.88 116 ARG B O 1
ATOM 2844 N N . VAL B 1 117 ? 8.203 9.891 -4.875 1 98.44 117 VAL B N 1
ATOM 2845 C CA . VAL B 1 117 ? 8.766 11.117 -4.312 1 98.44 117 VAL B CA 1
ATOM 2846 C C . VAL B 1 117 ? 9.953 10.773 -3.416 1 98.44 117 VAL B C 1
ATOM 2848 O O . VAL B 1 117 ? 10.953 11.5 -3.396 1 98.44 117 VAL B O 1
ATOM 2851 N N . PHE B 1 118 ? 9.875 9.664 -2.629 1 97.38 118 PHE B N 1
ATOM 2852 C CA . PHE B 1 118 ? 10.969 9.25 -1.767 1 97.38 118 PHE B CA 1
ATOM 2853 C C . PHE B 1 118 ? 12.031 8.5 -2.566 1 97.38 118 PHE B C 1
ATOM 2855 O O . PHE B 1 118 ? 12.281 7.316 -2.32 1 97.38 118 PHE B O 1
ATOM 2862 N N . SER B 1 119 ? 12.703 9.211 -3.367 1 95.94 119 SER B N 1
ATOM 2863 C CA . SER B 1 119 ? 13.578 8.648 -4.391 1 95.94 119 SER B CA 1
ATOM 2864 C C . SER B 1 119 ? 14.984 8.422 -3.85 1 95.94 119 SER B C 1
ATOM 2866 O O . SER B 1 119 ? 15.398 9.086 -2.896 1 95.94 119 SER B O 1
ATOM 2868 N N . PHE B 1 120 ? 15.633 7.473 -4.465 1 93.5 120 PHE B N 1
ATOM 2869 C CA . PHE B 1 120 ? 17.062 7.297 -4.215 1 93.5 120 PHE B CA 1
ATOM 2870 C C . PHE B 1 120 ? 17.828 8.578 -4.523 1 93.5 120 PHE B C 1
ATOM 2872 O O . PHE B 1 120 ? 17.609 9.211 -5.559 1 93.5 120 PHE B O 1
ATOM 2879 N N . GLY B 1 121 ? 18.688 8.992 -3.627 1 92.06 121 GLY B N 1
ATOM 2880 C CA . GLY B 1 121 ? 19.438 10.234 -3.791 1 92.06 121 GLY B CA 1
ATOM 2881 C C . GLY B 1 121 ? 18.797 11.414 -3.1 1 92.06 121 GLY B C 1
ATOM 2882 O O . GLY B 1 121 ? 19.469 12.398 -2.785 1 92.06 121 GLY B O 1
ATOM 2883 N N . PHE B 1 122 ? 17.5 11.359 -2.9 1 94.5 122 PHE B N 1
ATOM 2884 C CA . PHE B 1 122 ? 16.781 12.43 -2.219 1 94.5 122 PHE B CA 1
ATOM 2885 C C . PHE B 1 122 ? 16.453 12.031 -0.787 1 94.5 122 PHE B C 1
ATOM 2887 O O . PHE B 1 122 ? 16.844 12.711 0.163 1 94.5 122 PHE B O 1
ATOM 2894 N N . SER B 1 123 ? 15.758 10.898 -0.69 1 94 123 SER B N 1
ATOM 2895 C CA . SER B 1 123 ? 15.273 10.5 0.627 1 94 123 SER B CA 1
ATOM 2896 C C . SER B 1 123 ? 16.234 9.547 1.308 1 94 123 SER B C 1
ATOM 2898 O O . SER B 1 123 ? 16.219 9.391 2.529 1 94 123 SER B O 1
ATOM 2900 N N . TYR B 1 124 ? 17.047 8.852 0.55 1 89.12 124 TYR B N 1
ATOM 2901 C CA . TYR B 1 124 ? 18.062 7.926 1.048 1 89.12 124 TYR B CA 1
ATOM 2902 C C . TYR B 1 124 ? 19.188 7.754 0.035 1 89.12 124 TYR B C 1
ATOM 2904 O O . TYR B 1 124 ? 19.031 8.086 -1.142 1 89.12 124 TYR B O 1
ATOM 2912 N N . ASP B 1 125 ? 20.422 7.395 0.442 1 83.38 125 ASP B N 1
ATOM 2913 C CA . ASP B 1 125 ? 21.531 7.184 -0.496 1 83.38 125 ASP B CA 1
ATOM 2914 C C . ASP B 1 125 ? 22.359 5.973 -0.092 1 83.38 125 ASP B C 1
ATOM 2916 O O . ASP B 1 125 ? 23.562 5.926 -0.366 1 83.38 125 ASP B O 1
ATOM 2920 N N . GLY B 1 126 ? 21.906 4.941 0.462 1 72.88 126 GLY B N 1
ATOM 2921 C CA . GLY B 1 126 ? 22.625 3.738 0.842 1 72.88 126 GLY B CA 1
ATOM 2922 C C . GLY B 1 126 ? 23.25 3.83 2.221 1 72.88 126 GLY B C 1
ATOM 2923 O O . GLY B 1 126 ? 23.266 2.852 2.969 1 72.88 126 GLY B O 1
ATOM 2924 N N . GLU B 1 127 ? 23.75 5.016 2.543 1 77.62 127 GLU B N 1
ATOM 2925 C CA . GLU B 1 127 ? 24.375 5.219 3.852 1 77.62 127 GLU B CA 1
ATOM 2926 C C . GLU B 1 127 ? 23.438 5.98 4.785 1 77.62 127 GLU B C 1
ATOM 2928 O O . GLU B 1 127 ? 23.312 5.641 5.965 1 77.62 127 GLU B O 1
ATOM 2933 N N . LYS B 1 128 ? 22.859 6.902 4.254 1 83.62 128 LYS B N 1
ATOM 2934 C CA . LYS B 1 128 ? 21.969 7.746 5.047 1 83.62 128 LYS B CA 1
ATOM 2935 C C . LYS B 1 128 ? 20.547 7.191 5.047 1 83.62 128 LYS B C 1
ATOM 2937 O O . LYS B 1 128 ? 19.781 7.438 4.113 1 83.62 128 LYS B O 1
ATOM 2942 N N . VAL B 1 129 ? 20.188 6.516 6.086 1 82.44 129 VAL B N 1
ATOM 2943 C CA . VAL B 1 129 ? 18.859 5.926 6.27 1 82.44 129 VAL B CA 1
ATOM 2944 C C . VAL B 1 129 ? 18.453 6.012 7.738 1 82.44 129 VAL B C 1
ATOM 2946 O O . VAL B 1 129 ? 19.281 6.316 8.602 1 82.44 129 VAL B O 1
ATOM 2949 N N . LEU B 1 130 ? 17.156 5.867 7.906 1 81.62 130 LEU B N 1
ATOM 2950 C CA . LEU B 1 130 ? 16.609 5.824 9.258 1 81.62 130 LEU B CA 1
ATOM 2951 C C . LEU B 1 130 ? 17.047 7.043 10.062 1 81.62 130 LEU B C 1
ATOM 2953 O O . LEU B 1 130 ? 16.844 8.18 9.633 1 81.62 130 LEU B O 1
ATOM 2957 N N . HIS B 1 131 ? 17.609 6.922 11.18 1 79.69 131 HIS B N 1
ATOM 2958 C CA . HIS B 1 131 ? 17.906 8.047 12.062 1 79.69 131 HIS B CA 1
ATOM 2959 C C . HIS B 1 131 ? 18.922 8.992 11.422 1 79.69 131 HIS B C 1
ATOM 2961 O O . HIS B 1 131 ? 19 10.164 11.789 1 79.69 131 HIS B O 1
ATOM 2967 N N . GLN B 1 132 ? 19.562 8.555 10.383 1 81.5 132 GLN B N 1
ATOM 2968 C CA . GLN B 1 132 ? 20.547 9.383 9.688 1 81.5 132 GLN B CA 1
ATOM 2969 C C . GLN B 1 132 ? 20.031 9.789 8.305 1 81.5 132 GLN B C 1
ATOM 2971 O O . GLN B 1 132 ? 20.812 10.219 7.453 1 81.5 132 GLN B O 1
ATOM 2976 N N . GLY B 1 133 ? 18.797 9.633 8.156 1 87.25 133 GLY B N 1
ATOM 2977 C CA . GLY B 1 133 ? 18.219 9.914 6.848 1 87.25 133 GLY B CA 1
ATOM 2978 C C . GLY B 1 133 ? 18.266 11.383 6.48 1 87.25 133 GLY B C 1
ATOM 2979 O O . GLY B 1 133 ? 18.422 12.242 7.352 1 87.25 133 GLY B O 1
ATOM 2980 N N . VAL B 1 134 ? 18.109 11.688 5.246 1 87.81 134 VAL B N 1
ATOM 2981 C CA . VAL B 1 134 ? 18.266 13.023 4.664 1 87.81 134 VAL B CA 1
ATOM 2982 C C . VAL B 1 134 ? 17.172 13.945 5.203 1 87.81 134 VAL B C 1
ATOM 2984 O O . VAL B 1 134 ? 17.375 15.156 5.312 1 87.81 134 VAL B O 1
ATOM 2987 N N . LEU B 1 135 ? 16.094 13.359 5.621 1 94.88 135 LEU B N 1
ATOM 2988 C CA . LEU B 1 135 ? 14.953 14.164 6.047 1 94.88 135 LEU B CA 1
ATOM 2989 C C . LEU B 1 135 ? 14.758 14.078 7.555 1 94.88 135 LEU B C 1
ATOM 2991 O O . LEU B 1 135 ? 13.664 14.336 8.062 1 94.88 135 LEU B O 1
ATOM 2995 N N . ALA B 1 136 ? 15.789 13.75 8.242 1 92.94 136 ALA B N 1
ATOM 2996 C CA . ALA B 1 136 ? 15.758 13.695 9.695 1 92.94 136 ALA B CA 1
ATOM 2997 C C . ALA B 1 136 ? 15.367 15.047 10.289 1 92.94 136 ALA B C 1
ATOM 2999 O O . ALA B 1 136 ? 15.617 16.094 9.688 1 92.94 136 ALA B O 1
ATOM 3000 N N . GLY B 1 137 ? 14.711 14.961 11.516 1 93.69 137 GLY B N 1
ATOM 3001 C CA . GLY B 1 137 ? 14.305 16.172 12.203 1 93.69 137 GLY B CA 1
ATOM 3002 C C . GLY B 1 137 ? 12.859 16.547 11.93 1 93.69 137 GLY B C 1
ATOM 3003 O O . GLY B 1 137 ? 12.289 17.391 12.633 1 93.69 137 GLY B O 1
ATOM 3004 N N . ARG B 1 138 ? 12.297 15.992 10.961 1 95.75 138 ARG B N 1
ATOM 3005 C CA . ARG B 1 138 ? 10.898 16.234 10.609 1 95.75 138 ARG B CA 1
ATOM 3006 C C . ARG B 1 138 ? 9.984 15.18 11.219 1 95.75 138 ARG B C 1
ATOM 3008 O O . ARG B 1 138 ? 10.445 14.109 11.625 1 95.75 138 ARG B O 1
ATOM 3015 N N . LYS B 1 139 ? 8.711 15.539 11.305 1 96.31 139 LYS B N 1
ATOM 3016 C CA . LYS B 1 139 ? 7.73 14.641 11.906 1 96.31 139 LYS B CA 1
ATOM 3017 C C . LYS B 1 139 ? 6.57 14.375 10.953 1 96.31 139 LYS B C 1
ATOM 3019 O O . LYS B 1 139 ? 6.254 15.203 10.109 1 96.31 139 LYS B O 1
ATOM 3024 N N . VAL B 1 140 ? 5.984 13.164 11.102 1 96.88 140 VAL B N 1
ATOM 3025 C CA . VAL B 1 140 ? 4.812 12.828 10.297 1 96.88 140 VAL B CA 1
ATOM 3026 C C . VAL B 1 140 ? 3.748 12.18 11.18 1 96.88 140 VAL B C 1
ATOM 3028 O O . VAL B 1 140 ? 4.07 11.414 12.094 1 96.88 140 VAL B O 1
ATOM 3031 N N . ALA B 1 141 ? 2.502 12.531 10.906 1 94.88 141 ALA B N 1
ATOM 3032 C CA . ALA B 1 141 ? 1.35 11.906 11.555 1 94.88 141 ALA B CA 1
ATOM 3033 C C . ALA B 1 141 ? 0.266 11.57 10.531 1 94.88 141 ALA B C 1
ATOM 3035 O O . ALA B 1 141 ? 0.059 12.312 9.57 1 94.88 141 ALA B O 1
ATOM 3036 N N . ILE B 1 142 ? -0.399 10.445 10.812 1 95.38 142 ILE B N 1
ATOM 3037 C CA . ILE B 1 142 ? -1.54 10.047 10 1 95.38 142 ILE B CA 1
ATOM 3038 C C . ILE B 1 142 ? -2.836 10.281 10.773 1 95.38 142 ILE B C 1
ATOM 3040 O O . ILE B 1 142 ? -2.959 9.867 11.93 1 95.38 142 ILE B O 1
ATOM 3044 N N . ILE B 1 143 ? -3.744 11.047 10.203 1 94.88 143 ILE B N 1
ATOM 3045 C CA . ILE B 1 143 ? -5.129 11.148 10.656 1 94.88 143 ILE B CA 1
ATOM 3046 C C . ILE B 1 143 ? -6.027 10.297 9.766 1 94.88 143 ILE B C 1
ATOM 3048 O O . ILE B 1 143 ? -6.309 10.656 8.625 1 94.88 143 ILE B O 1
ATOM 3052 N N . VAL B 1 144 ? -6.523 9.188 10.336 1 93.44 144 VAL B N 1
ATOM 3053 C CA . VAL B 1 144 ? -7.152 8.18 9.492 1 93.44 144 VAL B CA 1
ATOM 3054 C C . VAL B 1 144 ? -8.594 7.961 9.938 1 93.44 144 VAL B C 1
ATOM 3056 O O . VAL B 1 144 ? -8.875 7.848 11.133 1 93.44 144 VAL B O 1
ATOM 3059 N N . SER B 1 145 ? -9.5 8.016 8.969 1 90.25 145 SER B N 1
ATOM 3060 C CA . SER B 1 145 ? -10.898 7.695 9.242 1 90.25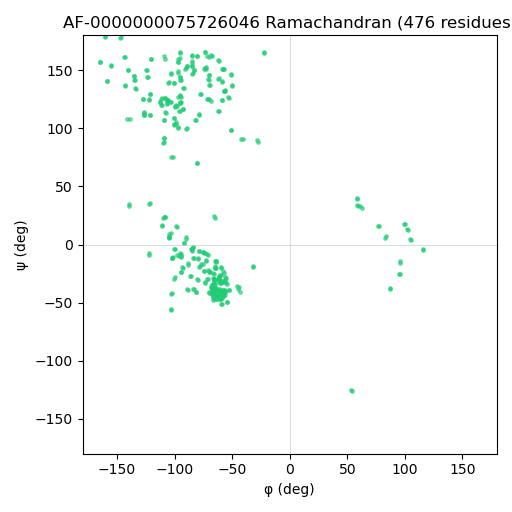 145 SER B CA 1
ATOM 3061 C C . SER B 1 145 ? -11.203 6.234 8.93 1 90.25 145 SER B C 1
ATOM 3063 O O . SER B 1 145 ? -10.688 5.684 7.953 1 90.25 145 SER B O 1
ATOM 3065 N N . THR B 1 146 ? -12.008 5.617 9.734 1 85.69 146 THR B N 1
ATOM 3066 C CA . THR B 1 146 ? -12.32 4.211 9.516 1 85.69 146 THR B CA 1
ATOM 3067 C C . THR B 1 146 ? -13.797 3.941 9.797 1 85.69 146 THR B C 1
ATOM 3069 O O . THR B 1 146 ? -14.406 4.598 10.648 1 85.69 146 THR B O 1
ATOM 3072 N N . GLY B 1 147 ? -14.281 2.949 9.078 1 79.31 147 GLY B N 1
ATOM 3073 C CA . GLY B 1 147 ? -15.664 2.545 9.258 1 79.31 147 GLY B CA 1
ATOM 3074 C C . GLY B 1 147 ? -15.828 1.394 10.234 1 79.31 147 GLY B C 1
ATOM 3075 O O . GLY B 1 147 ? -16.953 1.061 10.625 1 79.31 147 GLY B O 1
ATOM 3076 N N . VAL B 1 148 ? -14.773 0.825 10.578 1 74.69 148 VAL B N 1
ATOM 3077 C CA . VAL B 1 148 ? -14.867 -0.313 11.484 1 74.69 148 VAL B CA 1
ATOM 3078 C C . VAL B 1 148 ? -14.906 0.182 12.93 1 74.69 148 VAL B C 1
ATOM 3080 O O . VAL B 1 148 ? -14.5 1.312 13.219 1 74.69 148 VAL B O 1
ATOM 3083 N N . ALA B 1 149 ? -15.43 -0.656 13.758 1 70.56 149 ALA B N 1
ATOM 3084 C CA . ALA B 1 149 ? -15.539 -0.309 15.172 1 70.56 149 ALA B CA 1
ATOM 3085 C C . ALA B 1 149 ? -14.18 -0.385 15.859 1 70.56 149 ALA B C 1
ATOM 3087 O O . ALA B 1 149 ? -13.312 -1.163 15.453 1 70.56 149 ALA B O 1
ATOM 3088 N N . PRO B 1 150 ? -14.031 0.432 16.891 1 67 150 PRO B N 1
ATOM 3089 C CA . PRO B 1 150 ? -12.758 0.448 17.609 1 67 150 PRO B CA 1
ATOM 3090 C C . PRO B 1 150 ? -12.359 -0.931 18.125 1 67 150 PRO B C 1
ATOM 3092 O O . PRO B 1 150 ? -11.164 -1.229 18.25 1 67 150 PRO B O 1
ATOM 3095 N N . MET B 1 151 ? -13.352 -1.707 18.375 1 63.31 151 MET B N 1
ATOM 3096 C CA . MET B 1 151 ? -13.102 -3.012 18.969 1 63.31 151 MET B CA 1
ATOM 3097 C C . MET B 1 151 ? -12.305 -3.902 18.031 1 63.31 151 MET B C 1
ATOM 3099 O O . MET B 1 151 ? -11.68 -4.875 18.453 1 63.31 151 MET B O 1
ATOM 3103 N N . PHE B 1 152 ? -12.367 -3.529 16.781 1 65.62 152 PHE B N 1
ATOM 3104 C CA . PHE B 1 152 ? -11.625 -4.316 15.805 1 65.62 152 PHE B CA 1
ATOM 3105 C C . PHE B 1 152 ? -10.125 -4.113 15.977 1 65.62 152 PHE B C 1
ATOM 3107 O O . PHE B 1 152 ? -9.328 -4.953 15.555 1 65.62 152 PHE B O 1
ATOM 3114 N N . PHE B 1 153 ? -9.805 -3.027 16.547 1 63.03 153 PHE B N 1
ATOM 3115 C CA . PHE B 1 153 ? -8.398 -2.76 16.844 1 63.03 153 PHE B CA 1
ATOM 3116 C C . PHE B 1 153 ? -8.133 -2.846 18.344 1 63.03 153 PHE B C 1
ATOM 3118 O O . PHE B 1 153 ? -8.727 -2.107 19.125 1 63.03 153 PHE B O 1
ATOM 3125 N N . ASP B 1 154 ? -7.836 -4.07 18.734 1 57.78 154 ASP B N 1
ATOM 3126 C CA . ASP B 1 154 ? -7.57 -4.324 20.156 1 57.78 154 ASP B CA 1
ATOM 3127 C C . ASP B 1 154 ? -6.07 -4.359 20.438 1 57.78 154 ASP B C 1
ATOM 3129 O O . ASP B 1 154 ? -5.406 -5.355 20.156 1 57.78 154 ASP B O 1
ATOM 3133 N N . VAL B 1 155 ? -5.676 -3.398 20.953 1 52.84 155 VAL B N 1
ATOM 3134 C CA . VAL B 1 155 ? -4.254 -3.236 21.25 1 52.84 155 VAL B CA 1
ATOM 3135 C C . VAL B 1 155 ? -3.791 -4.336 22.203 1 52.84 155 VAL B C 1
ATOM 3137 O O . VAL B 1 155 ? -2.66 -4.816 22.094 1 52.84 155 VAL B O 1
ATOM 3140 N N . LYS B 1 156 ? -4.652 -4.637 23.109 1 52.34 156 LYS B N 1
ATOM 3141 C CA . LYS B 1 156 ? -4.301 -5.684 24.062 1 52.34 156 LYS B CA 1
ATOM 3142 C C . LYS B 1 156 ? -4.031 -7.008 23.359 1 52.34 156 LYS B C 1
ATOM 3144 O O . LYS B 1 156 ? -3.309 -7.859 23.875 1 52.34 156 LYS B O 1
ATOM 3149 N N . LYS B 1 157 ? -4.559 -6.941 22.219 1 51.97 157 LYS B N 1
ATOM 3150 C CA . LYS B 1 157 ? -4.379 -8.18 21.453 1 51.97 157 LYS B CA 1
ATOM 3151 C C . LYS B 1 157 ? -3.312 -8.008 20.375 1 51.97 157 LYS B C 1
ATOM 3153 O O . LYS B 1 157 ? -3.197 -8.844 19.469 1 51.97 157 LYS B O 1
ATOM 3158 N N . GLY B 1 158 ? -2.684 -6.848 20.516 1 50.94 158 GLY B N 1
ATOM 3159 C CA . GLY B 1 158 ? -1.592 -6.609 19.594 1 50.94 158 GLY B CA 1
ATOM 3160 C C . GLY B 1 158 ? -2.055 -6.059 18.25 1 50.94 158 GLY B C 1
ATOM 3161 O O . GLY B 1 158 ? -1.26 -5.934 17.328 1 50.94 158 GLY B O 1
ATOM 3162 N N . ASN B 1 159 ? -3.254 -5.773 18.219 1 59.34 159 ASN B N 1
ATOM 3163 C CA . ASN B 1 159 ? -3.84 -5.285 16.984 1 59.34 159 ASN B CA 1
ATOM 3164 C C . ASN B 1 159 ? -4.047 -3.775 17.016 1 59.34 159 ASN B C 1
ATOM 3166 O O . ASN B 1 159 ? -5.176 -3.301 17.156 1 59.34 159 ASN B O 1
ATOM 3170 N N . SER B 1 160 ? -2.863 -3.094 16.859 1 64.69 160 SER B N 1
ATOM 3171 C CA . SER B 1 160 ? -2.973 -1.638 16.859 1 64.69 160 SER B CA 1
ATOM 3172 C C . SER B 1 160 ? -3.068 -1.094 15.43 1 64.69 160 SER B C 1
ATOM 3174 O O . SER B 1 160 ? -2.5 -1.669 14.5 1 64.69 160 SER B O 1
ATOM 3176 N N . LEU B 1 161 ? -3.828 -0.09 15.312 1 73.56 161 LEU B N 1
ATOM 3177 C CA . LEU B 1 161 ? -3.975 0.569 14.016 1 73.56 161 LEU B CA 1
ATOM 3178 C C . LEU B 1 161 ? -2.623 1.046 13.5 1 73.56 161 LEU B C 1
ATOM 3180 O O . LEU B 1 161 ? -2.369 1.003 12.289 1 73.56 161 LEU B O 1
ATOM 3184 N N . ASP B 1 162 ? -1.711 1.425 14.398 1 74.19 162 ASP B N 1
ATOM 3185 C CA . ASP B 1 162 ? -0.386 1.87 13.977 1 74.19 162 ASP B CA 1
ATOM 3186 C C . ASP B 1 162 ? 0.401 0.727 13.336 1 74.19 162 ASP B C 1
ATOM 3188 O O . ASP B 1 162 ? 1.199 0.948 12.43 1 74.19 162 ASP B O 1
ATOM 3192 N N . ALA B 1 163 ? 0.147 -0.441 13.742 1 75.12 163 ALA B N 1
ATOM 3193 C CA . ALA B 1 163 ? 0.792 -1.594 13.117 1 75.12 163 ALA B CA 1
ATOM 3194 C C . ALA B 1 163 ? 0.316 -1.777 11.68 1 75.12 163 ALA B C 1
ATOM 3196 O O . ALA B 1 163 ? 1.122 -2.025 10.781 1 75.12 163 ALA B O 1
ATOM 3197 N N . TYR B 1 164 ? -0.938 -1.571 11.484 1 79.19 164 TYR B N 1
ATOM 3198 C CA . TYR B 1 164 ? -1.505 -1.659 10.148 1 79.19 164 TYR B CA 1
ATOM 3199 C C . TYR B 1 164 ? -0.959 -0.554 9.25 1 79.19 164 TYR B C 1
ATOM 3201 O O . TYR B 1 164 ? -0.709 -0.775 8.062 1 79.19 164 TYR B O 1
ATOM 3209 N N . LEU B 1 165 ? -0.699 0.502 9.898 1 86.62 165 LEU B N 1
ATOM 3210 C CA . LEU B 1 165 ? -0.339 1.685 9.125 1 86.62 165 LEU B CA 1
ATOM 3211 C C . LEU B 1 165 ? 1.171 1.769 8.93 1 86.62 165 LEU B C 1
ATOM 3213 O O . LEU B 1 165 ? 1.665 2.676 8.258 1 86.62 165 LEU B O 1
ATOM 3217 N N . TRP B 1 166 ? 1.923 0.831 9.414 1 84.38 166 TRP B N 1
ATOM 3218 C CA . TRP B 1 166 ? 3.379 0.896 9.328 1 84.38 166 TRP B CA 1
ATOM 3219 C C . TRP B 1 166 ? 3.836 0.84 7.875 1 84.38 166 TRP B C 1
ATOM 3221 O O . TRP B 1 166 ? 4.805 1.502 7.496 1 84.38 166 TRP B O 1
ATOM 3231 N N . SER B 1 167 ? 3.141 0.071 7.113 1 87.88 167 SER B N 1
ATOM 3232 C CA . SER B 1 167 ? 3.486 0.004 5.695 1 87.88 167 SER B CA 1
ATOM 3233 C C . SER B 1 167 ? 3.449 1.386 5.051 1 87.88 167 SER B C 1
ATOM 3235 O O . SER B 1 167 ? 4.203 1.661 4.117 1 87.88 167 SER B O 1
ATOM 3237 N N . ALA B 1 168 ? 2.6 2.203 5.555 1 92.44 168 ALA B N 1
ATOM 3238 C CA . ALA B 1 168 ? 2.488 3.568 5.047 1 92.44 168 ALA B CA 1
ATOM 3239 C C . ALA B 1 168 ? 3.586 4.457 5.621 1 92.44 168 ALA B C 1
ATOM 3241 O O . ALA B 1 168 ? 4.086 5.355 4.938 1 92.44 168 ALA B O 1
ATOM 3242 N N . MET B 1 169 ? 4.031 4.188 6.793 1 90.81 169 MET B N 1
ATOM 3243 C CA . MET B 1 169 ? 4.898 5.102 7.527 1 90.81 169 MET B CA 1
ATOM 3244 C C . MET B 1 169 ? 6.367 4.766 7.285 1 90.81 169 MET B C 1
ATOM 3246 O O . MET B 1 169 ? 7.242 5.609 7.492 1 90.81 169 MET B O 1
ATOM 3250 N N . TYR B 1 170 ? 6.609 3.59 6.852 1 90.06 170 TYR B N 1
ATOM 3251 C CA . TYR B 1 170 ? 7.992 3.117 6.84 1 90.06 170 TYR B CA 1
ATOM 3252 C C . TYR B 1 170 ? 8.844 3.941 5.879 1 90.06 170 TYR B C 1
ATOM 3254 O O . TYR B 1 170 ? 10.016 4.195 6.145 1 90.06 170 TYR B O 1
ATOM 3262 N N . ALA B 1 171 ? 8.32 4.344 4.766 1 93.25 171 ALA B N 1
ATOM 3263 C CA . ALA B 1 171 ? 9.086 5.172 3.84 1 93.25 171 ALA B CA 1
ATOM 3264 C C . ALA B 1 171 ? 9.547 6.461 4.512 1 93.25 171 ALA B C 1
ATOM 3266 O O . ALA B 1 171 ? 10.672 6.914 4.285 1 93.25 171 ALA B O 1
ATOM 3267 N N . PHE B 1 172 ? 8.672 7.039 5.348 1 95.62 172 PHE B N 1
ATOM 3268 C CA . PHE B 1 172 ? 9.039 8.234 6.105 1 95.62 172 PHE B CA 1
ATOM 3269 C C . PHE B 1 172 ? 10.117 7.906 7.133 1 95.62 172 PHE B C 1
ATOM 3271 O O . PHE B 1 172 ? 11.109 8.633 7.254 1 95.62 172 PHE B O 1
ATOM 3278 N N . ASN B 1 173 ? 9.891 6.824 7.805 1 91.44 173 ASN B N 1
ATOM 3279 C CA . ASN B 1 173 ? 10.875 6.41 8.797 1 91.44 173 ASN B CA 1
ATOM 3280 C C . ASN B 1 173 ? 12.234 6.156 8.164 1 91.44 173 ASN B C 1
ATOM 3282 O O . ASN B 1 173 ? 13.266 6.57 8.703 1 91.44 173 ASN B O 1
ATOM 3286 N N . TYR B 1 174 ? 12.188 5.504 7.059 1 90.38 174 TYR B N 1
ATOM 3287 C CA . TYR B 1 174 ? 13.406 5.188 6.328 1 90.38 174 TYR B CA 1
ATOM 3288 C C . TYR B 1 174 ? 14.141 6.457 5.902 1 90.38 174 TYR B C 1
ATOM 3290 O O . TYR B 1 174 ? 15.367 6.492 5.879 1 90.38 174 TYR B O 1
ATOM 3298 N N . ALA B 1 175 ? 13.414 7.512 5.633 1 94.12 175 ALA B N 1
ATOM 3299 C CA . ALA B 1 175 ? 13.977 8.781 5.184 1 94.12 175 ALA B CA 1
ATOM 3300 C C . ALA B 1 175 ? 14.453 9.617 6.367 1 94.12 175 ALA B C 1
ATOM 3302 O O . ALA B 1 175 ? 15.07 10.672 6.184 1 94.12 175 ALA B O 1
ATOM 3303 N N . GLY B 1 176 ? 14.062 9.195 7.633 1 92.56 176 GLY B N 1
ATOM 3304 C CA . GLY B 1 176 ? 14.578 9.867 8.82 1 92.56 176 GLY B CA 1
ATOM 3305 C C . GLY B 1 176 ? 13.5 10.57 9.625 1 92.56 176 GLY B C 1
ATOM 3306 O O . GLY B 1 176 ? 13.773 11.086 10.711 1 92.56 176 GLY B O 1
ATOM 3307 N N . PHE B 1 177 ? 12.273 10.578 9.148 1 95.06 177 PHE B N 1
ATOM 3308 C CA . PHE B 1 177 ? 11.188 11.227 9.875 1 95.06 177 PHE B CA 1
ATOM 3309 C C . PHE B 1 177 ? 10.969 10.57 11.227 1 95.06 177 PHE B C 1
ATOM 3311 O O . PHE B 1 177 ? 11.07 9.344 11.352 1 95.06 177 PHE B O 1
ATOM 3318 N N . THR B 1 178 ? 10.664 11.406 12.18 1 93 178 THR B N 1
ATOM 3319 C CA . THR B 1 178 ? 10.047 10.898 13.398 1 93 178 THR B CA 1
ATOM 3320 C C . THR B 1 178 ? 8.57 10.586 13.172 1 93 178 THR B C 1
ATOM 3322 O O . THR B 1 178 ? 7.828 11.43 12.656 1 93 178 THR B O 1
ATOM 3325 N N . ILE B 1 179 ? 8.203 9.398 13.57 1 91.56 179 ILE B N 1
ATOM 3326 C CA . ILE B 1 179 ? 6.824 8.969 13.352 1 91.56 179 ILE B CA 1
ATOM 3327 C C . ILE B 1 179 ? 6 9.242 14.609 1 91.56 179 ILE B C 1
ATOM 3329 O O . ILE B 1 179 ? 6.324 8.742 15.688 1 91.56 179 ILE B O 1
ATOM 3333 N N . LEU B 1 180 ? 4.938 10.055 14.422 1 90.19 180 LEU B N 1
ATOM 3334 C CA . LEU B 1 180 ? 3.994 10.289 15.508 1 90.19 180 LEU B CA 1
ATOM 3335 C C . LEU B 1 180 ? 2.863 9.266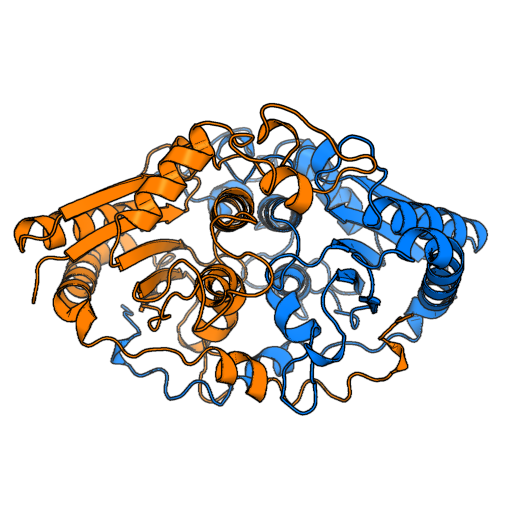 15.484 1 90.19 180 LEU B C 1
ATOM 3337 O O . LEU B 1 180 ? 2.5 8.766 14.422 1 90.19 180 LEU B O 1
ATOM 3341 N N . ARG B 1 181 ? 2.318 9 16.625 1 85 181 ARG B N 1
ATOM 3342 C CA . ARG B 1 181 ? 1.164 8.109 16.703 1 85 181 ARG B CA 1
ATOM 3343 C C . ARG B 1 181 ? 0.001 8.648 15.875 1 85 181 ARG B C 1
ATOM 3345 O O . ARG B 1 181 ? -0.286 9.844 15.906 1 85 181 ARG B O 1
ATOM 3352 N N . SER B 1 182 ? -0.656 7.715 15.234 1 85.56 182 SER B N 1
ATOM 3353 C CA . SER B 1 182 ? -1.768 8.117 14.375 1 85.56 182 SER B CA 1
ATOM 3354 C C . SER B 1 182 ? -2.977 8.539 15.203 1 85.56 182 SER B C 1
ATOM 3356 O O . SER B 1 182 ? -3.119 8.133 16.359 1 85.56 182 SER B O 1
ATOM 3358 N N . LEU B 1 183 ? -3.75 9.391 14.641 1 88 183 LEU B N 1
ATOM 3359 C CA . LEU B 1 183 ? -5.07 9.711 15.164 1 88 183 LEU B CA 1
ATOM 3360 C C . LEU B 1 183 ? -6.156 8.961 14.398 1 88 183 LEU B C 1
ATOM 3362 O O . LEU B 1 183 ? -6.309 9.141 13.188 1 88 183 LEU B O 1
ATOM 3366 N N . ASP B 1 184 ? -6.891 8.117 15.133 1 84.44 184 ASP B N 1
ATOM 3367 C CA . ASP B 1 184 ? -7.914 7.27 14.539 1 84.44 184 ASP B CA 1
ATOM 3368 C C . ASP B 1 184 ? -9.305 7.883 14.703 1 84.44 184 ASP B C 1
ATOM 3370 O O . ASP B 1 184 ? -9.766 8.102 15.828 1 84.44 184 ASP B O 1
ATOM 3374 N N . VAL B 1 185 ? -9.906 8.133 13.609 1 86.25 185 VAL B N 1
ATOM 3375 C CA . VAL B 1 185 ? -11.242 8.711 13.633 1 86.25 185 VAL B CA 1
ATOM 3376 C C . VAL B 1 185 ? -12.266 7.664 13.211 1 86.25 185 VAL B C 1
ATOM 3378 O O . VAL B 1 185 ? -12.32 7.27 12.047 1 86.25 185 VAL B O 1
ATOM 3381 N N . TYR B 1 186 ? -13.094 7.293 14.109 1 81.88 186 TYR B N 1
ATOM 3382 C CA . TYR B 1 186 ? -14.047 6.219 13.875 1 81.88 186 TYR B CA 1
ATOM 3383 C C . TYR B 1 186 ? -15.406 6.773 13.469 1 81.88 186 TYR B C 1
ATOM 3385 O O . TYR B 1 186 ? -15.695 7.953 13.688 1 81.88 186 TYR B O 1
ATOM 3393 N N . GLY B 1 187 ? -16.203 5.91 12.773 1 75.62 187 GLY B N 1
ATOM 3394 C CA . GLY B 1 187 ? -17.578 6.254 12.461 1 75.62 187 GLY B CA 1
ATOM 3395 C C . GLY B 1 187 ? -17.766 6.762 11.039 1 75.62 187 GLY B C 1
ATOM 3396 O O . GLY B 1 187 ? -18.734 7.461 10.742 1 75.62 187 GLY B O 1
ATOM 3397 N N . ALA B 1 188 ? -16.812 6.488 10.25 1 71.38 188 ALA B N 1
ATOM 3398 C CA . ALA B 1 188 ? -16.891 6.977 8.875 1 71.38 188 ALA B CA 1
ATOM 3399 C C . ALA B 1 188 ? -18.125 6.426 8.164 1 71.38 188 ALA B C 1
ATOM 3401 O O . ALA B 1 188 ? -18.641 7.055 7.246 1 71.38 188 ALA B O 1
ATOM 3402 N N . ASN B 1 189 ? -18.562 5.355 8.586 1 67.56 189 ASN B N 1
ATOM 3403 C CA . ASN B 1 189 ? -19.734 4.742 7.949 1 67.56 189 ASN B CA 1
ATOM 3404 C C . ASN B 1 189 ? -20.984 4.902 8.797 1 67.56 189 ASN B C 1
ATOM 3406 O O . ASN B 1 189 ? -22.031 4.32 8.492 1 67.56 189 ASN B O 1
ATOM 3410 N N . SER B 1 190 ? -20.875 5.617 9.82 1 71.5 190 SER B N 1
ATOM 3411 C CA . SER B 1 190 ? -22.031 5.812 10.688 1 71.5 190 SER B CA 1
ATOM 3412 C C . SER B 1 190 ? -23.094 6.68 10.016 1 71.5 190 SER B C 1
ATOM 3414 O O . SER B 1 190 ? -22.766 7.648 9.328 1 71.5 190 SER B O 1
ATOM 3416 N N . PRO B 1 191 ? -24.328 6.242 10.188 1 73.31 191 PRO B N 1
ATOM 3417 C CA . PRO B 1 191 ? -25.391 7.117 9.695 1 73.31 191 PRO B CA 1
ATOM 3418 C C . PRO B 1 191 ? -25.359 8.508 10.328 1 73.31 191 PRO B C 1
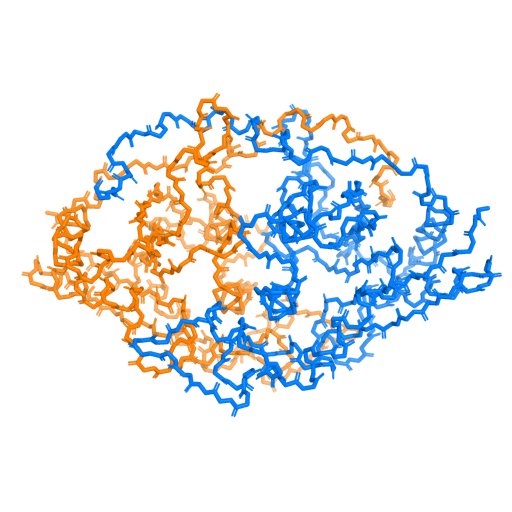ATOM 3420 O O . PRO B 1 191 ? -25.922 9.453 9.781 1 73.31 191 PRO B O 1
ATOM 3423 N N . LYS B 1 192 ? -24.766 8.656 11.484 1 72.56 192 LYS B N 1
ATOM 3424 C CA . LYS B 1 192 ? -24.688 9.93 12.203 1 72.56 192 LYS B CA 1
ATOM 3425 C C . LYS B 1 192 ? -23.438 10.703 11.812 1 72.56 192 LYS B C 1
ATOM 3427 O O . LYS B 1 192 ? -23.125 11.742 12.398 1 72.56 192 LYS B O 1
ATOM 3432 N N . ARG B 1 193 ? -22.719 10.172 10.859 1 74.44 193 ARG B N 1
ATOM 3433 C CA . ARG B 1 193 ? -21.406 10.719 10.539 1 74.44 193 ARG B CA 1
ATOM 3434 C C . ARG B 1 193 ? -21.5 12.203 10.211 1 74.44 193 ARG B C 1
ATOM 3436 O O . ARG B 1 193 ? -20.656 12.992 10.648 1 74.44 193 ARG B O 1
ATOM 3443 N N . LYS B 1 194 ? -22.5 12.555 9.43 1 75.44 194 LYS B N 1
ATOM 3444 C CA . LYS B 1 194 ? -22.641 13.945 9.016 1 75.44 194 LYS B CA 1
ATOM 3445 C C . LYS B 1 194 ? -22.859 14.859 10.219 1 75.44 194 LYS B C 1
ATOM 3447 O O . LYS B 1 194 ? -22.25 15.93 10.305 1 75.44 194 LYS B O 1
ATOM 3452 N N . ALA B 1 195 ? -23.641 14.453 11.102 1 78.69 195 ALA B N 1
ATOM 3453 C CA . ALA B 1 195 ? -23.984 15.25 12.273 1 78.69 195 ALA B CA 1
ATOM 3454 C C . ALA B 1 195 ? -22.797 15.375 13.219 1 78.69 195 ALA B C 1
ATOM 3456 O O . ALA B 1 195 ? -22.656 16.391 13.922 1 78.69 195 ALA B O 1
ATOM 3457 N N . MET B 1 196 ? -21.891 14.453 13.125 1 81.69 196 MET B N 1
ATOM 3458 C CA . MET B 1 196 ? -20.781 14.398 14.078 1 81.69 196 MET B CA 1
ATOM 3459 C C . MET B 1 196 ? -19.562 15.109 13.523 1 81.69 196 MET B C 1
ATOM 3461 O O . MET B 1 196 ? -18.594 15.367 14.25 1 81.69 196 MET B O 1
ATOM 3465 N N . GLN B 1 197 ? -19.641 15.484 12.336 1 87.12 197 GLN B N 1
ATOM 3466 C CA . GLN B 1 197 ? -18.469 15.969 11.617 1 87.12 197 GLN B CA 1
ATOM 3467 C C . GLN B 1 197 ? -17.922 17.234 12.266 1 87.12 197 GLN B C 1
ATOM 3469 O O . GLN B 1 197 ? -16.719 17.359 12.5 1 87.12 197 GLN B O 1
ATOM 3474 N N . PRO B 1 198 ? -18.812 18.219 12.641 1 89.25 198 PRO B N 1
ATOM 3475 C CA . PRO B 1 198 ? -18.266 19.438 13.234 1 89.25 198 PRO B CA 1
ATOM 3476 C C . PRO B 1 198 ? -17.531 19.188 14.555 1 89.25 198 PRO B C 1
ATOM 3478 O O . PRO B 1 198 ? -16.469 19.75 14.797 1 89.25 198 PRO B O 1
ATOM 3481 N N . GLU B 1 199 ? -18.062 18.391 15.328 1 90.12 199 GLU B N 1
ATOM 3482 C CA . GLU B 1 199 ? -17.438 18.062 16.609 1 90.12 199 GLU B CA 1
ATOM 3483 C C . GLU B 1 199 ? -16.109 17.328 16.406 1 90.12 199 GLU B C 1
ATOM 3485 O O . GLU B 1 199 ? -15.141 17.594 17.109 1 90.12 199 GLU B O 1
ATOM 3490 N N . LEU B 1 200 ? -16.109 16.406 15.5 1 89.88 200 LEU B N 1
ATOM 3491 C CA . LEU B 1 200 ? -14.891 15.664 15.195 1 89.88 200 LEU B CA 1
ATOM 3492 C C . LEU B 1 200 ? -13.805 16.594 14.664 1 89.88 200 LEU B C 1
ATOM 3494 O O . LEU B 1 200 ? -12.641 16.484 15.055 1 89.88 200 LEU B O 1
ATOM 3498 N N . GLN B 1 201 ? -14.18 17.5 13.852 1 93.81 201 GLN B N 1
ATOM 3499 C CA . GLN B 1 201 ? -13.234 18.484 13.328 1 93.81 201 GLN B CA 1
ATOM 3500 C C . GLN B 1 201 ? -12.617 19.297 14.453 1 93.81 201 GLN B C 1
ATOM 3502 O O . GLN B 1 201 ? -11.398 19.516 14.477 1 93.81 201 GLN B O 1
ATOM 3507 N N . LYS B 1 202 ? -13.445 19.719 15.344 1 94.25 202 LYS B N 1
ATOM 3508 C CA . LYS B 1 202 ? -12.961 20.5 16.484 1 94.25 202 LYS B CA 1
ATOM 3509 C C . LYS B 1 202 ? -11.953 19.703 17.312 1 94.25 202 LYS B C 1
ATOM 3511 O O . LYS B 1 202 ? -10.891 20.219 17.656 1 94.25 202 LYS B O 1
ATOM 3516 N N . LYS B 1 203 ? -12.289 18.5 17.547 1 91.81 203 LYS B N 1
ATOM 3517 C CA . LYS B 1 203 ? -11.414 17.641 18.344 1 91.81 203 LYS B CA 1
ATOM 3518 C C . LYS B 1 203 ? -10.086 17.406 17.625 1 91.81 203 LYS B C 1
ATOM 3520 O O . LYS B 1 203 ? -9.023 17.438 18.25 1 91.81 203 LYS B O 1
ATOM 3525 N N . ILE B 1 204 ? -10.133 17.125 16.375 1 93.81 204 ILE B N 1
ATOM 3526 C CA . ILE B 1 204 ? -8.93 16.922 15.578 1 93.81 204 ILE B CA 1
ATOM 3527 C C . ILE B 1 204 ? -8.055 18.172 15.625 1 93.81 204 ILE B C 1
ATOM 3529 O O . ILE B 1 204 ? -6.855 18.094 15.883 1 93.81 204 ILE B O 1
ATOM 3533 N N . ASN B 1 205 ? -8.672 19.312 15.438 1 96.62 205 ASN B N 1
ATOM 3534 C CA . ASN B 1 205 ? -7.938 20.562 15.438 1 96.62 205 ASN B CA 1
ATOM 3535 C C . ASN B 1 205 ? -7.266 20.828 16.781 1 96.62 205 ASN B C 1
ATOM 3537 O O . ASN B 1 205 ? -6.113 21.266 16.828 1 96.62 205 ASN B O 1
ATOM 3541 N N . GLU B 1 206 ? -7.988 20.562 17.828 1 94.81 206 GLU B N 1
ATOM 3542 C CA . GLU B 1 206 ? -7.43 20.734 19.156 1 94.81 206 GLU B CA 1
ATOM 3543 C C . GLU B 1 206 ? -6.18 19.875 19.359 1 94.81 206 GLU B C 1
ATOM 3545 O O . GLU B 1 206 ? -5.195 20.328 19.938 1 94.81 206 GLU B O 1
ATOM 3550 N N . LYS B 1 207 ? -6.238 18.719 18.875 1 93.56 207 LYS B N 1
ATOM 3551 C CA . LYS B 1 207 ? -5.086 17.828 18.984 1 93.56 207 LYS B CA 1
ATOM 3552 C C . LYS B 1 207 ? -3.938 18.297 18.094 1 93.56 207 LYS B C 1
ATOM 3554 O O . LYS B 1 207 ? -2.773 18.234 18.5 1 93.56 207 LYS B O 1
ATOM 3559 N N . LEU B 1 208 ? -4.258 18.703 16.938 1 95.69 208 LEU B N 1
ATOM 3560 C CA . LEU B 1 208 ? -3.232 19.125 15.984 1 95.69 208 LEU B CA 1
ATOM 3561 C C . LEU B 1 208 ? -2.518 20.375 16.469 1 95.69 208 LEU B C 1
ATOM 3563 O O . LEU B 1 208 ? -1.338 20.578 16.172 1 95.69 208 LEU B O 1
ATOM 3567 N N . LEU B 1 209 ? -3.18 21.219 17.219 1 95.81 209 LEU B N 1
ATOM 3568 C CA . LEU B 1 209 ? -2.58 22.438 17.75 1 95.81 209 LEU B CA 1
ATOM 3569 C C . LEU B 1 209 ? -1.607 22.109 18.891 1 95.81 209 LEU B C 1
ATOM 3571 O O . LEU B 1 209 ? -0.831 22.969 19.312 1 95.81 209 LEU B O 1
ATOM 3575 N N . LYS B 1 210 ? -1.572 20.828 19.312 1 93.06 210 LYS B N 1
ATOM 3576 C CA . LYS B 1 210 ? -0.649 20.344 20.328 1 93.06 210 LYS B CA 1
ATOM 3577 C C . LYS B 1 210 ? 0.228 19.219 19.797 1 93.06 210 LYS B C 1
ATOM 3579 O O . LYS B 1 210 ? 0.506 18.25 20.5 1 93.06 210 LYS B O 1
ATOM 3584 N N . LEU B 1 211 ? 0.571 19.328 18.562 1 91.31 211 LEU B N 1
ATOM 3585 C CA . LEU B 1 211 ? 1.338 18.297 17.875 1 91.31 211 LEU B CA 1
ATOM 3586 C C . LEU B 1 211 ? 2.633 17.984 18.625 1 91.31 211 LEU B C 1
ATOM 3588 O O . LEU B 1 211 ? 3.111 16.844 18.609 1 91.31 211 LEU B O 1
ATOM 3592 N N . ASP B 1 212 ? 3.24 18.922 19.25 1 87.5 212 ASP B N 1
ATOM 3593 C CA . ASP B 1 212 ? 4.5 18.781 19.969 1 87.5 212 ASP B CA 1
ATOM 3594 C C . ASP B 1 212 ? 4.344 17.828 21.156 1 87.5 212 ASP B C 1
ATOM 3596 O O . ASP B 1 212 ? 5.336 17.328 21.688 1 87.5 212 ASP B O 1
ATOM 3600 N N . GLN B 1 213 ? 3.133 17.562 21.516 1 87.75 213 GLN B N 1
ATOM 3601 C CA . GLN B 1 213 ? 2.863 16.719 22.656 1 87.75 213 GLN B CA 1
ATOM 3602 C C . GLN B 1 213 ? 2.531 15.289 22.234 1 87.75 213 GLN B C 1
ATOM 3604 O O . GLN B 1 213 ? 2.363 14.398 23.062 1 87.75 213 GLN B O 1
ATOM 3609 N N . TRP B 1 214 ? 2.473 15.086 20.938 1 88.5 214 TRP B N 1
ATOM 3610 C CA . TRP B 1 214 ? 2.104 13.758 20.453 1 88.5 214 TRP B CA 1
ATOM 3611 C C . TRP B 1 214 ? 3.219 12.75 20.719 1 88.5 214 TRP B C 1
ATOM 3613 O O . TRP B 1 214 ? 4.402 13.086 20.594 1 88.5 214 TRP B O 1
ATOM 3623 N N . LYS B 1 215 ? 2.809 11.562 21.078 1 85.12 215 LYS B N 1
ATOM 3624 C CA . LYS B 1 215 ? 3.768 10.484 21.297 1 85.12 215 LYS B CA 1
ATOM 3625 C C . LYS B 1 215 ? 4.391 10.039 19.969 1 85.12 215 LYS B C 1
ATOM 3627 O O . LYS B 1 215 ? 3.734 10.047 18.938 1 85.12 215 LYS B O 1
ATOM 3632 N N . THR B 1 216 ? 5.645 9.664 20.125 1 86.88 216 THR B N 1
ATOM 3633 C CA . THR B 1 216 ? 6.363 9.141 18.969 1 86.88 216 THR B CA 1
ATOM 3634 C C . THR B 1 216 ? 6.34 7.613 18.953 1 86.88 216 THR B C 1
ATOM 3636 O O . THR B 1 216 ? 6.137 6.984 20 1 86.88 216 THR B O 1
ATOM 3639 N N . ILE B 1 217 ? 6.336 7.09 17.75 1 78.56 217 ILE B N 1
ATOM 3640 C CA . ILE B 1 217 ? 6.465 5.648 17.578 1 78.56 217 ILE B CA 1
ATOM 3641 C C . ILE B 1 217 ? 7.926 5.289 17.312 1 78.56 217 ILE B C 1
ATOM 3643 O O . ILE B 1 217 ? 8.602 5.953 16.516 1 78.56 217 ILE B O 1
ATOM 3647 N N . ASP B 1 218 ? 8.414 4.352 18.062 1 69.88 218 ASP B N 1
ATOM 3648 C CA . ASP B 1 218 ? 9.75 3.824 17.797 1 69.88 218 ASP B CA 1
ATOM 3649 C C . ASP B 1 218 ? 9.711 2.779 16.688 1 69.88 218 ASP B C 1
ATOM 3651 O O . ASP B 1 218 ? 9.148 1.696 16.859 1 69.88 218 ASP B O 1
ATOM 3655 N N . GLY B 1 219 ? 10.195 3.107 15.547 1 63.06 219 GLY B N 1
ATOM 3656 C CA . GLY B 1 219 ? 10.172 2.232 14.383 1 63.06 219 GLY B CA 1
ATOM 3657 C C . GLY B 1 219 ? 10.836 0.893 14.633 1 63.06 219 GLY B C 1
ATOM 3658 O O . GLY B 1 219 ? 10.453 -0.118 14.039 1 63.06 219 GLY B O 1
ATOM 3659 N N . GLU B 1 220 ? 11.938 0.925 15.359 1 58.72 220 GLU B N 1
ATOM 3660 C CA . GLU B 1 220 ? 12.633 -0.33 15.617 1 58.72 220 GLU B CA 1
ATOM 3661 C C . GLU B 1 220 ? 11.75 -1.305 16.391 1 58.72 220 GLU B C 1
ATOM 3663 O O . GLU B 1 220 ? 11.914 -2.521 16.281 1 58.72 220 GLU B O 1
ATOM 3668 N N . ARG B 1 221 ? 10.945 -0.779 17.078 1 52.88 221 ARG B N 1
ATOM 3669 C CA . ARG B 1 221 ? 10.125 -1.618 17.953 1 52.88 221 ARG B CA 1
ATOM 3670 C C . ARG B 1 221 ? 8.875 -2.105 17.234 1 52.88 221 ARG B C 1
ATOM 3672 O O . ARG B 1 221 ? 8.211 -3.041 17.688 1 52.88 221 ARG B O 1
ATOM 3679 N N . ILE B 1 222 ? 8.625 -1.482 16.219 1 51.47 222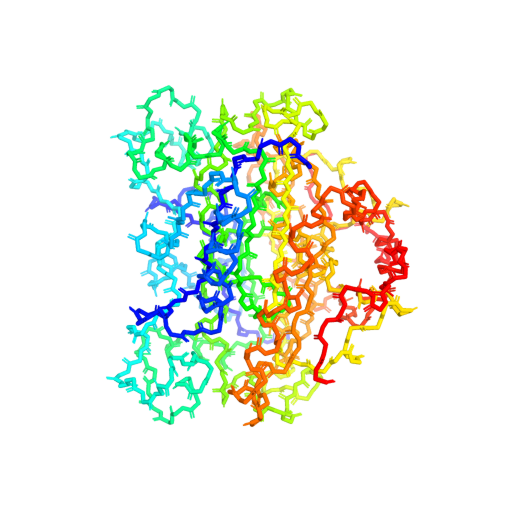 ILE B N 1
ATOM 3680 C CA . ILE B 1 222 ? 7.336 -1.795 15.609 1 51.47 222 ILE B CA 1
ATOM 3681 C C . ILE B 1 222 ? 7.324 -3.248 15.141 1 51.47 222 ILE B C 1
ATOM 3683 O O . ILE B 1 222 ? 6.344 -3.967 15.352 1 51.47 222 ILE B O 1
ATOM 3687 N N . TYR B 1 223 ? 8.492 -3.678 14.391 1 50.09 223 TYR B N 1
ATOM 3688 C CA . TYR B 1 223 ? 8.414 -5.055 13.914 1 50.09 223 TYR B CA 1
ATOM 3689 C C . TYR B 1 223 ? 8.914 -6.027 14.977 1 50.09 223 TYR B C 1
ATOM 3691 O O . TYR B 1 223 ? 8.703 -7.234 14.867 1 50.09 223 TYR B O 1
ATOM 3699 N N . SER B 1 224 ? 9.836 -5.512 15.859 1 43.97 224 SER B N 1
ATOM 3700 C CA . SER B 1 224 ? 10.383 -6.465 16.828 1 43.97 224 SER B CA 1
ATOM 3701 C C . SER B 1 224 ? 9.281 -7.336 17.422 1 43.97 224 SER B C 1
ATOM 3703 O O . SER B 1 224 ? 9.523 -8.492 17.766 1 43.97 224 SER B O 1
ATOM 3705 N N . ASN B 1 225 ? 8.359 -6.816 17.578 1 39.19 225 ASN B N 1
ATOM 3706 C CA . ASN B 1 225 ? 7.426 -7.652 18.344 1 39.19 225 ASN B CA 1
ATOM 3707 C C . ASN B 1 225 ? 6.648 -8.586 17.422 1 39.19 225 ASN B C 1
ATOM 3709 O O . ASN B 1 225 ? 5.668 -9.203 17.844 1 39.19 225 ASN B O 1
ATOM 3713 N N . PHE B 1 226 ? 6.859 -8.445 16.172 1 41.66 226 PHE B N 1
ATOM 3714 C CA . PHE B 1 226 ? 6.238 -9.461 15.328 1 41.66 226 PHE B CA 1
ATOM 3715 C C . PHE B 1 226 ? 6.844 -10.836 15.602 1 41.66 226 PHE B C 1
ATOM 3717 O O . PHE B 1 226 ? 7.473 -11.422 14.719 1 41.66 226 PHE B O 1
ATOM 3724 N N . ALA B 1 227 ? 7.414 -11.031 16.734 1 34.34 227 ALA B N 1
ATOM 3725 C CA . ALA B 1 227 ? 8.094 -12.25 17.172 1 34.34 227 ALA B CA 1
ATOM 3726 C C . ALA B 1 227 ? 7.285 -13.492 16.797 1 34.34 227 ALA B C 1
ATOM 3728 O O . ALA B 1 227 ? 7.828 -14.594 16.719 1 34.34 227 ALA B O 1
ATOM 3729 N N . TYR B 1 228 ? 6.086 -13.453 16.938 1 33.56 228 TYR B N 1
ATOM 3730 C CA . TYR B 1 228 ? 5.445 -14.766 16.922 1 33.56 228 TYR B CA 1
ATOM 3731 C C . TYR B 1 228 ? 5.301 -15.289 15.5 1 33.56 228 TYR B C 1
ATOM 3733 O O . TYR B 1 228 ? 4.613 -16.281 15.266 1 33.56 228 TYR B O 1
ATOM 3741 N N . LEU B 1 229 ? 5.395 -14.352 14.453 1 36.38 229 LEU B N 1
ATOM 3742 C CA . LEU B 1 229 ? 5.398 -15.203 13.273 1 36.38 229 LEU B CA 1
ATOM 3743 C C . LEU B 1 229 ? 6.449 -16.297 13.398 1 36.38 229 LEU B C 1
ATOM 3745 O O . LEU B 1 229 ? 7.594 -16.031 13.758 1 36.38 229 LEU B O 1
ATOM 3749 N N . GLU B 1 230 ? 6.141 -17.422 13.758 1 36.03 230 GLU B N 1
ATOM 3750 C CA . GLU B 1 230 ? 7.039 -18.562 13.82 1 36.03 230 GLU B CA 1
ATOM 3751 C C . GLU B 1 230 ? 8.242 -18.375 12.906 1 36.03 230 GLU B C 1
ATOM 3753 O O . GLU B 1 230 ? 8.203 -17.562 11.984 1 36.03 230 GLU B O 1
ATOM 3758 N N . GLU B 1 231 ? 9.336 -19.234 13.094 1 33.62 231 GLU B N 1
ATOM 3759 C CA . GLU B 1 231 ? 10.68 -19.391 12.547 1 33.62 231 GLU B CA 1
ATOM 3760 C C . GLU B 1 231 ? 10.688 -19.203 11.031 1 33.62 231 GLU B C 1
ATOM 3762 O O . GLU B 1 231 ? 9.922 -19.844 10.312 1 33.62 231 GLU B O 1
ATOM 3767 N N . VAL B 1 232 ? 10.914 -17.906 10.625 1 36.19 232 VAL B N 1
ATOM 3768 C CA . VAL B 1 232 ? 11.5 -17.922 9.289 1 36.19 232 VAL B CA 1
ATOM 3769 C C . VAL B 1 232 ? 12.266 -19.219 9.07 1 36.19 232 VAL B C 1
ATOM 3771 O O . VAL B 1 232 ? 13.242 -19.5 9.773 1 36.19 232 VAL B O 1
ATOM 3774 N N . THR B 1 233 ? 11.602 -20.141 8.633 1 42.28 233 THR B N 1
ATOM 3775 C CA . THR B 1 233 ? 12.352 -21.344 8.297 1 42.28 233 THR B CA 1
ATOM 3776 C C . THR B 1 233 ? 13.258 -21.109 7.094 1 42.28 233 THR B C 1
ATOM 3778 O O . THR B 1 233 ? 12.875 -20.391 6.164 1 42.28 233 THR B O 1
ATOM 3781 N N . PRO B 1 234 ? 14.516 -21.344 7.242 1 47.47 234 PRO B N 1
ATOM 3782 C CA . PRO B 1 234 ? 15.469 -21.281 6.133 1 47.47 234 PRO B CA 1
ATOM 3783 C C . PRO B 1 234 ? 14.852 -21.688 4.797 1 47.47 234 PRO B C 1
ATOM 3785 O O . PRO B 1 234 ? 15.32 -21.266 3.738 1 47.47 234 PRO B O 1
ATOM 3788 N N . GLU B 1 235 ? 13.766 -22.375 4.879 1 49.81 235 GLU B N 1
ATOM 3789 C CA . GLU B 1 235 ? 13.219 -22.938 3.648 1 49.81 235 GLU B CA 1
ATOM 3790 C C . GLU B 1 235 ? 12.547 -21.859 2.807 1 49.81 235 GLU B C 1
ATOM 3792 O O . GLU B 1 235 ? 12.383 -22.016 1.595 1 49.81 235 GLU B O 1
ATOM 3797 N N . ASN B 1 236 ? 12.281 -20.75 3.488 1 47.75 236 ASN B N 1
ATOM 3798 C CA . ASN B 1 236 ? 11.539 -19.75 2.736 1 47.75 236 ASN B CA 1
ATOM 3799 C C . ASN B 1 236 ? 12.445 -18.594 2.299 1 47.75 236 ASN B C 1
ATOM 3801 O O . ASN B 1 236 ? 11.961 -17.562 1.84 1 47.75 236 ASN B O 1
ATOM 3805 N N . ILE B 1 237 ? 13.664 -18.781 2.549 1 49.38 237 ILE B N 1
ATOM 3806 C CA . ILE B 1 237 ? 14.656 -17.797 2.168 1 49.38 237 ILE B CA 1
ATOM 3807 C C . ILE B 1 237 ? 15.508 -18.328 1.019 1 49.38 237 ILE B C 1
ATOM 3809 O O . ILE B 1 237 ? 16.078 -19.422 1.12 1 49.38 237 ILE B O 1
ATOM 3813 N N . LEU B 1 238 ? 15.375 -17.875 -0.133 1 53.12 238 LEU B N 1
ATOM 3814 C CA . LEU B 1 238 ? 16.328 -18.188 -1.202 1 53.12 238 LEU B CA 1
ATOM 3815 C C . LEU B 1 238 ? 17.359 -17.062 -1.354 1 53.12 238 LEU B C 1
ATOM 3817 O O . LEU B 1 238 ? 17 -15.891 -1.453 1 53.12 238 LEU B O 1
ATOM 3821 N N . LYS B 1 239 ? 18.5 -17.312 -0.81 1 48.5 239 LYS B N 1
ATOM 3822 C CA . LYS B 1 239 ? 19.609 -16.359 -0.909 1 48.5 239 LYS B CA 1
ATOM 3823 C C . LYS B 1 239 ? 20.703 -16.891 -1.842 1 48.5 239 LYS B C 1
ATOM 3825 O O . LYS B 1 239 ? 20.75 -18.078 -2.146 1 48.5 239 LYS B O 1
ATOM 3830 N N . GLU B 1 240 ? 21.547 -15.977 -2.279 1 40.28 240 GLU B N 1
ATOM 3831 C CA . GLU B 1 240 ? 22.781 -16.469 -2.867 1 40.28 240 GLU B CA 1
ATOM 3832 C C . GLU B 1 240 ? 23.531 -17.375 -1.901 1 40.28 240 GLU B C 1
ATOM 3834 O O . GLU B 1 240 ? 23.406 -17.234 -0.683 1 40.28 240 GLU B O 1
#

Sequence (480 aa):
MSKMHVLILVAHPDPTHKATAFRFADSAKAALEAAGHEVRYVNLIEEGFDVNASAKDFKKVETDPFNYSNNQGIPDNLIDTIKVQQANLLWSTHVLVFAPLWFGRLPACFYSFTERVFSFGFSYDGEKVLHQGVLAGRKVAIIVSTGVAPMFFDVKKGNSLDAYLWSAMYAFNYAGFTILRSLDVYGANSPKRKAMQPELQKKINEKLLKLDQWKTIDGERIYSNFAYLEEVTPENILKEMSKMHVLILVAHPDPTHKATAFRFADSAKAALEAAGHEVRYVNLIEEGFDVNASAKDFKKVETDPFNYSNNQGIPDNLIDTIKVQQANLLWSTHVLVFAPLWFGRLPACFYSFTERVFSFGFSYDGEKVLHQGVLAGRKVAIIVSTGVAPMFFDVKKGNSLDAYLWSAMYAFNYAGFTILRSLDVYGANSPKRKAMQPELQKKINEKLLKLDQWKTIDGERIYSNFAYLEEVTPENILKE

Secondary structure (DSSP, 8-state):
-PPPEEEEEE----TTS-SHHHHHHHHHHHHHHHTT-EEEEEETIIIIITB---GGGBS----SS--HHHHHTSTT-B-HHHHHHHHHHHH-SEEEEEEE-BTTB--HHHHHHHHHHS-BTTTB-SSS-GGG-TTTT-EEEEEEEESS-GGGS-GGGT--HHHHHHHHHHHHHHHTPEEEPPEEEE-TT-TTHHHHHHHHHHHHHHHHTTGGGSPEE-HHHHHHTGGGS----GGGEE--/-PPPEEEEEE----TTS-SHHHHHHHHHHHHHHHTT-EEEEEETIIIIITB---GGGBS----SS--HHHHHTSTT-B-HHHHHHHHHHHH-SEEEEEEE-BTTB--HHHHHHHHHHS-BTTTB-SSS-GGG-TTTT-EEEEEEEESS-GGGS-GGGT--HHHHHHHHHHHHHHHTPEEEPPEEEE-TT-TTHHHHHHHHHHHHHHHHTTGGGSPEE-HHHHHHTGGGS----GGGEE--

pLDDT: mean 85.76, std 16.53, range [33.31, 98.88]

Foldseek 3Di:
DPAFEEEEEEFDPDPVLPALLSLLSVLLCVLSVVVPHHYDYDHLCVLPLVDADDPVQFPDQDDVVGDRQVRLQPPPGGDVSLVVVLVSLLRGQEYEYGAEADPLEGDVSLVRNLSSNLHAPRLHPVPQWAQRAPSANHAYEYAYEYADDCVVQDVVVVRHSVLSHCVSCVSVRGSHHWYFYYHYHYQSPPPCCVVCSVVVSVVSNVVSVVVVPTDTDDSVPSCVVVVPPPDPPPVVDDDD/DPAFEEEEEEFDPDPVLPALLSLLSVLLCVLSVVVPHHYDYDHLCVLPLVDADDPVQFPDQDDVVGDRQVRLQPPPTGDVSLVVVLVSLLRGQEYEYGAEADPLEGDVSLVRNLSSNLHAPRLHPVPQWAQRAPSANHAYEYAYEYADDCVVQDVVVVRHSVLSHCVSCVSVRGSHHWYFYYHYHYQSPPPCCVVCSVVVSVVSNVVSVVVVPTDTDDSVPSCVVVVPPPDPPPVVDDDD

Organism: Trichomonas vaginalis (strain ATCC PRA-98 / G3) (NCBI:txid412133)

Radius of gyration: 21.42 Å; Cα contacts (8 Å, |Δi|>4): 999; chains: 2; bounding box: 52×64×46 Å

Nearest PDB structures (foldseek):
  3nhu-assembly1_B  TM=8.741E-01  e=1.742E-16  Homo sapiens
  5a4k-assembly2_D  TM=9.043E-01  e=6.337E-16  Homo sapiens
  4cet-assembly1_A-2  TM=9.082E-01  e=1.594E-15  Homo sapiens
  5lbt-assembly1_B  TM=8.647E-01  e=9.165E-16  Homo sapiens
  3w77-assembly1_B  TM=6.459E-01  e=3.956E-10  Bacillus sp. B29

InterPro domains:
  IPR003680 Flavodoxin-like fold [PF02525] (4-206)
  IPR029039 Flavoprotein-like superfamily [G3DSA:3.40.50.360] (3-236)
  IPR029039 Flavoprotein-like superfamily [SSF52218] (4-223)
  IPR051545 NAD(P)H dehydrogenase (quinone) [PTHR10204] (4-211)